Protein 7NFU (pdb70)

Nearest PDB structures (foldseek):
  7nfu-assembly1_A  TM=1.005E+00  e=5.256E-34  Geobacillus thermoleovorans CCB_US3_UF5
  7nfu-assembly2_B  TM=9.819E-01  e=1.564E-31  Geobacillus thermoleovorans CCB_US3_UF5
  7ng0-assembly1_A-2  TM=5.215E-01  e=2.162E-25  Geobacillus thermoleovorans CCB_US3_UF5
  7bnk-assembly1_B  TM=4.871E-01  e=6.271E-17  Myxococcus xanthus DK 1622
  7o0n-assembly1_B  TM=5.011E-01  e=5.113E-16  Myxococcus xanthus DK 1622

Foldseek 3Di:
DLVLLQQEPVNLLVVCVVHPRDDKDWAFLVQEAELPLAPDDDDDVVVLQVVLVCCVPPNDSDFFEWEDDDDRHTYGLYQPSVSSSVVVVVDGITIYDYDDDDSLSSNLSNLSVCVLVVPDQLQSVLVSLVCNCVSVVADCCRVCVSSVHDSVSNVLSVLLVVADPVLVVCPVVVLADSLLSSLLSLLVDNVVSVVLSCVCNVVVDHNVRSNVVSCVNVVPD/DLVLLAQEPVRQVFDKDKAFLVQEDELPLDDQDDDDVVVLQVVLVVCVPPNDPDFFEWEDDDDRHTYGLYQSSVSSSVVVVVDGITIYGYDHDDSLSSNLSVLSVVVVVPPDQLQSLLVSLVSNCVSPVADCCRSCVSSVHDSVSNVLSVLLVVADPVLVVCPVVVLDDSLLSSLLSLQVDNVVSVVLSCVCNVVVDHNVRSNVVSCVVVVPD

B-factor: mean 86.36, std 21.59, range [48.79, 169.64]

Secondary structure (DSSP, 8-state):
-GGGG--SHHHHHHHHTTSPPPPPEEEEGGGEE--TTS------HHHHHHHHHHHHHH--SS-EEEEEETTTEEEEEE-HHHHHHHHHTT-SEEEEEE----HHHHHHHHHHHHHHTT-S-HHHHHHHHHHHHHHHT--HHHHHHHTT--HHHHHHHHHTTTS-HHHHHHHHTTSS-HHHHHHHHTT--HHHHHHHHHHHHHTT--HHHHHHHHHHHHH--/-GGGG--STTT--PPPEEEEGGGEE--TTSPPP---HHHHHHHHHHHHHH--SS-EEEEEETTTEEEEEE-HHHHHHHHHTT-SEEEEEE----HHHHHHHHHHHHHHHT---HHHHHHHHHHHHHHHT--HHHHHHHTT--HHHHHHHHHTTTS-HHHHHHHHTTSS-HHHHHHHHTT--HHHHHHHHHHHHHTT--HHHHHHHHHHHHH--

Radius of gyration: 35.98 Å; Cα contacts (8 Å, |Δi|>4): 565; chains: 2; bounding box: 105×81×43 Å

Solvent-accessible surface area: 24004 Å² total; per-residue (Å²): 66,70,108,8,18,19,9,20,69,145,54,7,33,94,85,30,152,141,111,165,196,77,162,62,42,115,5,49,15,175,3,7,53,45,8,130,94,16,102,214,28,178,34,67,96,125,136,3,63,108,47,5,116,69,7,170,101,142,35,24,85,13,14,0,0,0,17,125,18,71,146,58,104,28,0,6,4,5,9,12,40,15,17,78,0,0,79,101,47,60,83,109,90,0,20,0,4,66,39,140,6,82,83,157,46,0,27,1,4,3,48,2,31,11,12,60,125,124,79,39,62,34,11,77,30,0,117,3,5,34,88,0,35,120,62,59,137,30,81,64,40,28,0,2,133,83,17,66,78,41,95,74,51,0,9,31,27,26,46,0,65,146,10,20,124,73,0,38,79,5,13,97,132,204,49,7,76,29,34,14,0,65,1,0,6,2,8,106,56,129,140,96,10,50,62,1,14,108,68,3,65,94,104,133,12,85,45,60,75,0,46,76,85,0,5,52,68,33,10,45,115,84,81,110,6,28,40,14,27,71,116,69,82,158,48,127,72,139,111,5,54,17,176,4,8,54,5,7,133,93,27,123,131,26,171,34,96,104,96,49,3,64,100,46,6,123,61,5,181,105,135,29,23,132,50,20,0,1,0,16,123,18,72,141,56,104,26,0,6,1,4,9,19,118,15,12,60,0,0,78,99,49,59,82,113,90,0,28,0,14,49,56,142,8,85,86,102,37,0,22,0,1,2,44,2,46,28,16,96,76,118,131,44,59,32,8,73,32,0,114,3,6,20,91,0,34,118,36,42,137,45,80,65,41,46,0,2,78,42,23,66,95,41,91,73,54,0,5,29,23,25,54,0,69,92,10,21,125,73,0,36,75,7,12,100,132,193,54,7,73,17,130,15,0,28,2,0,10,2,14,103,74,127,149,31,11,50,73,10,14,102,37,4,62,106,73,134,13,84,42,62,76,0,42,82,105,0,7,59,95,34,15,46,101

Structure (mmCIF, N/CA/C/O backbone):
data_7NFU
#
_entry.id   7NFU
#
_cell.length_a   146.790
_cell.length_b   146.790
_cell.length_c   146.790
_cell.angle_alpha   90.000
_cell.angle_beta   90.000
_cell.angle_gamma   90.000
#
_symmetry.space_group_name_H-M   'P 21 3'
#
loop_
_entity.id
_entity.type
_entity.pdbx_description
1 polymer 'Nucleoid occlusion protein'
2 non-polymer 'SULFATE ION'
3 non-polymer GLYCEROL
4 water water
#
loop_
_atom_site.group_PDB
_atom_site.id
_atom_site.type_symbol
_atom_site.label_atom_id
_atom_site.label_alt_id
_atom_site.label_comp_id
_atom_site.label_asym_id
_atom_site.label_entity_id
_atom_site.label_seq_id
_atom_site.pdbx_PDB_ins_code
_atom_site.Cartn_x
_atom_site.Cartn_y
_atom_site.Cartn_z
_atom_site.occupancy
_atom_site.B_iso_or_equiv
_atom_site.auth_seq_id
_atom_site.auth_comp_id
_atom_site.auth_asym_id
_atom_site.auth_atom_id
_atom_site.pdbx_PDB_model_num
ATOM 1 N N . PHE A 1 5 ? 104.108 2.310 87.756 1.00 124.34 5 PHE A N 1
ATOM 2 C CA . PHE A 1 5 ? 103.590 3.558 88.415 1.00 123.45 5 PHE A CA 1
ATOM 3 C C . PHE A 1 5 ? 103.567 3.341 89.938 1.00 115.57 5 PHE A C 1
ATOM 4 O O . PHE A 1 5 ? 104.295 4.071 90.633 1.00 111.48 5 PHE A O 1
ATOM 6 N N . SER A 1 6 ? 102.794 2.357 90.421 1.00 109.81 6 SER A N 1
ATOM 7 C CA . SER A 1 6 ? 102.479 2.120 91.860 1.00 105.20 6 SER A CA 1
ATOM 8 C C . SER A 1 6 ? 103.732 2.127 92.741 1.00 97.82 6 SER A C 1
ATOM 9 O O . SER A 1 6 ? 103.596 2.503 93.924 1.00 94.10 6 SER A O 1
ATOM 12 N N . ARG A 1 7 ? 104.872 1.663 92.211 1.00 92.08 7 ARG A N 1
ATOM 13 C CA . ARG A 1 7 ? 106.114 1.500 93.010 1.00 90.71 7 ARG A CA 1
ATOM 14 C C . ARG A 1 7 ? 106.707 2.887 93.292 1.00 84.71 7 ARG A C 1
ATOM 15 O O . ARG A 1 7 ? 107.354 3.040 94.345 1.00 84.53 7 ARG A O 1
ATOM 23 N N . LEU A 1 8 ? 106.449 3.863 92.420 1.00 80.45 8 LEU A N 1
ATOM 24 C CA . LEU A 1 8 ? 106.905 5.269 92.579 1.00 75.76 8 LEU A CA 1
ATOM 25 C C . LEU A 1 8 ? 106.262 5.885 93.827 1.00 75.09 8 LEU A C 1
ATOM 26 O O . LEU A 1 8 ? 106.873 6.814 94.374 1.00 71.14 8 LEU A O 1
ATOM 31 N N . PHE A 1 9 ? 105.151 5.326 94.323 1.00 75.91 9 PHE A N 1
ATOM 32 C CA . PHE A 1 9 ? 104.439 5.831 95.522 1.00 79.73 9 PHE A CA 1
ATOM 33 C C . PHE A 1 9 ? 104.915 5.110 96.785 1.00 80.86 9 PHE A C 1
ATOM 34 O O . PHE A 1 9 ? 104.317 5.326 97.856 1.00 88.52 9 PHE A O 1
ATOM 42 N N . SER A 1 10 ? 105.958 4.284 96.707 1.00 77.91 10 SER A N 1
ATOM 43 C CA . SER A 1 10 ? 106.223 3.237 97.735 1.00 79.79 10 SER A CA 1
ATOM 44 C C . SER A 1 10 ? 107.638 3.349 98.324 1.00 73.73 10 SER A C 1
ATOM 45 O O . SER A 1 10 ? 108.057 2.355 98.897 1.00 74.60 10 SER A O 1
ATOM 48 N N . PHE A 1 11 ? 108.372 4.455 98.127 1.00 67.12 11 PHE A N 1
ATOM 49 C CA . PHE A 1 11 ? 109.811 4.533 98.464 1.00 62.11 11 PHE A CA 1
ATOM 50 C C . PHE A 1 11 ? 110.029 5.210 99.814 1.00 59.66 11 PHE A C 1
ATOM 51 O O . PHE A 1 11 ? 111.135 5.082 100.358 1.00 61.19 11 PHE A O 1
ATOM 59 N N . GLY A 1 12 ? 109.014 5.854 100.365 1.00 60.66 12 GLY A N 1
ATOM 60 C CA . GLY A 1 12 ? 109.099 6.559 101.655 1.00 62.81 12 GLY A CA 1
ATOM 61 C C . GLY A 1 12 ? 109.112 5.594 102.825 1.00 64.68 12 GLY A C 1
ATOM 62 O O . GLY A 1 12 ? 108.701 4.452 102.638 1.00 63.90 12 GLY A O 1
ATOM 63 N N . GLU A 1 13 ? 109.602 6.058 103.973 1.00 68.42 13 GLU A N 1
ATOM 64 C CA . GLU A 1 13 ? 109.978 5.251 105.155 1.00 71.55 13 GLU A CA 1
ATOM 65 C C . GLU A 1 13 ? 108.782 4.392 105.564 1.00 71.49 13 GLU A C 1
ATOM 66 O O . GLU A 1 13 ? 108.970 3.170 105.747 1.00 73.14 13 GLU A O 1
ATOM 72 N N . LYS A 1 14 ? 107.601 4.988 105.658 1.00 73.75 14 LYS A N 1
ATOM 73 C CA . LYS A 1 14 ? 106.381 4.334 106.204 1.00 75.54 14 LYS A CA 1
ATOM 74 C C . LYS A 1 14 ? 106.017 3.155 105.294 1.00 76.49 14 LYS A C 1
ATOM 75 O O . LYS A 1 14 ? 105.606 2.098 105.808 1.00 81.81 14 LYS A O 1
ATOM 81 N N . GLU A 1 15 ? 106.128 3.344 103.985 1.00 73.44 15 GLU A N 1
ATOM 82 C CA . GLU A 1 15 ? 105.624 2.372 102.986 1.00 77.13 15 GLU A CA 1
ATOM 83 C C . GLU A 1 15 ? 106.661 1.256 102.849 1.00 72.85 15 GLU A C 1
ATOM 84 O O . GLU A 1 15 ? 106.259 0.096 102.651 1.00 72.93 15 GLU A O 1
ATOM 90 N N . GLN A 1 16 ? 107.938 1.612 102.936 1.00 67.10 16 GLN A N 1
ATOM 91 C CA . GLN A 1 16 ? 109.065 0.655 102.914 1.00 67.02 16 GLN A CA 1
ATOM 92 C C . GLN A 1 16 ? 108.976 -0.223 104.171 1.00 68.65 16 GLN A C 1
ATOM 93 O O . GLN A 1 16 ? 109.000 -1.434 103.995 1.00 66.78 16 GLN A O 1
ATOM 99 N N . GLU A 1 17 ? 108.798 0.375 105.358 1.00 71.35 17 GLU A N 1
ATOM 100 C CA . GLU A 1 17 ? 108.557 -0.346 106.641 1.00 73.77 17 GLU A CA 1
ATOM 101 C C . GLU A 1 17 ? 107.373 -1.299 106.441 1.00 74.92 17 GLU A C 1
ATOM 102 O O . GLU A 1 17 ? 107.500 -2.464 106.823 1.00 79.95 17 GLU A O 1
ATOM 104 N N . GLU A 1 18 ? 106.273 -0.860 105.837 1.00 78.38 18 GLU A N 1
ATOM 105 C CA . GLU A 1 18 ? 105.053 -1.708 105.712 1.00 79.62 18 GLU A CA 1
ATOM 106 C C . GLU A 1 18 ? 105.346 -2.901 104.793 1.00 77.75 18 GLU A C 1
ATOM 107 O O . GLU A 1 18 ? 104.988 -4.021 105.180 1.00 77.05 18 GLU A O 1
ATOM 113 N N . MET A 1 19 ? 105.968 -2.679 103.632 1.00 77.47 19 MET A N 1
ATOM 114 C CA . MET A 1 19 ? 106.353 -3.779 102.714 1.00 80.49 19 MET A CA 1
ATOM 115 C C . MET A 1 19 ? 107.315 -4.731 103.459 1.00 77.85 19 MET A C 1
ATOM 116 O O . MET A 1 19 ? 107.128 -5.955 103.391 1.00 75.18 19 MET A O 1
ATOM 121 N N . GLU A 1 20 ? 108.281 -4.208 104.207 1.00 73.54 20 GLU A N 1
ATOM 122 C CA . GLU A 1 20 ? 109.311 -5.050 104.857 1.00 76.23 20 GLU A CA 1
ATOM 123 C C . GLU A 1 20 ? 108.682 -5.889 105.975 1.00 77.54 20 GLU A C 1
ATOM 124 O O . GLU A 1 20 ? 109.286 -6.861 106.360 1.00 81.29 20 GLU A O 1
ATOM 130 N N . GLU A 1 21 ? 107.487 -5.563 106.447 1.00 78.48 21 GLU A N 1
ATOM 131 C CA . GLU A 1 21 ? 106.813 -6.342 107.509 1.00 80.06 21 GLU A CA 1
ATOM 132 C C . GLU A 1 21 ? 106.206 -7.602 106.888 1.00 77.03 21 GLU A C 1
ATOM 133 O O . GLU A 1 21 ? 105.810 -8.482 107.641 1.00 83.37 21 GLU A O 1
ATOM 139 N N . LYS A 1 22 ? 106.129 -7.675 105.563 1.00 76.97 22 LYS A N 1
ATOM 140 C CA . LYS A 1 22 ? 105.483 -8.777 104.807 1.00 77.57 22 LYS A CA 1
ATOM 141 C C . LYS A 1 22 ? 106.558 -9.626 104.108 1.00 74.66 22 LYS A C 1
ATOM 142 O O . LYS A 1 22 ? 106.207 -10.561 103.371 1.00 74.39 22 LYS A O 1
ATOM 146 N N . GLN A 1 23 ? 107.838 -9.322 104.309 1.00 76.69 23 GLN A N 1
ATOM 147 C CA . GLN A 1 23 ? 108.935 -9.990 103.560 1.00 79.97 23 GLN A CA 1
ATOM 148 C C . GLN A 1 23 ? 110.354 -9.563 104.089 1.00 76.66 23 GLN A C 1
ATOM 149 O O . GLN A 1 23 ? 110.479 -8.943 105.085 1.00 78.22 23 GLN A O 1
ATOM 155 N N . GLU A 1 24 ? 111.372 -10.190 103.445 1.00 76.56 24 GLU A N 1
ATOM 156 C CA . GLU A 1 24 ? 112.815 -10.109 103.780 1.00 76.02 24 GLU A CA 1
ATOM 157 C C . GLU A 1 24 ? 113.209 -8.661 103.543 1.00 74.87 24 GLU A C 1
ATOM 158 O O . GLU A 1 24 ? 112.794 -8.084 102.533 1.00 77.26 24 GLU A O 1
ATOM 164 N N . ARG A 1 25 ? 113.977 -8.096 104.448 1.00 72.87 25 ARG A N 1
ATOM 165 C CA . ARG A 1 25 ? 114.573 -6.769 104.236 1.00 75.33 25 ARG A CA 1
ATOM 166 C C . ARG A 1 25 ? 115.392 -6.853 102.950 1.00 80.90 25 ARG A C 1
ATOM 167 O O . ARG A 1 25 ? 116.077 -7.900 102.733 1.00 82.99 25 ARG A O 1
ATOM 175 N N . GLU A 1 26 ? 115.294 -5.814 102.116 1.00 80.99 26 GLU A N 1
ATOM 176 C CA . GLU A 1 26 ? 116.145 -5.620 100.925 1.00 85.37 26 GLU A CA 1
ATOM 177 C C . GLU A 1 26 ? 117.624 -5.691 101.400 1.00 81.80 26 GLU A C 1
ATOM 178 O O . GLU A 1 26 ? 117.916 -5.461 102.616 1.00 76.04 26 GLU A O 1
ATOM 184 N N . GLU A 1 27 ? 118.531 -5.968 100.460 1.00 87.60 27 GLU A N 1
ATOM 185 C CA . GLU A 1 27 ? 120.001 -5.767 100.639 1.00 90.50 27 GLU A CA 1
ATOM 186 C C . GLU A 1 27 ? 120.276 -4.283 100.909 1.00 80.10 27 GLU A C 1
ATOM 187 O O . GLU A 1 27 ? 119.755 -3.440 100.188 1.00 80.40 27 GLU A O 1
ATOM 193 N N . VAL A 1 28 ? 121.024 -3.995 101.966 1.00 77.33 28 VAL A N 1
ATOM 194 C CA . VAL A 1 28 ? 121.475 -2.628 102.346 1.00 76.66 28 VAL A CA 1
ATOM 195 C C . VAL A 1 28 ? 122.914 -2.463 101.873 1.00 74.51 28 VAL A C 1
ATOM 196 O O . VAL A 1 28 ? 123.680 -3.357 102.090 1.00 80.93 28 VAL A O 1
ATOM 200 N N . ARG A 1 29 ? 123.258 -1.323 101.280 1.00 75.64 29 ARG A N 1
ATOM 201 C CA . ARG A 1 29 ? 124.667 -0.898 101.119 1.00 72.21 29 ARG A CA 1
ATOM 202 C C . ARG A 1 29 ? 124.894 0.220 102.133 1.00 69.04 29 ARG A C 1
ATOM 203 O O . ARG A 1 29 ? 123.919 0.788 102.588 1.00 68.02 29 ARG A O 1
ATOM 205 N N . HIS A 1 30 ? 126.141 0.454 102.536 1.00 73.68 30 HIS A N 1
ATOM 206 C CA . HIS A 1 30 ? 126.541 1.621 103.364 1.00 70.31 30 HIS A CA 1
ATOM 207 C C . HIS A 1 30 ? 127.249 2.527 102.402 1.00 67.56 30 HIS A C 1
ATOM 208 O O . HIS A 1 30 ? 128.331 2.174 101.982 1.00 74.29 30 HIS A O 1
ATOM 215 N N . ILE A 1 31 ? 126.577 3.602 101.996 1.00 68.32 31 ILE A N 1
ATOM 216 C CA . ILE A 1 31 ? 127.101 4.501 100.953 1.00 62.40 31 ILE A CA 1
ATOM 217 C C . ILE A 1 31 ? 127.725 5.621 101.755 1.00 62.37 31 ILE A C 1
ATOM 218 O O . ILE A 1 31 ? 127.373 5.816 102.952 1.00 66.09 31 ILE A O 1
ATOM 223 N N . PRO A 1 32 ? 128.665 6.354 101.090 1.00 61.90 32 PRO A N 1
ATOM 224 C CA . PRO A 1 32 ? 129.194 7.603 101.621 1.00 58.92 32 PRO A CA 1
ATOM 225 C C . PRO A 1 32 ? 127.937 8.618 101.627 1.00 62.11 32 PRO A C 1
ATOM 226 O O . PRO A 1 32 ? 127.463 8.882 100.609 1.00 70.07 32 PRO A O 1
ATOM 230 N N . VAL A 1 33 ? 127.838 9.252 102.806 1.00 61.48 33 VAL A N 1
ATOM 231 C CA . VAL A 1 33 ? 127.185 10.589 103.067 1.00 56.10 33 VAL A CA 1
ATOM 232 C C . VAL A 1 33 ? 127.706 11.674 102.097 1.00 53.09 33 VAL A C 1
ATOM 233 O O . VAL A 1 33 ? 126.877 12.394 101.572 1.00 56.05 33 VAL A O 1
ATOM 237 N N . LYS A 1 34 ? 128.993 11.781 101.839 1.00 52.48 34 LYS A N 1
ATOM 238 C CA . LYS A 1 34 ? 129.526 12.922 101.045 1.00 58.82 34 LYS A CA 1
ATOM 239 C C . LYS A 1 34 ? 129.070 12.755 99.585 1.00 59.05 34 LYS A C 1
ATOM 240 O O . LYS A 1 34 ? 129.083 13.760 98.874 1.00 58.11 34 LYS A O 1
ATOM 246 N N . SER A 1 35 ? 128.695 11.540 99.186 1.00 57.68 35 SER A N 1
ATOM 247 C CA . SER A 1 35 ? 128.408 11.177 97.780 1.00 59.54 35 SER A CA 1
ATOM 248 C C . SER A 1 35 ? 126.914 11.204 97.510 1.00 59.13 35 SER A C 1
ATOM 249 O O . SER A 1 35 ? 126.505 10.743 96.445 1.00 61.34 35 SER A O 1
ATOM 252 N N . ILE A 1 36 ? 126.125 11.701 98.451 1.00 58.77 36 ILE A N 1
ATOM 253 C CA . ILE A 1 36 ? 124.649 11.740 98.284 1.00 58.08 36 ILE A CA 1
ATOM 254 C C . ILE A 1 36 ? 124.264 13.132 97.798 1.00 55.56 36 ILE A C 1
ATOM 255 O O . ILE A 1 36 ? 124.856 14.092 98.268 1.00 60.05 36 ILE A O 1
ATOM 260 N N . ILE A 1 37 ? 123.330 13.223 96.857 1.00 54.08 37 ILE A N 1
ATOM 261 C CA . ILE A 1 37 ? 122.762 14.533 96.408 1.00 57.38 37 ILE A CA 1
ATOM 262 C C . ILE A 1 37 ? 121.254 14.408 96.472 1.00 51.99 37 ILE A C 1
ATOM 263 O O . ILE A 1 37 ? 120.680 13.355 96.202 1.00 49.75 37 ILE A O 1
ATOM 268 N N . PRO A 1 38 ? 120.569 15.490 96.875 1.00 53.16 38 PRO A N 1
ATOM 269 C CA . PRO A 1 38 ? 119.109 15.526 96.843 1.00 55.64 38 PRO A CA 1
ATOM 270 C C . PRO A 1 38 ? 118.571 15.460 95.392 1.00 54.68 38 PRO A C 1
ATOM 271 O O . PRO A 1 38 ? 119.278 15.778 94.463 1.00 55.56 38 PRO A O 1
ATOM 275 N N . ASN A 1 39 ? 117.343 14.968 95.266 1.00 57.32 39 ASN A N 1
ATOM 276 C CA . ASN A 1 39 ? 116.667 14.792 93.963 1.00 57.23 39 ASN A CA 1
ATOM 277 C C . ASN A 1 39 ? 116.899 16.084 93.169 1.00 55.00 39 ASN A C 1
ATOM 278 O O . ASN A 1 39 ? 116.435 17.153 93.627 1.00 57.11 39 ASN A O 1
ATOM 283 N N . ARG A 1 40 ? 117.553 15.997 92.018 1.00 51.73 40 ARG A N 1
ATOM 284 C CA . ARG A 1 40 ? 117.889 17.159 91.165 1.00 51.01 40 ARG A CA 1
ATOM 285 C C . ARG A 1 40 ? 116.629 17.733 90.479 1.00 54.36 40 ARG A C 1
ATOM 286 O O . ARG A 1 40 ? 116.739 18.803 89.965 1.00 58.69 40 ARG A O 1
ATOM 294 N N . PHE A 1 41 ? 115.472 17.078 90.518 1.00 56.66 41 PHE A N 1
ATOM 295 C CA . PHE A 1 41 ? 114.209 17.554 89.893 1.00 60.66 41 PHE A CA 1
ATOM 296 C C . PHE A 1 41 ? 113.357 18.350 90.880 1.00 64.96 41 PHE A C 1
ATOM 297 O O . PHE A 1 41 ? 112.360 18.948 90.420 1.00 68.85 41 PHE A O 1
ATOM 305 N N . GLN A 1 42 ? 113.659 18.368 92.183 1.00 69.94 42 GLN A N 1
ATOM 306 C CA . GLN A 1 42 ? 112.851 19.196 93.120 1.00 71.80 42 GLN A CA 1
ATOM 307 C C . GLN A 1 42 ? 113.691 20.392 93.536 1.00 68.56 42 GLN A C 1
ATOM 308 O O . GLN A 1 42 ? 114.909 20.356 93.557 1.00 68.14 42 GLN A O 1
ATOM 314 N N . PRO A 1 43 ? 113.039 21.530 93.809 1.00 75.87 43 PRO A N 1
ATOM 315 C CA . PRO A 1 43 ? 113.737 22.698 94.353 1.00 76.70 43 PRO A CA 1
ATOM 316 C C . PRO A 1 43 ? 114.464 22.310 95.654 1.00 81.76 43 PRO A C 1
ATOM 317 O O . PRO A 1 43 ? 114.039 21.312 96.289 1.00 68.92 43 PRO A O 1
ATOM 321 N N . ARG A 1 44 ? 115.512 23.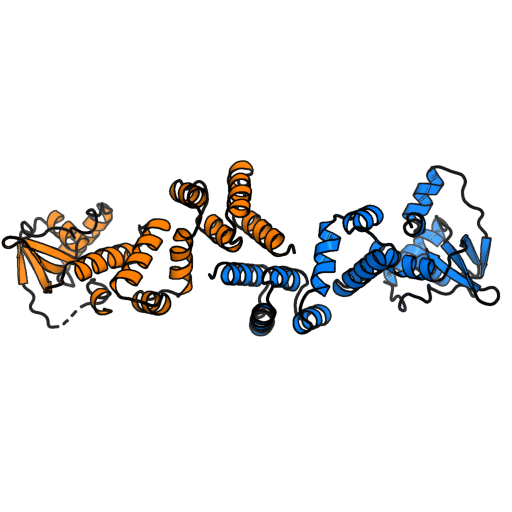070 96.006 1.00 89.58 44 ARG A N 1
ATOM 322 C CA . ARG A 1 44 ? 116.160 23.102 97.356 1.00 93.65 44 ARG A CA 1
ATOM 323 C C . ARG A 1 44 ? 115.067 23.026 98.446 1.00 90.95 44 ARG A C 1
ATOM 324 O O . ARG A 1 44 ? 114.144 23.893 98.452 1.00 94.36 44 ARG A O 1
ATOM 332 N N . THR A 1 45 ? 115.111 22.010 99.304 1.00 85.71 45 THR A N 1
ATOM 333 C CA . THR A 1 45 ? 114.092 21.835 100.366 1.00 92.17 45 THR A CA 1
ATOM 334 C C . THR A 1 45 ? 114.643 22.551 101.591 1.00 91.34 45 THR A C 1
ATOM 335 O O . THR A 1 45 ? 115.815 22.296 101.954 1.00 84.25 45 THR A O 1
ATOM 339 N N . MET A 1 46 ? 113.832 23.458 102.129 1.00 105.21 46 MET A N 1
ATOM 340 C CA . MET A 1 46 ? 114.076 24.199 103.391 1.00 109.68 46 MET A CA 1
ATOM 341 C C . MET A 1 46 ? 113.279 23.486 104.480 1.00 98.70 46 MET A C 1
ATOM 342 O O . MET A 1 46 ? 112.110 23.786 104.606 1.00 104.79 46 MET A O 1
ATOM 347 N N . PHE A 1 47 ? 113.875 22.513 105.154 1.00 87.58 47 PHE A N 1
ATOM 348 C CA . PHE A 1 47 ? 113.238 21.764 106.262 1.00 90.53 47 PHE A CA 1
ATOM 349 C C . PHE A 1 47 ? 113.108 22.619 107.516 1.00 83.68 47 PHE A C 1
ATOM 350 O O . PHE A 1 47 ? 113.784 23.663 107.674 1.00 80.01 47 PHE A O 1
ATOM 358 N N . ASP A 1 48 ? 112.219 22.154 108.384 1.00 83.01 48 ASP A N 1
ATOM 359 C CA . ASP A 1 48 ? 112.184 22.550 109.807 1.00 86.45 48 ASP A CA 1
ATOM 360 C C . ASP A 1 48 ? 113.420 21.901 110.438 1.00 80.59 48 ASP A C 1
ATOM 361 O O . ASP A 1 48 ? 113.428 20.649 110.579 1.00 72.06 48 ASP A O 1
ATOM 366 N N . GLU A 1 49 ? 114.444 22.707 110.741 1.00 79.38 49 GLU A N 1
ATOM 367 C CA . GLU A 1 49 ? 115.659 22.234 111.440 1.00 80.71 49 GLU A CA 1
ATOM 368 C C . GLU A 1 49 ? 115.233 21.534 112.732 1.00 81.21 49 GLU A C 1
ATOM 369 O O . GLU A 1 49 ? 115.826 20.480 113.023 1.00 80.80 49 GLU A O 1
ATOM 375 N N . GLU A 1 50 ? 114.219 22.061 113.427 1.00 83.81 50 GLU A N 1
ATOM 376 C CA . GLU A 1 50 ? 113.682 21.475 114.684 1.00 86.84 50 GLU A CA 1
ATOM 377 C C . GLU A 1 50 ? 113.321 20.013 114.419 1.00 83.84 50 GLU A C 1
ATOM 378 O O . GLU A 1 50 ? 113.769 19.155 115.206 1.00 84.58 50 GLU A O 1
ATOM 384 N N . LYS A 1 51 ? 112.610 19.720 113.329 1.00 79.87 51 LYS A N 1
ATOM 385 C CA . LYS A 1 51 ? 112.155 18.335 113.038 1.00 77.84 51 LYS A CA 1
ATOM 386 C C . LYS A 1 51 ? 113.356 17.487 112.603 1.00 72.70 51 LYS A C 1
ATOM 387 O O . LYS A 1 51 ? 113.370 16.281 112.955 1.00 71.13 51 LYS A O 1
ATOM 393 N N . ILE A 1 52 ? 114.355 18.058 111.911 1.00 69.32 52 ILE A N 1
ATOM 394 C CA . ILE A 1 52 ? 115.571 17.289 111.512 1.00 64.51 52 ILE A CA 1
ATOM 395 C C . ILE A 1 52 ? 116.297 16.874 112.799 1.00 64.35 52 ILE A C 1
ATOM 396 O O . ILE A 1 52 ? 116.765 15.711 112.894 1.00 63.74 52 ILE A O 1
ATOM 401 N N . ASP A 1 53 ? 116.375 17.793 113.765 1.00 64.83 53 ASP A N 1
ATOM 402 C CA . ASP A 1 53 ? 117.033 17.555 115.075 1.00 65.21 53 ASP A CA 1
ATOM 403 C C . ASP A 1 53 ? 116.284 16.466 115.845 1.00 67.06 53 ASP A C 1
ATOM 404 O O . ASP A 1 53 ? 116.979 15.602 116.384 1.00 68.40 53 ASP A O 1
ATOM 409 N N . GLU A 1 54 ? 114.949 16.505 115.894 1.00 70.23 54 GLU A N 1
ATOM 410 C CA . GLU A 1 54 ? 114.123 15.460 116.564 1.00 74.73 54 GLU A CA 1
ATOM 411 C C . GLU A 1 54 ? 114.503 14.123 115.927 1.00 71.14 54 GLU A C 1
ATOM 412 O O . GLU A 1 54 ? 114.743 13.132 116.658 1.00 70.83 54 GLU A O 1
ATOM 418 N N . LEU A 1 55 ? 114.611 14.110 114.604 1.00 70.14 55 LEU A N 1
ATOM 419 C CA . LEU A 1 55 ? 114.873 12.869 113.842 1.00 67.87 55 LEU A CA 1
ATOM 420 C C . LEU A 1 55 ? 116.287 12.403 114.192 1.00 67.61 55 LEU A C 1
ATOM 421 O O . LEU A 1 55 ? 116.466 11.200 114.449 1.00 68.18 55 LEU A O 1
ATOM 426 N N . ALA A 1 56 ? 117.245 13.330 114.279 1.00 63.96 56 ALA A N 1
ATOM 427 C CA . ALA A 1 56 ? 118.640 12.977 114.631 1.00 64.83 56 ALA A CA 1
ATOM 428 C C . ALA A 1 56 ? 118.659 12.326 116.033 1.00 66.78 56 ALA A C 1
ATOM 429 O O . ALA A 1 56 ? 119.388 11.312 116.196 1.00 67.92 56 ALA A O 1
ATOM 431 N N . LEU A 1 57 ? 117.902 12.869 117.004 1.00 65.00 57 LEU A N 1
ATOM 432 C CA . LEU A 1 57 ? 117.814 12.331 118.392 1.00 66.87 57 LEU A CA 1
ATOM 433 C C . LEU A 1 57 ? 117.282 10.902 118.371 1.00 67.81 57 LEU A C 1
ATOM 434 O O . LEU A 1 57 ? 117.878 10.060 119.032 1.00 73.54 57 LEU A O 1
ATOM 439 N N . THR A 1 58 ? 116.192 10.665 117.653 1.00 68.63 58 THR A N 1
ATOM 440 C CA . THR A 1 58 ? 115.599 9.324 117.437 1.00 72.06 58 THR A CA 1
ATOM 441 C C . THR A 1 58 ? 116.659 8.365 116.878 1.00 70.57 58 THR A C 1
ATOM 442 O O . THR A 1 58 ? 116.817 7.278 117.406 1.00 81.56 58 THR A O 1
ATOM 446 N N . ILE A 1 59 ? 117.378 8.756 115.845 1.00 70.30 59 ILE A N 1
ATOM 447 C CA . ILE A 1 59 ? 118.340 7.855 115.149 1.00 70.27 59 ILE A CA 1
ATOM 448 C C . ILE A 1 59 ? 119.513 7.559 116.091 1.00 72.44 59 ILE A C 1
ATOM 449 O O . ILE A 1 59 ? 120.044 6.438 116.059 1.00 70.00 59 ILE A O 1
ATOM 454 N N . ARG A 1 60 ? 119.927 8.544 116.884 1.00 75.17 60 ARG A N 1
ATOM 455 C CA . ARG A 1 60 ? 121.155 8.410 117.702 1.00 80.60 60 ARG A CA 1
ATOM 456 C C . ARG A 1 60 ? 120.878 7.398 118.822 1.00 86.42 60 ARG A C 1
ATOM 457 O O . ARG A 1 60 ? 121.826 6.699 119.185 1.00 86.20 60 ARG A O 1
ATOM 465 N N . THR A 1 61 ? 119.623 7.268 119.262 1.00 89.97 61 THR A N 1
ATOM 466 C CA . THR A 1 61 ? 119.152 6.255 120.245 1.00 99.02 61 THR A CA 1
ATOM 467 C C . THR A 1 61 ? 118.857 4.911 119.549 1.00 109.60 61 THR A C 1
ATOM 468 O O . THR A 1 61 ? 119.528 3.912 119.942 1.00 103.15 61 THR A O 1
ATOM 472 N N . HIS A 1 62 ? 117.965 4.915 118.528 1.00 110.09 62 HIS A N 1
ATOM 473 C CA . HIS A 1 62 ? 117.222 3.747 117.967 1.00 111.47 62 HIS A CA 1
ATOM 474 C C . HIS A 1 62 ? 117.723 3.318 116.568 1.00 106.41 62 HIS A C 1
ATOM 475 O O . HIS A 1 62 ? 117.116 2.381 115.981 1.00 109.75 62 HIS A O 1
ATOM 482 N N . GLY A 1 63 ? 118.773 3.919 116.008 1.00 102.24 63 GLY A N 1
ATOM 483 C CA . GLY A 1 63 ? 119.250 3.518 114.667 1.00 96.93 63 GLY A CA 1
ATOM 484 C C . GLY A 1 63 ? 118.315 4.060 113.591 1.00 91.55 63 GLY A C 1
ATOM 485 O O . GLY A 1 63 ? 117.381 4.792 113.920 1.00 85.98 63 GLY A O 1
ATOM 486 N N . ILE A 1 64 ? 118.534 3.705 112.330 1.00 92.30 64 ILE A N 1
ATOM 487 C CA . ILE A 1 64 ? 117.840 4.350 111.181 1.00 90.42 64 ILE A CA 1
ATOM 488 C C . ILE A 1 64 ? 116.869 3.316 110.619 1.00 94.15 64 ILE A C 1
ATOM 489 O O . ILE A 1 64 ? 117.243 2.547 109.691 1.00 90.64 64 ILE A O 1
ATOM 494 N N . ILE A 1 65 ? 115.652 3.326 111.186 1.00 101.23 65 ILE A N 1
ATOM 495 C CA . ILE A 1 65 ? 114.619 2.241 111.108 1.00 103.66 65 ILE A CA 1
ATOM 496 C C . ILE A 1 65 ? 114.447 1.861 109.630 1.00 104.01 65 ILE A C 1
ATOM 497 O O . ILE A 1 65 ? 114.056 0.704 109.374 1.00 101.70 65 ILE A O 1
ATOM 499 N N . GLN A 1 66 ? 114.749 2.780 108.693 1.00 88.93 66 GLN A N 1
ATOM 500 C CA . GLN A 1 66 ? 114.786 2.410 107.266 1.00 76.66 66 GLN A CA 1
ATOM 501 C C . GLN A 1 66 ? 116.020 2.989 106.600 1.00 64.68 66 GLN A C 1
ATOM 502 O O . GLN A 1 66 ? 116.343 4.149 106.754 1.00 63.18 66 GLN A O 1
ATOM 508 N N . PRO A 1 67 ? 116.700 2.198 105.758 1.00 60.87 67 PRO A N 1
ATOM 509 C CA . PRO A 1 67 ? 117.678 2.748 104.837 1.00 58.58 67 PRO A CA 1
ATOM 510 C C . PRO A 1 67 ? 117.018 3.741 103.883 1.00 58.99 67 PRO A C 1
ATOM 511 O O . PRO A 1 67 ? 115.882 3.577 103.592 1.00 57.53 67 PRO A O 1
ATOM 515 N N . ILE A 1 68 ? 117.780 4.740 103.439 1.00 56.93 68 ILE A N 1
ATOM 516 C CA . ILE A 1 68 ? 117.308 5.687 102.412 1.00 57.42 68 ILE A CA 1
ATOM 517 C C . ILE A 1 68 ? 117.257 4.903 101.105 1.00 58.49 68 ILE A C 1
ATOM 518 O O . ILE A 1 68 ? 117.809 3.809 101.052 1.00 60.54 68 ILE A O 1
ATOM 523 N N . VAL A 1 69 ? 116.538 5.419 100.122 1.00 58.98 69 VAL A N 1
ATOM 524 C CA . VAL A 1 69 ? 116.459 4.861 98.751 1.00 55.14 69 VAL A CA 1
ATOM 525 C C . VAL A 1 69 ? 117.119 5.882 97.822 1.00 54.71 69 VAL A C 1
ATOM 526 O O . VAL A 1 69 ? 116.722 7.043 97.842 1.00 55.33 69 VAL A O 1
ATOM 530 N N . VAL A 1 70 ? 118.076 5.437 97.030 1.00 55.11 70 VAL A N 1
ATOM 531 C CA . VAL A 1 70 ? 118.901 6.275 96.124 1.00 54.07 70 VAL A CA 1
ATOM 532 C C . VAL A 1 70 ? 118.977 5.546 94.796 1.00 55.90 70 VAL A C 1
ATOM 533 O O . VAL A 1 70 ? 118.739 4.318 94.794 1.00 57.19 70 VAL A O 1
ATOM 537 N N . ARG A 1 71 ? 119.291 6.278 93.730 1.00 54.38 71 ARG A N 1
ATOM 538 C CA . ARG A 1 71 ? 119.755 5.692 92.458 1.00 57.33 71 ARG A CA 1
ATOM 539 C C . ARG A 1 71 ? 121.205 6.110 92.242 1.00 57.60 71 ARG A 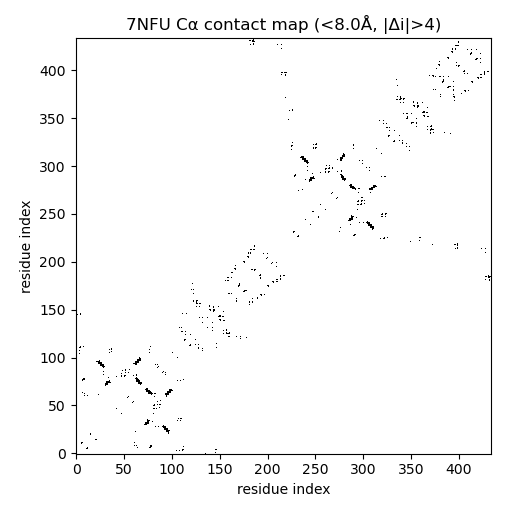C 1
ATOM 540 O O . ARG A 1 71 ? 121.607 7.095 92.825 1.00 60.27 71 ARG A O 1
ATOM 548 N N . GLU A 1 72 ? 121.961 5.329 91.479 1.00 63.14 72 GLU A N 1
ATOM 549 C CA . GLU A 1 72 ? 123.350 5.673 91.094 1.00 65.89 72 GLU A CA 1
ATOM 550 C C . GLU A 1 72 ? 123.277 6.805 90.076 1.00 63.91 72 GLU A C 1
ATOM 551 O O . GLU A 1 72 ? 122.354 6.773 89.257 1.00 67.11 72 GLU A O 1
ATOM 557 N N . CYS A 1 73 ? 124.181 7.773 90.184 1.00 60.40 73 CYS A N 1
ATOM 558 C CA . CYS A 1 73 ? 124.307 8.930 89.268 1.00 62.61 73 CYS A CA 1
ATOM 559 C C . CYS A 1 73 ? 125.777 9.343 89.215 1.00 63.62 73 CYS A C 1
ATOM 560 O O . CYS A 1 73 ? 126.508 9.019 90.156 1.00 66.07 73 CYS A O 1
ATOM 563 N N . GLY A 1 74 ? 126.195 10.012 88.147 1.00 68.95 74 GLY A N 1
ATOM 564 C CA . GLY A 1 74 ? 127.516 10.658 88.083 1.00 73.70 74 GLY A CA 1
ATOM 565 C C . GLY A 1 74 ? 128.627 9.654 88.279 1.00 74.20 74 GLY A C 1
ATOM 566 O O . GLY A 1 74 ? 128.428 8.529 87.841 1.00 76.66 74 GLY A O 1
ATOM 567 N N . ASN A 1 75 ? 129.749 10.062 88.876 1.00 77.85 75 ASN A N 1
ATOM 568 C CA . ASN A 1 75 ? 130.898 9.164 89.182 1.00 84.49 75 ASN A CA 1
ATOM 569 C C . ASN A 1 75 ? 130.787 8.790 90.665 1.00 74.50 75 ASN A C 1
ATOM 570 O O . ASN A 1 75 ? 131.246 9.557 91.531 1.00 74.56 75 ASN A O 1
ATOM 575 N N . GLY A 1 76 ? 130.126 7.674 90.939 1.00 67.27 76 GLY A N 1
ATOM 576 C CA . GLY A 1 76 ? 130.090 7.063 92.276 1.00 65.76 76 GLY A CA 1
ATOM 577 C C . GLY A 1 76 ? 129.245 7.867 93.222 1.00 65.14 76 GLY A C 1
ATOM 578 O O . GLY A 1 76 ? 129.489 7.781 94.430 1.00 63.91 76 GLY A O 1
ATOM 579 N N . ARG A 1 77 ? 128.264 8.608 92.696 1.00 65.06 77 ARG A N 1
ATOM 580 C CA . ARG A 1 77 ? 127.324 9.394 93.535 1.00 63.21 77 ARG A CA 1
ATOM 581 C C . ARG A 1 77 ? 125.966 8.696 93.564 1.00 60.05 77 ARG A C 1
ATOM 582 O O . ARG A 1 77 ? 125.689 7.833 92.700 1.00 61.87 77 ARG A O 1
ATOM 590 N N . PHE A 1 78 ? 125.136 9.115 94.504 1.00 55.15 78 PHE A N 1
ATOM 591 C CA . PHE A 1 78 ? 123.800 8.556 94.791 1.00 54.47 78 PHE A CA 1
ATOM 592 C C . PHE A 1 78 ? 122.808 9.707 94.897 1.00 54.95 78 PHE A C 1
ATOM 593 O O . PHE A 1 78 ? 123.052 10.635 95.677 1.00 58.50 78 PHE A O 1
ATOM 601 N N . GLU A 1 79 ? 121.706 9.639 94.160 1.00 56.32 79 GLU A N 1
ATOM 602 C CA . GLU A 1 79 ? 120.658 10.680 94.162 1.00 53.65 79 GLU A CA 1
ATOM 603 C C . GLU A 1 79 ? 119.501 10.183 95.019 1.00 54.07 79 GLU A C 1
ATOM 604 O O . GLU A 1 79 ? 119.041 9.085 94.791 1.00 58.23 79 GLU A O 1
ATOM 610 N N . ILE A 1 80 ? 119.034 10.984 95.965 1.00 52.81 80 ILE A N 1
ATOM 611 C CA . ILE A 1 80 ? 117.947 10.561 96.897 1.00 53.44 80 ILE A CA 1
ATOM 612 C C . ILE A 1 80 ? 116.653 10.354 96.128 1.00 51.56 80 ILE A C 1
ATOM 613 O O . ILE A 1 80 ? 116.243 11.247 95.412 1.00 53.85 80 ILE A O 1
ATOM 618 N N . ILE A 1 81 ? 116.057 9.177 96.287 1.00 54.07 81 ILE A N 1
ATOM 619 C CA . ILE A 1 81 ? 114.666 8.853 95.860 1.00 54.30 81 ILE A CA 1
ATOM 620 C C . ILE A 1 81 ? 113.769 9.086 97.067 1.00 50.99 81 ILE A C 1
ATOM 621 O O . ILE A 1 81 ? 112.717 9.597 96.902 1.00 55.71 81 ILE A O 1
ATOM 626 N N . ALA A 1 82 ? 114.189 8.635 98.237 1.00 53.98 82 ALA A N 1
ATOM 627 C CA . ALA A 1 82 ? 113.527 8.869 99.536 1.00 52.05 82 ALA A CA 1
ATOM 628 C C . ALA A 1 82 ? 114.614 8.864 100.600 1.00 52.26 82 ALA A C 1
ATOM 629 O O . ALA A 1 82 ? 115.497 8.027 100.516 1.00 54.55 82 ALA A O 1
ATOM 631 N N . GLY A 1 83 ? 114.576 9.820 101.522 1.00 56.92 83 GLY A N 1
ATOM 632 C CA . GLY A 1 83 ? 115.502 9.868 102.664 1.00 56.10 83 GLY A CA 1
ATOM 633 C C . GLY A 1 83 ? 116.218 11.181 102.825 1.00 56.44 83 GLY A C 1
ATOM 634 O O . GLY A 1 83 ? 117.254 11.165 103.509 1.00 59.30 83 GLY A O 1
ATOM 635 N N . GLU A 1 84 ? 115.699 12.291 102.294 1.00 61.57 84 GLU A N 1
ATOM 636 C CA . GLU A 1 84 ? 116.416 13.576 102.435 1.00 59.03 84 GLU A CA 1
ATOM 637 C C . GLU A 1 84 ? 116.450 13.971 103.914 1.00 57.85 84 GLU A C 1
ATOM 638 O O . GLU A 1 84 ? 117.490 14.456 104.351 1.00 56.81 84 GLU A O 1
ATOM 644 N N . ARG A 1 85 ? 115.377 13.757 104.673 1.00 56.79 85 ARG A N 1
ATOM 645 C CA . ARG A 1 85 ? 115.366 14.127 106.113 1.00 60.26 85 ARG A CA 1
ATOM 646 C C . ARG A 1 85 ? 116.404 13.259 106.848 1.00 57.09 85 ARG A C 1
ATOM 647 O O . ARG A 1 85 ? 117.207 13.788 107.629 1.00 54.77 85 ARG A O 1
ATOM 655 N N . ARG A 1 86 ? 116.373 11.952 106.614 1.00 55.23 86 ARG A N 1
ATOM 656 C CA . ARG A 1 86 ? 117.311 11.014 107.259 1.00 56.94 86 ARG A CA 1
ATOM 657 C C . ARG A 1 86 ? 118.736 11.437 106.934 1.00 57.29 86 ARG A C 1
ATOM 658 O O . ARG A 1 86 ? 119.578 11.473 107.868 1.00 57.90 86 ARG A O 1
ATOM 666 N N . TRP A 1 87 ? 119.006 11.735 105.666 1.00 56.91 87 TRP A N 1
ATOM 667 C CA . TRP A 1 87 ? 120.351 12.174 105.218 1.00 53.23 87 TRP A CA 1
ATOM 668 C C . TRP A 1 87 ? 120.740 13.419 106.011 1.00 53.88 87 TRP A C 1
ATOM 669 O O . TRP A 1 87 ? 121.860 13.446 106.571 1.00 58.35 87 TRP A O 1
ATOM 680 N N . ARG A 1 88 ? 119.857 14.411 106.092 1.00 53.35 88 ARG A N 1
ATOM 681 C CA . ARG A 1 88 ? 120.100 15.638 106.890 1.00 56.02 88 ARG A CA 1
ATOM 682 C C . ARG A 1 88 ? 120.317 15.276 108.365 1.00 58.45 88 ARG A C 1
ATOM 683 O O . ARG A 1 88 ? 121.218 15.866 109.005 1.00 59.99 88 ARG A O 1
ATOM 691 N N . ALA A 1 89 ? 119.528 14.353 108.912 1.00 59.14 89 ALA A N 1
ATOM 692 C CA . ALA A 1 89 ? 119.620 13.972 110.338 1.00 59.51 89 ALA A CA 1
ATOM 693 C C . ALA A 1 89 ? 121.019 13.406 110.602 1.00 59.31 89 ALA A C 1
ATOM 694 O O . ALA A 1 89 ? 121.664 13.899 111.534 1.00 59.60 89 ALA A O 1
ATOM 696 N N . VAL A 1 90 ? 121.518 12.474 109.773 1.00 54.18 90 VAL A N 1
ATOM 697 C CA . VAL A 1 90 ? 122.812 11.805 110.074 1.00 57.37 90 VAL A CA 1
ATOM 698 C C . VAL A 1 90 ? 123.984 12.782 109.893 1.00 60.02 90 VAL A C 1
ATOM 699 O O . VAL A 1 90 ? 125.046 12.515 110.494 1.00 63.33 90 VAL A O 1
ATOM 703 N N . GLN A 1 91 ? 123.821 13.893 109.165 1.00 63.41 91 GLN A N 1
ATOM 704 C CA . GLN A 1 91 ? 124.875 14.942 109.101 1.00 64.18 91 GLN A CA 1
ATOM 705 C C . GLN A 1 91 ? 124.995 15.595 110.480 1.00 64.65 91 GLN A C 1
ATOM 706 O O . GLN A 1 91 ? 126.127 15.786 110.955 1.00 66.67 91 GLN A O 1
ATOM 712 N N . LYS A 1 92 ? 123.867 15.878 111.128 1.00 64.77 92 LYS A N 1
ATOM 713 C CA . LYS A 1 92 ? 123.835 16.419 112.515 1.00 66.49 92 LYS A CA 1
ATOM 714 C C . LYS A 1 92 ? 124.530 15.453 113.480 1.00 65.75 92 LYS A C 1
ATOM 715 O O . LYS A 1 92 ? 125.027 15.907 114.527 1.00 72.45 92 LYS A O 1
ATOM 721 N N . LEU A 1 93 ? 124.485 14.156 113.188 1.00 61.33 93 LEU A N 1
ATOM 722 C CA . LEU A 1 93 ? 125.118 13.130 114.048 1.00 60.66 93 LEU A CA 1
ATOM 723 C C . LEU A 1 93 ? 126.579 12.937 113.667 1.00 66.15 93 LEU A C 1
ATOM 724 O O . LEU A 1 93 ? 127.228 12.137 114.364 1.00 71.09 93 LEU A O 1
ATOM 729 N N . GLY A 1 94 ? 127.061 13.550 112.575 1.00 60.21 94 GLY A N 1
ATOM 730 C CA . GLY A 1 94 ? 128.470 13.426 112.168 1.00 59.02 94 GLY A CA 1
ATOM 731 C C . GLY A 1 94 ? 128.789 12.105 111.475 1.00 59.72 94 GLY A C 1
ATOM 732 O O . GLY A 1 94 ? 129.967 11.731 111.485 1.00 65.68 94 GLY A O 1
ATOM 733 N N . TRP A 1 95 ? 127.821 11.440 110.837 1.00 57.33 95 TRP A N 1
ATOM 734 C CA . TRP A 1 95 ? 128.067 10.160 110.129 1.00 58.86 95 TRP A CA 1
ATOM 735 C C . TRP A 1 95 ? 128.790 10.420 108.807 1.00 60.04 95 TRP A C 1
ATOM 736 O O . TRP A 1 95 ? 128.482 11.429 108.126 1.00 65.43 95 TRP A O 1
ATOM 747 N N . THR A 1 96 ? 129.641 9.479 108.408 1.00 59.92 96 THR A N 1
ATOM 748 C CA . THR A 1 96 ? 130.291 9.451 107.085 1.00 62.35 96 THR A CA 1
ATOM 749 C C . THR A 1 96 ? 129.642 8.409 106.176 1.00 60.93 96 THR A C 1
ATOM 750 O O . THR A 1 96 ? 129.997 8.373 104.994 1.00 62.73 96 THR A O 1
ATOM 754 N N . GLU A 1 97 ? 128.759 7.569 106.700 1.00 64.00 97 GLU A N 1
ATOM 755 C CA . GLU A 1 97 ? 128.109 6.489 105.919 1.00 59.23 97 GLU A CA 1
ATOM 756 C C . GLU A 1 97 ? 126.663 6.367 106.366 1.00 57.28 97 GLU A C 1
ATOM 757 O O . GLU A 1 97 ? 126.372 6.761 107.483 1.00 59.72 97 GLU A O 1
ATOM 763 N N . ILE A 1 98 ? 125.779 5.961 105.470 1.00 56.40 98 ILE A N 1
ATOM 764 C CA . ILE A 1 98 ? 124.333 5.798 105.770 1.00 57.01 98 ILE A CA 1
ATOM 765 C C . ILE A 1 98 ? 123.851 4.543 105.059 1.00 55.54 98 ILE A C 1
ATOM 766 O O . ILE A 1 98 ? 124.296 4.226 103.970 1.00 57.74 98 ILE A O 1
ATOM 771 N N . PRO A 1 99 ? 122.993 3.738 105.696 1.00 57.39 99 PRO A N 1
ATOM 772 C CA . PRO A 1 99 ? 122.417 2.583 105.024 1.00 60.63 99 PRO A CA 1
ATOM 773 C C . PRO A 1 99 ? 121.505 3.074 103.903 1.00 58.70 99 PRO A C 1
ATOM 774 O O . PRO A 1 99 ? 120.766 4.012 104.123 1.00 59.93 99 PRO A O 1
ATOM 778 N N . ALA A 1 100 ? 121.585 2.417 102.757 1.00 58.23 100 ALA A N 1
ATOM 779 C CA . ALA A 1 100 ? 120.793 2.742 101.565 1.00 56.37 100 ALA A CA 1
ATOM 780 C C . ALA A 1 100 ? 120.456 1.475 100.791 1.00 59.01 100 ALA A C 1
ATOM 781 O O . ALA A 1 100 ? 121.196 0.475 100.855 1.00 63.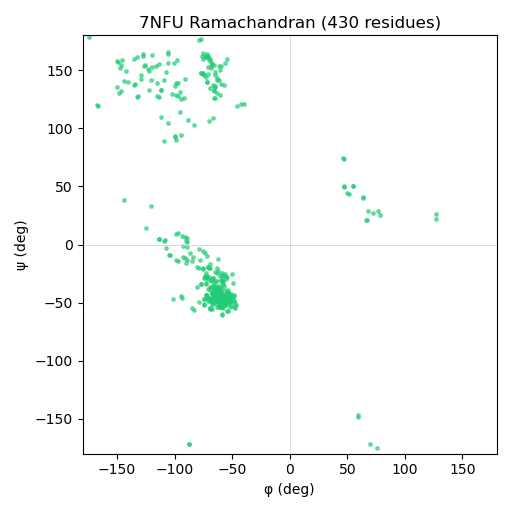08 100 ALA A O 1
ATOM 783 N N . ILE A 1 101 ? 119.365 1.561 100.060 1.00 61.84 101 ILE A N 1
ATOM 784 C CA . ILE A 1 101 ? 118.929 0.607 99.018 1.00 61.77 101 ILE A CA 1
ATOM 785 C C . ILE A 1 101 ? 119.043 1.360 97.697 1.00 59.38 101 ILE A C 1
ATOM 786 O O . ILE A 1 101 ? 118.561 2.515 97.641 1.00 61.30 101 ILE A O 1
ATOM 791 N N . ILE A 1 102 ? 119.638 0.728 96.695 1.00 59.96 102 ILE A N 1
ATOM 792 C CA . ILE A 1 102 ? 119.860 1.288 95.345 1.00 63.74 102 ILE A CA 1
ATOM 793 C C . ILE A 1 102 ? 118.735 0.779 94.443 1.00 64.79 102 ILE A C 1
ATOM 794 O O . ILE A 1 102 ? 118.536 -0.396 94.437 1.00 74.40 102 ILE A O 1
ATOM 799 N N . LYS A 1 103 ? 118.034 1.663 93.735 1.00 64.50 103 LYS A N 1
ATOM 800 C CA . LYS A 1 103 ? 117.041 1.333 92.693 1.00 67.32 103 LYS A CA 1
ATOM 801 C C . LYS A 1 103 ? 117.487 1.970 91.372 1.00 71.04 103 LYS A C 1
ATOM 802 O O . LYS A 1 103 ? 118.037 3.037 91.394 1.00 74.63 103 LYS A O 1
ATOM 808 N N . ASN A 1 104 ? 117.303 1.293 90.254 1.00 81.90 104 ASN A N 1
ATOM 809 C CA . ASN A 1 104 ? 117.478 1.858 88.895 1.00 87.18 104 ASN A CA 1
ATOM 810 C C . ASN A 1 104 ? 116.163 2.573 88.575 1.00 78.16 104 ASN A C 1
ATOM 811 O O . ASN A 1 104 ? 115.165 1.873 88.357 1.00 82.69 104 ASN A O 1
ATOM 816 N N . LEU A 1 105 ? 116.127 3.897 88.672 1.00 70.75 105 LEU A N 1
ATOM 817 C CA . LEU A 1 105 ? 114.982 4.711 88.197 1.00 66.74 105 LEU A CA 1
ATOM 818 C C . LEU A 1 105 ? 115.524 5.554 87.057 1.00 62.82 105 LEU A C 1
ATOM 819 O O . LEU A 1 105 ? 116.650 6.076 87.181 1.00 62.78 105 LEU A O 1
ATOM 824 N N . ASN A 1 106 ? 114.757 5.706 85.999 1.00 64.11 106 ASN A N 1
ATOM 825 C CA . ASN A 1 106 ? 115.116 6.660 84.925 1.00 65.97 106 ASN A CA 1
ATOM 826 C C . ASN A 1 106 ? 114.733 8.069 85.399 1.00 65.55 106 ASN A C 1
ATOM 827 O O . ASN A 1 106 ? 114.127 8.188 86.482 1.00 66.66 106 ASN A O 1
ATOM 832 N N . ASP A 1 107 ? 115.060 9.091 84.601 1.00 66.26 107 ASP A N 1
ATOM 833 C CA . ASP A 1 107 ? 114.808 10.512 84.926 1.00 66.05 107 ASP A CA 1
ATOM 834 C C . ASP A 1 107 ? 113.317 10.731 85.121 1.00 64.68 107 ASP A C 1
ATOM 835 O O . ASP A 1 107 ? 112.952 11.445 86.065 1.00 68.86 107 ASP A O 1
ATOM 840 N N . LYS A 1 108 ? 112.472 10.162 84.273 1.00 72.08 108 LYS A N 1
ATOM 841 C CA . LYS A 1 108 ? 111.024 10.490 84.325 1.00 74.06 108 LYS A CA 1
ATOM 842 C C . LYS A 1 108 ? 110.465 9.972 85.649 1.00 68.24 108 LYS A C 1
ATOM 843 O O . LYS A 1 108 ? 109.631 10.666 86.277 1.00 65.82 108 LYS A O 1
ATOM 849 N N . GLU A 1 109 ? 110.952 8.826 86.096 1.00 65.84 109 GLU A N 1
ATOM 850 C CA . GLU A 1 109 ? 110.482 8.173 87.341 1.00 69.17 109 GLU A CA 1
ATOM 851 C C . GLU A 1 109 ? 110.982 8.990 88.529 1.00 65.36 109 GLU A C 1
ATOM 852 O O . GLU A 1 109 ? 110.209 9.191 89.482 1.00 65.51 109 GLU A O 1
ATOM 858 N N . THR A 1 110 ? 112.243 9.413 88.471 1.00 60.14 110 THR A N 1
ATOM 859 C CA . THR A 1 110 ? 112.895 10.222 89.526 1.00 59.09 110 THR A CA 1
ATOM 860 C C . THR A 1 110 ? 112.161 11.564 89.631 1.00 61.49 110 THR A C 1
ATOM 861 O O . THR A 1 110 ? 111.929 12.005 90.747 1.00 63.24 110 THR A O 1
ATOM 865 N N . ALA A 1 111 ? 111.796 12.178 88.503 1.00 59.60 111 ALA A N 1
ATOM 866 C CA . ALA A 1 111 ? 110.990 13.417 88.469 1.00 61.53 111 ALA A CA 1
ATOM 867 C C . ALA A 1 111 ? 109.600 13.148 89.061 1.00 64.09 111 ALA A C 1
ATOM 868 O O . ALA A 1 111 ? 109.121 13.967 89.881 1.00 67.02 111 ALA A O 1
ATOM 870 N N . SER A 1 112 ? 108.995 12.012 88.723 1.00 61.89 112 SER A N 1
ATOM 871 C CA . SER A 1 112 ? 107.661 11.644 89.240 1.00 62.82 112 SER A CA 1
ATOM 872 C C . SER A 1 112 ? 107.707 11.505 90.756 1.00 64.79 112 SER A C 1
ATOM 873 O O . SER A 1 112 ? 106.820 12.087 91.421 1.00 66.55 112 SER A O 1
ATOM 876 N N . VAL A 1 113 ? 108.743 10.843 91.281 1.00 64.76 113 VAL A N 1
ATOM 877 C CA . VAL A 1 113 ? 108.936 10.613 92.746 1.00 64.73 113 VAL A CA 1
ATOM 878 C C . VAL A 1 113 ? 109.124 11.970 93.444 1.00 62.56 113 VAL A C 1
ATOM 879 O O . VAL A 1 113 ? 108.591 12.136 94.542 1.00 65.69 113 VAL A O 1
ATOM 883 N N . ALA A 1 114 ? 109.862 12.896 92.833 1.00 59.97 114 ALA A N 1
ATOM 884 C CA . ALA A 1 114 ? 110.058 14.272 93.327 1.00 63.88 114 ALA A CA 1
ATOM 885 C C . ALA A 1 114 ? 108.699 14.915 93.619 1.00 62.18 114 ALA A C 1
ATOM 886 O O . ALA A 1 114 ? 108.477 15.349 94.763 1.00 64.74 114 ALA A O 1
ATOM 888 N N . LEU A 1 115 ? 107.800 14.905 92.644 1.00 59.32 115 LEU A N 1
ATOM 889 C CA . LEU A 1 115 ? 106.432 15.451 92.816 1.00 62.19 115 LEU A CA 1
ATOM 890 C C . LEU A 1 115 ? 105.689 14.642 93.880 1.00 64.29 115 LEU A C 1
ATOM 891 O O . LEU A 1 115 ? 105.066 15.267 94.756 1.00 67.56 115 LEU A O 1
ATOM 896 N N . ILE A 1 116 ? 105.749 13.311 93.812 1.00 65.78 116 ILE A N 1
ATOM 897 C CA . ILE A 1 116 ? 104.943 12.432 94.714 1.00 67.57 116 ILE A CA 1
ATOM 898 C C . ILE A 1 116 ? 105.394 12.678 96.150 1.00 69.12 116 ILE A C 1
ATOM 899 O O . ILE A 1 116 ? 104.527 12.890 96.995 1.00 70.58 116 ILE A O 1
ATOM 904 N N . GLU A 1 117 ? 106.710 12.669 96.402 1.00 70.71 117 GLU A N 1
ATOM 905 C CA . GLU A 1 117 ? 107.292 12.829 97.762 1.00 75.22 117 GLU A CA 1
ATOM 906 C C . GLU A 1 117 ? 106.861 14.226 98.260 1.00 75.56 117 GLU A C 1
ATOM 907 O O . GLU A 1 117 ? 106.360 14.341 99.409 1.00 76.61 117 GLU A O 1
ATOM 913 N N . ASN A 1 118 ? 106.942 15.246 97.403 1.00 71.18 118 ASN A N 1
ATOM 914 C CA . ASN A 1 118 ? 106.537 16.626 97.790 1.00 75.40 118 ASN A CA 1
ATOM 915 C C . ASN A 1 118 ? 105.037 16.667 98.147 1.00 74.46 118 ASN A C 1
ATOM 916 O O . ASN A 1 118 ? 104.686 17.363 99.111 1.00 76.12 118 ASN A O 1
ATOM 921 N N . LEU A 1 119 ? 104.185 15.941 97.421 1.00 74.08 119 LEU A N 1
ATOM 922 C CA . LEU A 1 119 ? 102.737 15.841 97.749 1.00 75.83 119 LEU A CA 1
ATOM 923 C C . LEU A 1 119 ? 102.544 15.112 99.079 1.00 79.28 119 LEU A C 1
ATOM 924 O O . LEU A 1 119 ? 101.801 15.647 99.910 1.00 83.96 119 LEU A O 1
ATOM 929 N N . GLN A 1 120 ? 103.186 13.956 99.282 1.00 81.26 120 GLN A N 1
ATOM 930 C CA . GLN A 1 120 ? 102.948 13.099 100.478 1.00 86.56 120 GLN A CA 1
ATOM 931 C C . GLN A 1 120 ? 103.355 13.837 101.761 1.00 87.55 120 GLN A C 1
ATOM 932 O O . GLN A 1 120 ? 102.655 13.673 102.762 1.00 89.31 120 GLN A O 1
ATOM 938 N N . ARG A 1 121 ? 104.416 14.650 101.728 1.00 89.79 121 ARG A N 1
ATOM 939 C CA . ARG A 1 121 ? 104.988 15.302 102.937 1.00 90.91 121 ARG A CA 1
ATOM 940 C C . ARG A 1 121 ? 104.295 16.646 103.177 1.00 91.48 121 ARG A C 1
ATOM 941 O O . ARG A 1 121 ? 104.712 17.354 104.105 1.00 90.45 121 ARG A O 1
ATOM 949 N N . GLU A 1 122 ? 103.303 17.007 102.350 1.00 93.64 122 GLU A N 1
ATOM 950 C CA . GLU A 1 122 ? 102.393 18.163 102.572 1.00 97.17 122 GLU A CA 1
ATOM 951 C C . GLU A 1 122 ? 103.222 19.460 102.547 1.00 96.29 122 GLU A C 1
ATOM 952 O O . GLU A 1 122 ? 102.958 20.371 103.337 1.00 94.26 122 GLU A O 1
ATOM 958 N N . GLU A 1 123 ? 104.191 19.537 101.642 1.00 97.62 123 GLU A N 1
ATOM 959 C CA . GLU A 1 123 ? 105.180 20.643 101.563 1.00 102.53 123 GLU A CA 1
ATOM 960 C C . GLU A 1 123 ? 104.517 21.850 100.877 1.00 99.54 123 GLU A C 1
ATOM 961 O O . GLU A 1 123 ? 104.452 22.958 101.473 1.00 102.01 123 GLU A O 1
ATOM 967 N N . LEU A 1 124 ? 103.887 21.551 99.739 1.00 90.00 124 LEU A N 1
ATOM 968 C CA . LEU A 1 124 ? 103.551 22.445 98.611 1.00 80.79 124 LEU A CA 1
ATOM 969 C C . LEU A 1 124 ? 102.440 23.433 98.984 1.00 78.86 124 LEU A C 1
ATOM 970 O O . LEU A 1 124 ? 101.592 23.092 99.777 1.00 80.96 124 LEU A O 1
ATOM 975 N N . THR A 1 125 ? 102.484 24.643 98.432 1.00 81.70 125 THR A N 1
ATOM 976 C CA . THR A 1 125 ? 101.358 25.621 98.445 1.00 80.64 125 THR A CA 1
ATOM 977 C C . THR A 1 125 ? 100.257 25.082 97.537 1.00 78.35 125 THR A C 1
ATOM 978 O O . THR A 1 125 ? 100.516 24.269 96.656 1.00 75.27 125 THR A O 1
ATOM 982 N N . PRO A 1 126 ? 98.999 25.538 97.698 1.00 80.49 126 PRO A N 1
ATOM 983 C CA . PRO A 1 126 ? 97.882 25.021 96.902 1.00 75.62 126 PRO A CA 1
ATOM 984 C C . PRO A 1 126 ? 98.126 24.947 95.391 1.00 73.54 126 PRO A C 1
ATOM 985 O O . PRO A 1 126 ? 97.845 23.923 94.815 1.00 74.86 126 PRO A O 1
ATOM 989 N N . ILE A 1 127 ? 98.642 26.012 94.786 1.00 74.26 127 ILE A N 1
ATOM 990 C CA . ILE A 1 127 ? 98.904 26.049 93.317 1.00 70.97 127 ILE A CA 1
ATOM 991 C C . ILE A 1 127 ? 100.024 25.056 92.979 1.00 70.96 127 ILE A C 1
ATOM 992 O O . ILE A 1 127 ? 99.948 24.454 91.890 1.00 69.58 127 ILE A O 1
ATOM 997 N N . GLU A 1 128 ? 101.029 24.892 93.853 1.00 69.55 128 GLU A N 1
ATOM 998 C CA . GLU A 1 128 ? 102.125 23.904 93.651 1.00 67.91 128 GLU A CA 1
ATOM 999 C C . GLU A 1 128 ? 101.529 22.485 93.671 1.00 65.97 128 GLU A C 1
ATOM 1000 O O . GLU A 1 128 ? 101.846 21.701 92.766 1.00 64.60 128 GLU A O 1
ATOM 1006 N N . GLU A 1 129 ? 100.689 22.176 94.658 1.00 65.81 129 GLU A N 1
ATOM 1007 C CA . GLU A 1 129 ? 99.925 20.902 94.731 1.00 71.22 129 GLU A CA 1
ATOM 1008 C C . GLU A 1 129 ? 99.179 20.695 93.402 1.00 72.14 129 GLU A C 1
ATOM 1009 O O . GLU A 1 129 ? 99.310 19.623 92.795 1.00 71.54 129 GLU A O 1
ATOM 1015 N N . ALA A 1 130 ? 98.458 21.715 92.938 1.00 72.33 130 ALA A N 1
ATOM 1016 C CA . ALA A 1 130 ? 97.668 21.676 91.692 1.00 71.39 130 ALA A CA 1
ATOM 1017 C C . ALA A 1 130 ? 98.578 21.289 90.524 1.00 68.63 130 ALA A C 1
ATOM 1018 O O . ALA A 1 130 ? 98.238 20.365 89.768 1.00 70.14 130 ALA A O 1
ATOM 1020 N N . MET A 1 131 ? 99.705 21.977 90.377 1.00 67.52 131 MET A N 1
ATOM 1021 C CA . MET A 1 131 ? 100.632 21.762 89.243 1.00 65.49 131 MET A CA 1
ATOM 1022 C C . MET A 1 131 ? 101.230 20.351 89.318 1.00 64.06 131 MET A C 1
ATOM 1023 O O . MET A 1 131 ? 101.346 19.696 88.282 1.00 62.47 131 MET A O 1
ATOM 1028 N N . ALA A 1 132 ? 101.541 19.875 90.516 1.00 61.67 132 ALA A N 1
ATOM 1029 C CA . ALA A 1 132 ? 102.067 18.515 90.730 1.00 68.40 132 ALA A CA 1
ATOM 1030 C C . ALA A 1 132 ? 101.006 17.490 90.300 1.00 68.41 132 ALA A C 1
ATOM 1031 O O . ALA A 1 132 ? 101.335 16.617 89.489 1.00 67.29 132 ALA A O 1
ATOM 1033 N N . TYR A 1 133 ? 99.767 17.605 90.786 1.00 69.81 133 TYR A N 1
ATOM 1034 C CA . TYR A 1 133 ? 98.679 16.673 90.403 1.00 68.83 133 TYR A CA 1
ATOM 1035 C C . TYR A 1 133 ? 98.532 16.697 88.879 1.00 66.63 133 TYR A C 1
ATOM 1036 O O . TYR A 1 133 ? 98.484 15.634 88.254 1.00 65.76 133 TYR A O 1
ATOM 1045 N N . ALA A 1 134 ? 98.481 17.886 88.290 1.00 65.90 134 ALA A N 1
ATOM 1046 C CA . ALA A 1 134 ? 98.249 18.031 86.832 1.00 69.08 134 ALA A CA 1
ATOM 1047 C C . ALA A 1 134 ? 99.329 17.252 86.082 1.00 68.44 134 ALA A C 1
ATOM 1048 O O . ALA A 1 134 ? 98.975 16.542 85.141 1.00 74.83 134 ALA A O 1
ATOM 1050 N N . LYS A 1 135 ? 100.587 17.365 86.504 1.00 65.92 135 LYS A N 1
ATOM 1051 C CA . LYS A 1 135 ? 101.732 16.755 85.782 1.00 66.62 135 LYS A CA 1
ATOM 1052 C C . LYS A 1 135 ? 101.685 15.223 85.938 1.00 66.26 135 LYS A C 1
ATOM 1053 O O . LYS A 1 135 ? 101.879 14.542 84.914 1.00 65.55 135 LYS A O 1
ATOM 1059 N N . LEU A 1 136 ? 101.462 14.706 87.149 1.00 62.33 136 LEU A N 1
ATOM 1060 C CA . LEU A 1 136 ? 101.348 13.240 87.391 1.00 67.96 136 LEU A CA 1
ATOM 1061 C C . LEU A 1 136 ? 100.214 12.662 86.528 1.00 71.08 136 LEU A C 1
ATOM 1062 O O . LEU A 1 136 ? 100.448 11.620 85.863 1.00 74.19 136 LEU A O 1
ATOM 1067 N N . ILE A 1 137 ? 99.064 13.333 86.480 1.00 69.55 137 ILE A N 1
ATOM 1068 C CA . ILE A 1 137 ? 97.926 12.921 85.616 1.00 74.86 137 ILE A CA 1
ATOM 1069 C C . ILE A 1 137 ? 98.384 12.892 84.153 1.00 80.61 137 ILE A C 1
ATOM 1070 O O . ILE A 1 137 ? 98.042 11.913 83.469 1.00 81.10 137 ILE A O 1
ATOM 1075 N N . GLU A 1 138 ? 99.114 13.911 83.677 1.00 83.95 138 GLU A N 1
ATOM 1076 C CA . GLU A 1 138 ? 99.489 14.022 82.238 1.00 85.75 138 GLU A CA 1
ATOM 1077 C C . GLU A 1 138 ? 100.540 12.959 81.934 1.00 83.49 138 GLU A C 1
ATOM 1078 O O . GLU A 1 138 ? 100.404 12.306 80.928 1.00 86.32 138 GLU A O 1
ATOM 1084 N N . LEU A 1 139 ? 101.548 12.814 82.792 1.00 86.85 139 LEU A N 1
ATOM 1085 C CA . LEU A 1 139 ? 102.718 11.912 82.591 1.00 87.80 139 LEU A CA 1
ATOM 1086 C C . LEU A 1 139 ? 102.249 10.462 82.452 1.00 91.68 139 LEU A C 1
ATOM 1087 O O . LEU A 1 139 ? 102.849 9.724 81.662 1.00 93.86 139 LEU A O 1
ATOM 1092 N N . HIS A 1 140 ? 101.253 10.075 83.243 1.00 93.39 140 HIS A N 1
ATOM 1093 C CA . HIS A 1 140 ? 100.884 8.659 83.485 1.00 98.78 140 HIS A CA 1
ATOM 1094 C C . HIS A 1 140 ? 99.501 8.331 82.902 1.00 101.24 140 HIS A C 1
ATOM 1095 O O . HIS A 1 140 ? 99.077 7.188 83.066 1.00 99.11 140 HIS A O 1
ATOM 1102 N N . ASP A 1 141 ? 98.862 9.277 82.199 1.00 106.29 141 ASP A N 1
ATOM 1103 C CA . ASP A 1 141 ? 97.510 9.127 81.597 1.00 111.12 141 ASP A CA 1
ATOM 1104 C C . ASP A 1 141 ? 96.593 8.533 82.673 1.00 109.63 141 ASP A C 1
ATOM 1105 O O . ASP A 1 141 ? 96.256 7.348 82.591 1.00 114.22 141 ASP A O 1
ATOM 1110 N N . LEU A 1 142 ? 96.230 9.350 83.657 1.00 104.81 142 LEU A N 1
ATOM 1111 C CA . LEU A 1 142 ? 95.667 8.914 84.954 1.00 103.73 142 LEU A CA 1
ATOM 1112 C C . LEU A 1 142 ? 94.305 9.572 85.134 1.00 105.74 142 LEU A C 1
ATOM 1113 O O . LEU A 1 142 ? 94.068 10.670 84.592 1.00 99.39 142 LEU A O 1
ATOM 1118 N N . THR A 1 143 ? 93.426 8.871 85.836 1.00 112.15 143 THR A N 1
ATOM 1119 C CA . THR A 1 143 ? 92.178 9.422 86.404 1.00 109.47 143 THR A CA 1
ATOM 1120 C C . THR A 1 143 ? 92.555 10.226 87.652 1.00 99.60 143 THR A C 1
ATOM 1121 O O . THR A 1 143 ? 93.535 9.832 88.330 1.00 95.54 143 THR A O 1
ATOM 1125 N N . GLN A 1 144 ? 91.809 11.297 87.928 1.00 92.79 144 GLN A N 1
ATOM 1126 C CA . GLN A 1 144 ? 91.816 12.002 89.232 1.00 91.60 144 GLN A CA 1
ATOM 1127 C C . GLN A 1 144 ? 91.645 10.959 90.346 1.00 93.63 144 GLN A C 1
ATOM 1128 O O . GLN A 1 144 ? 92.425 11.003 91.308 1.00 93.76 144 GLN A O 1
ATOM 1134 N N . GLU A 1 145 ? 90.664 10.055 90.211 1.00 99.68 145 GLU A N 1
ATOM 1135 C CA . GLU A 1 145 ? 90.387 8.959 91.182 1.00 101.94 145 GLU A CA 1
ATOM 1136 C C . GLU A 1 145 ? 91.633 8.065 91.276 1.00 101.76 145 GLU A C 1
ATOM 1137 O O . GLU A 1 145 ? 92.100 7.822 92.409 1.00 102.77 145 GLU A O 1
ATOM 1139 N N . ALA A 1 146 ? 92.169 7.614 90.141 1.00 96.77 146 ALA A N 1
ATOM 1140 C CA . ALA A 1 146 ? 93.360 6.735 90.096 1.00 94.28 146 ALA A CA 1
ATOM 1141 C C . ALA A 1 146 ? 94.518 7.410 90.863 1.00 95.08 146 ALA A C 1
ATOM 1142 O O . ALA A 1 146 ? 95.159 6.730 91.703 1.00 92.82 146 ALA A O 1
ATOM 1144 N N . LEU A 1 147 ? 94.755 8.711 90.644 1.00 90.94 147 LEU A N 1
ATOM 1145 C CA . LEU A 1 147 ? 95.844 9.451 91.340 1.00 87.61 147 LEU A CA 1
ATOM 1146 C C . LEU A 1 147 ? 95.512 9.572 92.831 1.00 88.43 147 LEU A C 1
ATOM 1147 O O . LEU A 1 147 ? 96.390 9.291 93.655 1.00 90.83 147 LEU A O 1
ATOM 1152 N N . ALA A 1 148 ? 94.293 9.988 93.163 1.00 92.97 148 ALA A N 1
ATOM 1153 C CA . ALA A 1 148 ? 93.834 10.175 94.561 1.00 96.59 148 ALA A CA 1
ATOM 1154 C C . ALA A 1 148 ? 94.006 8.854 95.328 1.00 100.68 148 ALA A C 1
ATOM 1155 O O . ALA A 1 148 ? 94.491 8.893 96.469 1.00 101.25 148 ALA A O 1
ATOM 1157 N N . GLN A 1 149 ? 93.624 7.729 94.722 1.00 104.16 149 GLN A N 1
ATOM 1158 C CA . GLN A 1 149 ? 93.716 6.388 95.355 1.00 110.50 149 GLN A CA 1
ATOM 1159 C C . GLN A 1 149 ? 95.192 6.153 95.694 1.00 104.40 149 GLN A C 1
ATOM 1160 O O . GLN A 1 149 ? 95.497 5.939 96.869 1.00 107.95 149 GLN A O 1
ATOM 1166 N N . ARG A 1 150 ? 96.080 6.281 94.712 1.00 99.59 150 ARG A N 1
ATOM 1167 C CA . ARG A 1 150 ? 97.533 6.013 94.880 1.00 100.06 150 ARG A CA 1
ATOM 1168 C C . ARG A 1 150 ? 98.151 6.943 95.943 1.00 96.34 150 ARG A C 1
ATOM 1169 O O . ARG A 1 150 ? 99.101 6.517 96.584 1.00 96.04 150 ARG A O 1
ATOM 1177 N N . LEU A 1 151 ? 97.607 8.142 96.171 1.00 97.33 151 LEU A N 1
ATOM 1178 C CA . LEU A 1 151 ? 98.112 9.106 97.198 1.00 97.05 151 LEU A CA 1
ATOM 1179 C C . LEU A 1 151 ? 97.389 8.929 98.538 1.00 102.14 151 LEU A C 1
ATOM 1180 O O . LEU A 1 151 ? 97.723 9.670 99.476 1.00 103.41 151 LEU A O 1
ATOM 1185 N N . GLY A 1 152 ? 96.432 8.002 98.628 1.00 109.97 152 GLY A N 1
ATOM 1186 C CA . GLY A 1 152 ? 95.537 7.842 99.793 1.00 114.45 152 GLY A CA 1
ATOM 1187 C C . GLY A 1 152 ? 94.809 9.136 100.130 1.00 114.93 152 GLY A C 1
ATOM 1188 O O . GLY A 1 152 ? 94.854 9.547 101.302 1.00 117.49 152 GLY A O 1
ATOM 1189 N N . LYS A 1 153 ? 94.173 9.762 99.133 1.00 113.56 153 LYS A N 1
ATOM 1190 C CA . LYS A 1 153 ? 93.397 11.027 99.265 1.00 111.97 153 LYS A CA 1
ATOM 1191 C C . LYS A 1 153 ? 91.994 10.829 98.675 1.00 108.30 153 LYS A C 1
ATOM 1192 O O . LYS A 1 153 ? 91.788 9.865 97.916 1.00 105.52 153 LYS A O 1
ATOM 1198 N N . GLY A 1 154 ? 91.059 11.714 99.017 1.00 107.73 154 GLY A N 1
ATOM 1199 C CA . GLY A 1 154 ? 89.741 11.802 98.364 1.00 108.24 154 GLY A CA 1
ATOM 1200 C C . GLY A 1 154 ? 89.858 12.453 96.998 1.00 107.46 154 GLY A C 1
ATOM 1201 O O . GLY A 1 154 ? 90.724 13.347 96.832 1.00 101.38 154 GLY A O 1
ATOM 1202 N N . GLN A 1 155 ? 89.020 12.026 96.049 1.00 109.58 155 GLN A N 1
ATOM 1203 C CA . GLN A 1 155 ? 88.940 12.601 94.680 1.00 111.04 155 GLN A CA 1
ATOM 1204 C C . GLN A 1 155 ? 88.708 14.126 94.758 1.00 106.33 155 GLN A C 1
ATOM 1205 O O . GLN A 1 155 ? 89.135 14.840 93.823 1.00 101.80 155 GLN A O 1
ATOM 1211 N N . SER A 1 156 ? 88.071 14.623 95.822 1.00 102.94 156 SER A N 1
ATOM 1212 C CA . SER A 1 156 ? 87.709 16.061 95.965 1.00 104.09 156 SER A CA 1
ATOM 1213 C C . SER A 1 156 ? 88.945 16.892 96.343 1.00 98.45 156 SER A C 1
ATOM 1214 O O . SER A 1 156 ? 89.039 18.066 95.899 1.00 95.65 156 SER A O 1
ATOM 1217 N N . THR A 1 157 ? 89.864 16.308 97.121 1.00 94.29 157 THR A N 1
ATOM 1218 C CA . THR A 1 157 ? 91.142 16.948 97.522 1.00 91.30 157 THR A CA 1
ATOM 1219 C C . THR A 1 157 ? 91.927 17.291 96.247 1.00 88.27 157 THR A C 1
ATOM 1220 O O . THR A 1 157 ? 92.474 18.415 96.184 1.00 83.37 157 THR A O 1
ATOM 1224 N N . ILE A 1 158 ? 91.939 16.368 95.272 1.00 82.24 158 ILE A N 1
ATOM 1225 C CA . ILE A 1 158 ? 92.619 16.531 93.959 1.00 80.18 158 ILE A CA 1
ATOM 1226 C C . ILE A 1 158 ? 91.893 17.626 93.177 1.00 84.00 158 ILE A C 1
ATOM 1227 O O . ILE A 1 158 ? 92.563 18.596 92.732 1.00 84.97 158 ILE A O 1
ATOM 1232 N N . ALA A 1 159 ? 90.579 17.459 92.985 1.00 86.85 159 ALA A N 1
ATOM 1233 C CA . ALA A 1 159 ? 89.737 18.331 92.134 1.00 82.59 159 ALA A CA 1
ATOM 1234 C C . ALA A 1 159 ? 89.794 19.770 92.648 1.00 77.49 159 ALA A C 1
ATOM 1235 O O . ALA A 1 159 ? 90.013 20.679 91.827 1.00 76.11 159 ALA A O 1
ATOM 1237 N N . ASN A 1 160 ? 89.648 19.960 93.958 1.00 77.37 160 ASN A N 1
ATOM 1238 C CA . ASN A 1 160 ? 89.730 21.299 94.605 1.00 82.88 160 ASN A CA 1
ATOM 1239 C C . ASN A 1 160 ? 91.020 21.992 94.141 1.00 87.42 160 ASN A C 1
ATOM 1240 O O . ASN A 1 160 ? 90.975 23.209 93.821 1.00 93.00 160 ASN A O 1
ATOM 1245 N N . LYS A 1 161 ? 92.127 21.240 94.087 1.00 84.82 161 LYS A N 1
ATOM 1246 C CA . LYS A 1 161 ? 93.453 21.757 93.670 1.00 79.13 161 LYS A CA 1
ATOM 1247 C C . LYS A 1 161 ? 93.460 21.943 92.157 1.00 74.34 161 LYS A C 1
ATOM 1248 O O . LYS A 1 161 ? 93.848 23.024 91.717 1.00 75.83 161 LYS A O 1
ATOM 1254 N N . LEU A 1 162 ? 93.090 20.931 91.381 1.00 73.94 162 LEU A N 1
ATOM 1255 C CA . LEU A 1 162 ? 93.217 21.026 89.898 1.00 74.83 162 LEU A CA 1
ATOM 1256 C C . LEU A 1 162 ? 92.410 22.231 89.399 1.00 75.73 162 LEU A C 1
ATOM 1257 O O . LEU A 1 162 ? 92.851 22.868 88.418 1.00 78.23 162 LEU A O 1
ATOM 1262 N N . ARG A 1 163 ? 91.284 22.552 90.043 1.00 76.92 163 ARG A N 1
ATOM 1263 C CA . ARG A 1 163 ? 90.366 23.636 89.575 1.00 78.35 163 ARG A CA 1
ATOM 1264 C C . ARG A 1 163 ? 91.050 25.001 89.695 1.00 78.40 163 ARG A C 1
ATOM 1265 O O . ARG A 1 163 ? 90.764 25.863 88.867 1.00 77.99 163 ARG A O 1
ATOM 1273 N N . LEU A 1 164 ? 91.981 25.174 90.638 1.00 78.18 164 LEU A N 1
ATOM 1274 C CA . LEU A 1 164 ? 92.711 26.458 90.807 1.00 74.09 164 LEU A CA 1
ATOM 1275 C C . LEU A 1 164 ? 93.442 26.814 89.509 1.00 76.52 164 LEU A C 1
ATOM 1276 O O . LEU A 1 164 ? 93.725 28.004 89.323 1.00 77.87 164 LEU A O 1
ATOM 1281 N N . LEU A 1 165 ? 93.764 25.825 88.659 1.00 76.87 165 LEU A N 1
ATOM 1282 C CA . LEU A 1 165 ? 94.494 26.052 87.384 1.00 76.59 165 LEU A CA 1
ATOM 1283 C C . LEU A 1 165 ? 93.555 26.659 86.339 1.00 79.41 165 LEU A C 1
ATOM 1284 O O . LEU A 1 165 ? 94.070 27.227 85.381 1.00 84.82 165 LEU A O 1
ATOM 1289 N N . LYS A 1 166 ? 92.242 26.491 86.509 1.00 84.10 166 LYS A N 1
ATOM 1290 C CA . LYS A 1 166 ? 91.186 26.952 85.570 1.00 86.93 166 LYS A CA 1
ATOM 1291 C C . LYS A 1 166 ? 90.777 28.386 85.947 1.00 85.40 166 LYS A C 1
ATOM 1292 O O . LYS A 1 166 ? 90.135 29.044 85.126 1.00 87.34 166 LYS A O 1
ATOM 1298 N N . LEU A 1 167 ? 91.175 28.869 87.127 1.00 81.91 167 LEU A N 1
ATOM 1299 C CA . LEU A 1 167 ? 90.938 30.266 87.571 1.00 82.15 167 LEU A CA 1
ATOM 1300 C C . LEU A 1 167 ? 91.769 31.229 86.736 1.00 85.81 167 LEU A C 1
ATOM 1301 O O . LEU A 1 167 ? 92.834 30.883 86.239 1.00 89.73 167 LEU A O 1
ATOM 1306 N N . PRO A 1 168 ? 91.304 32.485 86.570 1.00 90.24 168 PRO A N 1
ATOM 1307 C CA . PRO A 1 168 ? 92.079 33.488 85.848 1.00 91.57 168 PRO A CA 1
ATOM 1308 C C . PRO A 1 168 ? 93.349 33.907 86.608 1.00 93.92 168 PRO A C 1
ATOM 1309 O O . PRO A 1 168 ? 93.409 33.754 87.834 1.00 92.90 168 PRO A O 1
ATOM 1313 N N . GLN A 1 169 ? 94.323 34.425 85.849 1.00 95.16 169 GLN A N 1
ATOM 1314 C CA . GLN A 1 169 ? 95.693 34.797 86.305 1.00 93.96 169 GLN A CA 1
ATOM 1315 C C . GLN A 1 169 ? 95.611 35.639 87.583 1.00 94.91 169 GLN A C 1
ATOM 1316 O O . GLN A 1 169 ? 96.259 35.254 88.579 1.00 94.71 169 GLN A O 1
ATOM 1322 N N . GLU A 1 170 ? 94.832 36.728 87.544 1.00 96.17 170 GLU A N 1
ATOM 1323 C CA . GLU A 1 170 ? 94.715 37.730 88.636 1.00 98.77 170 GLU A CA 1
ATOM 1324 C C . GLU A 1 170 ? 94.350 37.013 89.942 1.00 94.41 170 GLU A C 1
ATOM 1325 O O . GLU A 1 170 ? 94.944 37.371 90.989 1.00 94.43 170 GLU A O 1
ATOM 1331 N N . VAL A 1 171 ? 93.433 36.037 89.883 1.00 88.82 171 VAL A N 1
ATOM 1332 C CA . VAL A 1 171 ? 92.955 35.275 91.078 1.00 88.74 171 VAL A CA 1
ATOM 1333 C C . VAL A 1 171 ? 94.089 34.365 91.540 1.00 83.56 171 VAL A C 1
ATOM 1334 O O . VAL A 1 171 ? 94.357 34.307 92.759 1.00 84.17 171 VAL A O 1
ATOM 1338 N N . GLN A 1 172 ? 94.722 33.667 90.603 1.00 85.97 172 GLN A N 1
ATOM 1339 C CA . GLN A 1 172 ? 95.878 32.774 90.898 1.00 82.12 172 GLN A CA 1
ATOM 1340 C C . GLN A 1 172 ? 96.975 33.609 91.571 1.00 80.53 172 GLN A C 1
ATOM 1341 O O . GLN A 1 172 ? 97.419 33.216 92.646 1.00 76.98 172 GLN A O 1
ATOM 1347 N N . GLU A 1 173 ? 97.334 34.754 90.984 1.00 83.53 173 GLU A N 1
ATOM 1348 C CA . GLU A 1 173 ? 98.349 35.700 91.529 1.00 90.06 173 GLU A CA 1
ATOM 1349 C C . GLU A 1 173 ? 97.964 36.099 92.960 1.00 90.32 173 GLU A C 1
ATOM 1350 O O . GLU A 1 173 ? 98.858 36.076 93.852 1.00 89.24 173 GLU A O 1
ATOM 1356 N N . ALA A 1 174 ? 96.690 36.422 93.194 1.00 86.76 174 ALA A N 1
ATOM 1357 C CA . ALA A 1 174 ? 96.185 36.828 94.526 1.00 86.97 174 ALA A CA 1
ATOM 1358 C C . ALA A 1 174 ? 96.386 35.676 95.519 1.00 82.84 174 ALA A C 1
ATOM 1359 O O . ALA A 1 174 ? 96.806 35.949 96.657 1.00 85.43 174 ALA A O 1
ATOM 1361 N N . LEU A 1 175 ? 96.117 34.438 95.106 1.00 77.75 175 LEU A N 1
ATOM 1362 C CA . LEU A 1 175 ? 96.288 33.243 95.977 1.00 80.06 175 LEU A CA 1
ATOM 1363 C C . LEU A 1 175 ? 97.777 33.002 96.269 1.00 80.91 175 LEU A C 1
ATOM 1364 O O . LEU A 1 175 ? 98.127 32.741 97.434 1.00 82.39 175 LEU A O 1
ATOM 1369 N N . LEU A 1 176 ? 98.630 33.060 95.247 1.00 84.94 176 LEU A N 1
ATOM 1370 C CA . LEU A 1 176 ? 100.092 32.829 95.385 1.00 86.18 176 LEU A CA 1
ATOM 1371 C C . LEU A 1 176 ? 100.669 33.896 96.319 1.00 88.59 176 LEU A C 1
ATOM 1372 O O . LEU A 1 176 ? 101.495 33.520 97.171 1.00 90.80 176 LEU A O 1
ATOM 1377 N N . GLN A 1 177 ? 100.226 35.153 96.163 1.00 89.27 177 GLN A N 1
ATOM 1378 C CA . GLN A 1 177 ? 100.666 36.324 96.971 1.00 94.71 177 GLN A CA 1
ATOM 1379 C C . GLN A 1 177 ? 100.067 36.263 98.385 1.00 95.33 177 GLN A C 1
ATOM 1380 O O . GLN A 1 177 ? 100.505 37.063 99.212 1.00 95.09 177 GLN A O 1
ATOM 1386 N N . ARG A 1 178 ? 99.151 35.322 98.657 1.00 96.38 178 ARG A N 1
ATOM 1387 C CA . ARG A 1 178 ? 98.461 35.137 99.965 1.00 99.90 178 ARG A CA 1
ATOM 1388 C C . ARG A 1 178 ? 97.550 36.341 100.272 1.00 100.93 178 ARG A C 1
ATOM 1389 O O . ARG A 1 178 ? 97.212 36.540 101.453 1.00 104.63 178 ARG A O 1
ATOM 1397 N N . ALA A 1 179 ? 97.150 37.118 99.261 1.00 97.39 179 ALA A N 1
ATOM 1398 C CA . ALA A 1 179 ? 96.171 38.220 99.389 1.00 95.82 179 ALA A CA 1
ATOM 1399 C C . ALA A 1 179 ? 94.770 37.637 99.635 1.00 95.96 179 ALA A C 1
ATOM 1400 O O . ALA A 1 179 ? 93.952 38.329 100.260 1.00 98.01 179 ALA A O 1
ATOM 1402 N N . ILE A 1 180 ? 94.490 36.431 99.128 1.00 91.69 180 ILE A N 1
ATOM 1403 C CA . ILE A 1 180 ? 93.252 35.661 99.437 1.00 91.87 180 ILE A CA 1
ATOM 1404 C C . ILE A 1 180 ? 93.662 34.271 99.936 1.00 91.76 180 ILE A C 1
ATOM 1405 O O . ILE A 1 180 ? 94.768 33.825 99.608 1.00 91.37 180 ILE A O 1
ATOM 1410 N N . THR A 1 181 ? 92.798 33.638 100.723 1.00 93.52 181 THR A N 1
ATOM 1411 C CA . THR A 1 181 ? 92.873 32.213 101.123 1.00 94.47 181 THR A CA 1
ATOM 1412 C C . THR A 1 181 ? 92.485 31.342 99.926 1.00 92.14 181 THR A C 1
ATOM 1413 O O . THR A 1 181 ? 91.847 31.856 98.982 1.00 92.52 181 THR A O 1
ATOM 1417 N N . GLU A 1 182 ? 92.845 30.059 99.982 1.00 89.64 182 GLU A N 1
ATOM 1418 C CA . GLU A 1 182 ? 92.428 29.028 99.002 1.00 85.45 182 GLU A CA 1
ATOM 1419 C C . GLU A 1 182 ? 90.894 28.970 98.954 1.00 82.49 182 GLU A C 1
ATOM 1420 O O . GLU A 1 182 ? 90.348 28.984 97.849 1.00 83.71 182 GLU A O 1
ATOM 1426 N N . ARG A 1 183 ? 90.234 28.884 100.112 1.00 84.76 183 ARG A N 1
ATOM 1427 C CA . ARG A 1 183 ? 88.754 28.735 100.248 1.00 85.23 183 ARG A CA 1
ATOM 1428 C C . ARG A 1 183 ? 88.087 29.951 99.560 1.00 83.57 183 ARG A C 1
ATOM 1429 O O . ARG A 1 183 ? 87.027 29.751 98.935 1.00 84.11 183 ARG A O 1
ATOM 1431 N N . HIS A 1 184 ? 88.723 31.131 99.553 1.00 83.11 184 HIS A N 1
ATOM 1432 C CA . HIS A 1 184 ? 88.291 32.310 98.746 1.00 86.01 184 HIS A CA 1
ATOM 1433 C C . HIS A 1 184 ? 88.300 31.950 97.258 1.00 85.85 184 HIS A C 1
ATOM 1434 O O . HIS A 1 184 ? 87.311 32.231 96.559 1.00 86.89 184 HIS A O 1
ATOM 1441 N N . ALA A 1 185 ? 89.427 31.426 96.778 1.00 87.66 185 ALA A N 1
ATOM 1442 C CA . ALA A 1 185 ? 89.652 31.104 95.352 1.00 85.28 185 ALA A CA 1
ATOM 1443 C C . ALA A 1 185 ? 88.680 29.992 94.953 1.00 83.92 185 ALA A C 1
ATOM 1444 O O . ALA A 1 185 ? 88.110 30.052 93.834 1.00 78.11 185 ALA A O 1
ATOM 1446 N N . ARG A 1 186 ? 88.505 29.016 95.849 1.00 81.59 186 ARG A N 1
ATOM 1447 C CA . ARG A 1 186 ? 87.590 27.872 95.640 1.00 83.92 186 ARG A CA 1
ATOM 1448 C C . ARG A 1 186 ? 86.205 28.439 95.315 1.00 86.00 186 ARG A C 1
ATOM 1449 O O . ARG A 1 186 ? 85.693 28.132 94.222 1.00 88.01 186 ARG A O 1
ATOM 1457 N N . ALA A 1 187 ? 85.648 29.271 96.204 1.00 83.90 187 ALA A N 1
ATOM 1458 C CA . ALA A 1 187 ? 84.309 29.885 96.042 1.00 86.87 187 ALA A CA 1
ATOM 1459 C C . ALA A 1 187 ? 84.232 30.629 94.701 1.00 82.26 187 ALA A C 1
ATOM 1460 O O . ALA A 1 187 ? 83.204 30.475 94.008 1.00 77.52 187 ALA A O 1
ATOM 1462 N N . LEU A 1 188 ? 85.286 31.350 94.305 1.00 76.88 188 LEU A N 1
ATOM 1463 C CA . LEU A 1 188 ? 85.273 32.098 93.020 1.00 79.70 188 LEU A CA 1
ATOM 1464 C C . LEU A 1 188 ? 85.130 31.130 91.831 1.00 82.11 188 LEU A C 1
ATOM 1465 O O . LEU A 1 188 ? 84.705 31.593 90.759 1.00 80.24 188 LEU A O 1
ATOM 1470 N N . ILE A 1 189 ? 85.495 29.845 91.977 1.00 82.60 189 ILE A N 1
ATOM 1471 C CA . ILE A 1 189 ? 85.397 28.850 90.867 1.00 81.57 189 ILE A CA 1
ATOM 1472 C C . ILE A 1 189 ? 83.926 28.757 90.464 1.00 80.97 189 ILE A C 1
ATOM 1473 O O . ILE A 1 189 ? 83.665 28.721 89.251 1.00 82.52 189 ILE A O 1
ATOM 1478 N N . ALA A 1 190 ? 83.010 28.769 91.439 1.00 81.18 190 ALA A N 1
ATOM 1479 C CA . ALA A 1 190 ? 81.547 28.599 91.214 1.00 82.79 190 ALA A CA 1
ATOM 1480 C C . ALA A 1 190 ? 81.014 29.630 90.210 1.00 80.66 190 ALA A C 1
ATOM 1481 O O . ALA A 1 190 ? 80.040 29.315 89.531 1.00 82.27 190 ALA A O 1
ATOM 1483 N N . LEU A 1 191 ? 81.617 30.820 90.127 1.00 81.27 191 LEU A N 1
ATOM 1484 C CA . LEU A 1 191 ? 81.134 31.923 89.260 1.00 82.63 191 LEU A CA 1
ATOM 1485 C C . LEU A 1 191 ? 81.316 31.557 87.783 1.00 85.88 191 LEU A C 1
ATOM 1486 O O . LEU A 1 191 ? 80.517 32.052 86.977 1.00 87.02 191 LEU A O 1
ATOM 1491 N N . LYS A 1 192 ? 82.336 30.765 87.428 1.00 88.55 192 LYS A N 1
ATOM 1492 C CA . LYS A 1 192 ? 82.536 30.266 86.037 1.00 90.57 192 LYS A CA 1
ATOM 1493 C C . LYS A 1 192 ? 82.456 31.441 85.051 1.00 92.05 192 LYS A C 1
ATOM 1494 O O . LYS A 1 192 ? 81.779 31.300 84.026 1.00 95.08 192 LYS A O 1
ATOM 1500 N N . ASP A 1 193 ? 83.103 32.564 85.368 1.00 94.00 193 ASP A N 1
ATOM 1501 C CA . ASP A 1 193 ? 83.084 33.804 84.547 1.00 97.14 193 ASP A CA 1
ATOM 1502 C C . ASP A 1 193 ? 84.180 34.755 85.045 1.00 95.17 193 ASP A C 1
ATOM 1503 O O . ASP A 1 193 ? 84.138 35.156 86.241 1.00 94.87 193 ASP A O 1
ATOM 1508 N N . LYS A 1 194 ? 85.124 35.099 84.163 1.00 92.48 194 LYS A N 1
ATOM 1509 C CA . LYS A 1 194 ? 86.338 3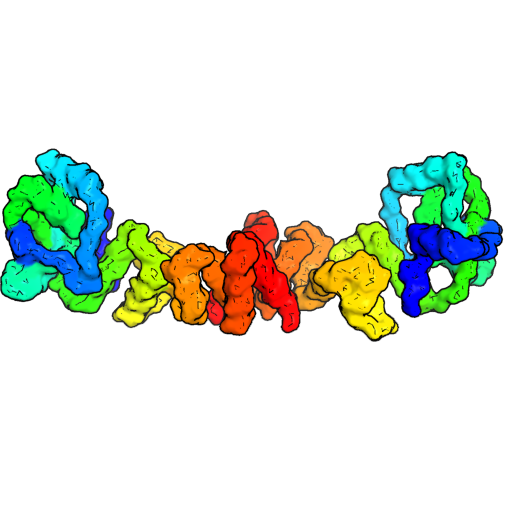5.890 84.490 1.00 91.69 194 LYS A CA 1
ATOM 1510 C C . LYS A 1 194 ? 85.920 37.245 85.073 1.00 95.09 194 LYS A C 1
ATOM 1511 O O . LYS A 1 194 ? 86.384 37.562 86.185 1.00 92.93 194 LYS A O 1
ATOM 1517 N N . GLU A 1 195 ? 85.043 37.989 84.379 1.00 99.35 195 GLU A N 1
ATOM 1518 C CA . GLU A 1 195 ? 84.670 39.378 84.744 1.00 102.00 195 GLU A CA 1
ATOM 1519 C C . GLU A 1 195 ? 84.120 39.405 86.177 1.00 101.29 195 GLU A C 1
ATOM 1520 O O . GLU A 1 195 ? 84.536 40.281 86.959 1.00 103.12 195 GLU A O 1
ATOM 1526 N N . LYS A 1 196 ? 83.217 38.484 86.516 1.00 98.95 196 LYS A N 1
ATOM 1527 C CA . LYS A 1 196 ? 82.570 38.425 87.852 1.00 98.04 196 LYS A CA 1
ATOM 1528 C C . LYS A 1 196 ? 83.637 38.084 88.898 1.00 96.11 196 LYS A C 1
ATOM 1529 O O . LYS A 1 196 ? 83.656 38.733 89.979 1.00 95.89 196 LYS A O 1
ATOM 1535 N N . GLN A 1 197 ? 84.506 37.121 88.574 1.00 92.68 197 GLN A N 1
ATOM 1536 C CA . GLN A 1 197 ? 85.600 36.643 89.459 1.00 89.17 197 GLN A CA 1
ATOM 1537 C C . GLN A 1 197 ? 86.542 37.808 89.789 1.00 89.85 197 GLN A C 1
ATOM 1538 O O . GLN A 1 197 ? 86.897 37.953 90.985 1.00 87.02 197 GLN A O 1
ATOM 1544 N N . LEU A 1 198 ? 86.908 38.612 88.782 1.00 91.18 198 LEU A N 1
ATOM 1545 C CA . LEU A 1 198 ? 87.797 39.801 88.943 1.00 96.04 198 LEU A CA 1
ATOM 1546 C C . LEU A 1 198 ? 87.093 40.880 89.783 1.00 97.18 198 LEU A C 1
ATOM 1547 O O . LEU A 1 198 ? 87.702 41.318 90.777 1.00 101.14 198 LEU A O 1
ATOM 1552 N N . LYS A 1 199 ? 85.857 41.275 89.449 1.00 98.63 199 LYS A N 1
ATOM 1553 C CA . LYS A 1 199 ? 85.113 42.304 90.234 1.00 99.85 199 LYS A CA 1
ATOM 1554 C C . LYS A 1 199 ? 85.079 41.860 91.705 1.00 96.56 199 LYS A C 1
ATOM 1555 O O . LYS A 1 199 ? 85.404 42.694 92.584 1.00 100.33 199 LYS A O 1
ATOM 1557 N N . LEU A 1 200 ? 84.732 40.598 91.976 1.00 90.80 200 LEU A N 1
ATOM 1558 C CA . LEU A 1 200 ? 84.570 40.113 93.372 1.00 91.46 200 LEU A CA 1
ATOM 1559 C C . LEU A 1 200 ? 85.947 39.982 94.031 1.00 94.83 200 LEU A C 1
ATOM 1560 O O . LEU A 1 200 ? 86.003 40.127 95.267 1.00 97.72 200 LEU A O 1
ATOM 1565 N N . LEU A 1 201 ? 87.012 39.716 93.258 1.00 95.40 201 LEU A N 1
ATOM 1566 C CA . LEU A 1 201 ? 88.401 39.649 93.790 1.00 96.32 201 LEU A CA 1
ATOM 1567 C C . LEU A 1 201 ? 88.759 41.009 94.392 1.00 102.85 201 LEU A C 1
ATOM 1568 O O . LEU A 1 201 ? 89.140 41.038 95.579 1.00 101.43 201 LEU A O 1
ATOM 1573 N N . GLN A 1 202 ? 88.596 42.086 93.610 1.00 111.41 202 GLN A N 1
ATOM 1574 C CA . GLN A 1 202 ? 88.862 43.484 94.048 1.00 114.81 202 GLN A CA 1
ATOM 1575 C C . GLN A 1 202 ? 88.077 43.743 95.343 1.00 114.75 202 GLN A C 1
ATOM 1576 O O . GLN A 1 202 ? 88.698 44.240 96.306 1.00 121.12 202 GLN A O 1
ATOM 1582 N N . GLU A 1 203 ? 86.792 43.374 95.393 1.00 111.44 203 GLU A N 1
ATOM 1583 C CA . GLU A 1 203 ? 85.943 43.542 96.609 1.00 115.82 203 GLU A CA 1
ATOM 1584 C C . GLU A 1 203 ? 86.621 42.836 97.790 1.00 112.04 203 GLU A C 1
ATOM 1585 O O . GLU A 1 203 ? 86.717 43.450 98.864 1.00 117.93 203 GLU A O 1
ATOM 1591 N N . ILE A 1 204 ? 87.081 41.596 97.598 1.00 106.67 204 ILE A N 1
ATOM 1592 C CA . ILE A 1 204 ? 87.657 40.766 98.699 1.00 106.01 204 ILE A CA 1
ATOM 1593 C C . ILE A 1 204 ? 88.866 41.503 99.285 1.00 108.47 204 ILE A C 1
ATOM 1594 O O . ILE A 1 204 ? 88.963 41.571 100.525 1.00 109.14 204 ILE A O 1
ATOM 1599 N N . ILE A 1 205 ? 89.733 42.051 98.430 1.00 108.66 205 ILE A N 1
ATOM 1600 C CA . ILE A 1 205 ? 91.001 42.716 98.853 1.00 112.54 205 ILE A CA 1
ATOM 1601 C C . ILE A 1 205 ? 90.660 44.087 99.462 1.00 116.28 205 ILE A C 1
ATOM 1602 O O . ILE A 1 205 ? 91.188 44.387 100.551 1.00 116.48 205 ILE A O 1
ATOM 1607 N N . ASP A 1 206 ? 89.808 44.887 98.809 1.00 116.68 206 ASP A N 1
ATOM 1608 C CA . ASP A 1 206 ? 89.450 46.256 99.277 1.00 122.60 206 ASP A CA 1
ATOM 1609 C C . ASP A 1 206 ? 88.840 46.169 100.686 1.00 121.34 206 ASP A C 1
ATOM 1610 O O . ASP A 1 206 ? 89.445 46.732 101.622 1.00 119.84 206 ASP A O 1
ATOM 1615 N N . LYS A 1 207 ? 87.722 45.445 100.833 1.00 116.30 207 LYS A N 1
ATOM 1616 C CA . LYS A 1 207 ? 86.910 45.363 102.082 1.00 114.79 207 LYS A CA 1
ATOM 1617 C C . LYS A 1 207 ? 87.398 44.216 102.988 1.00 111.64 207 LYS A C 1
ATOM 1618 O O . LYS A 1 207 ? 86.745 43.971 104.013 1.00 109.21 207 LYS A O 1
ATOM 1622 N N . GLN A 1 208 ? 88.500 43.538 102.637 1.00 111.82 208 GLN A N 1
ATOM 1623 C CA . GLN A 1 208 ? 89.113 42.419 103.419 1.00 111.02 208 GLN A CA 1
ATOM 1624 C C . GLN A 1 208 ? 88.025 41.414 103.856 1.00 106.98 208 GLN A C 1
ATOM 1625 O O . GLN A 1 208 ? 88.001 41.037 105.045 1.00 102.25 208 GLN A O 1
ATOM 1631 N N . LEU A 1 209 ? 87.182 40.972 102.911 1.00 104.29 209 LEU A N 1
ATOM 1632 C CA . LEU A 1 209 ? 86.100 39.965 103.110 1.00 102.57 209 LEU A CA 1
ATOM 1633 C C . LEU A 1 209 ? 86.701 38.624 103.546 1.00 101.66 209 LEU A C 1
ATOM 1634 O O . LEU A 1 209 ? 87.763 38.257 102.993 1.00 101.38 209 LEU A O 1
ATOM 1639 N N . ASN A 1 210 ? 86.034 37.914 104.468 1.00 100.14 210 ASN A N 1
ATOM 1640 C CA . ASN A 1 210 ? 86.384 36.521 104.865 1.00 100.77 210 ASN A CA 1
ATOM 1641 C C . ASN A 1 210 ? 85.669 35.531 103.921 1.00 98.58 210 ASN A C 1
ATOM 1642 O O . ASN A 1 210 ? 85.087 35.987 102.907 1.00 93.67 210 ASN A O 1
ATOM 1647 N N . VAL A 1 211 ? 85.732 34.226 104.228 1.00 97.78 211 VAL A N 1
ATOM 1648 C CA . VAL A 1 211 ? 85.216 33.124 103.362 1.00 93.52 211 VAL A CA 1
ATOM 1649 C C . VAL A 1 211 ? 83.686 33.188 103.331 1.00 94.70 211 VAL A C 1
ATOM 1650 O O . VAL A 1 211 ? 83.148 33.281 102.199 1.00 90.62 211 VAL A O 1
ATOM 1654 N N . LYS A 1 212 ? 83.027 33.169 104.504 1.00 97.42 212 LYS A N 1
ATOM 1655 C CA . LYS A 1 212 ? 81.541 33.263 104.651 1.00 99.32 212 LYS A CA 1
ATOM 1656 C C . LYS A 1 212 ? 81.022 34.404 103.764 1.00 98.93 212 LYS A C 1
ATOM 1657 O O . LYS A 1 212 ? 80.109 34.150 102.931 1.00 98.76 212 LYS A O 1
ATOM 1659 N N . GLN A 1 213 ? 81.615 35.596 103.897 1.00 96.24 213 GLN A N 1
ATOM 1660 C CA . GLN A 1 213 ? 81.163 36.820 103.181 1.00 98.00 213 GLN A CA 1
ATOM 1661 C C . GLN A 1 213 ? 81.290 36.628 101.666 1.00 93.85 213 GLN A C 1
ATOM 1662 O O . GLN A 1 213 ? 80.372 37.033 100.957 1.00 94.25 213 GLN A O 1
ATOM 1668 N N . THR A 1 214 ? 82.394 36.031 101.209 1.00 96.15 214 THR A N 1
ATOM 1669 C CA . THR A 1 214 ? 82.726 35.756 99.781 1.00 91.18 214 THR A CA 1
ATOM 1670 C C . THR A 1 214 ? 81.763 34.699 99.237 1.00 87.80 214 THR A C 1
ATOM 1671 O O . THR A 1 214 ? 81.230 34.921 98.160 1.00 87.36 214 THR A O 1
ATOM 1675 N N . GLU A 1 215 ? 81.558 33.599 99.966 1.00 87.93 215 GLU A N 1
ATOM 1676 C CA . GLU A 1 215 ? 80.636 32.489 99.590 1.00 89.57 215 GLU A CA 1
ATOM 1677 C C . GLU A 1 215 ? 79.223 33.055 99.410 1.00 90.93 215 GLU A C 1
ATOM 1678 O O . GLU A 1 215 ? 78.580 32.752 98.383 1.00 87.98 215 GLU A O 1
ATOM 1684 N N . ASP A 1 216 ? 78.769 33.865 100.373 1.00 94.74 216 ASP A N 1
ATOM 1685 C CA . ASP A 1 216 ? 77.465 34.572 100.319 1.00 96.33 216 ASP A CA 1
ATOM 1686 C C . ASP A 1 216 ? 77.420 35.418 99.037 1.00 92.93 216 ASP A C 1
ATOM 1687 O O . ASP A 1 216 ? 76.459 35.281 98.263 1.00 90.81 216 ASP A O 1
ATOM 1692 N N . ARG A 1 217 ? 78.429 36.244 98.786 1.00 88.63 217 ARG A N 1
ATOM 1693 C CA . ARG A 1 217 ? 78.421 37.141 97.602 1.00 91.92 217 ARG A CA 1
ATOM 1694 C C . ARG A 1 217 ? 78.415 36.302 96.311 1.00 88.76 217 ARG A C 1
ATOM 1695 O O . ARG A 1 217 ? 77.801 36.739 95.324 1.00 89.53 217 ARG A O 1
ATOM 1703 N N . VAL A 1 218 ? 79.030 35.121 96.316 1.00 86.04 218 VAL A N 1
ATOM 1704 C CA . VAL A 1 218 ? 79.067 34.192 95.145 1.00 84.65 218 VAL A CA 1
ATOM 1705 C C . VAL A 1 218 ? 77.667 33.625 94.923 1.00 83.31 218 VAL A C 1
ATOM 1706 O O . VAL A 1 218 ? 77.204 33.664 93.773 1.00 84.26 218 VAL A O 1
ATOM 1710 N N . LEU A 1 219 ? 77.016 33.128 95.973 1.00 86.10 219 LEU A N 1
ATOM 1711 C CA . LEU A 1 219 ? 75.613 32.646 95.871 1.00 90.27 219 LEU A CA 1
ATOM 1712 C C . LEU A 1 219 ? 74.718 33.775 95.342 1.00 87.44 219 LEU A C 1
ATOM 1713 O O . LEU A 1 219 ? 74.024 33.520 94.355 1.00 86.00 219 LEU A O 1
ATOM 1718 N N . LYS A 1 220 ? 74.775 34.977 95.926 1.00 89.20 220 LYS A N 1
ATOM 1719 C CA . LYS A 1 220 ? 73.895 36.125 95.541 1.00 91.78 220 LYS A CA 1
ATOM 1720 C C . LYS A 1 220 ? 74.154 36.450 94.060 1.00 90.40 220 LYS A C 1
ATOM 1721 O O . LYS A 1 220 ? 73.170 36.722 93.336 1.00 95.20 220 LYS A O 1
ATOM 1723 N N . LEU A 1 221 ? 75.402 36.362 93.593 1.00 88.87 221 LEU A N 1
ATOM 1724 C CA . LEU A 1 221 ? 75.737 36.678 92.176 1.00 88.31 221 LEU A CA 1
ATOM 1725 C C . LEU A 1 221 ? 75.181 35.581 91.263 1.00 88.78 221 LEU A C 1
ATOM 1726 O O . LEU A 1 221 ? 74.663 35.925 90.177 1.00 89.80 221 LEU A O 1
ATOM 1731 N N . LEU A 1 222 ? 75.239 34.321 91.703 1.00 86.97 222 LEU A N 1
ATOM 1732 C CA . LEU A 1 222 ? 74.736 33.148 90.937 1.00 88.62 222 LEU A CA 1
ATOM 1733 C C . LEU A 1 222 ? 73.214 33.036 91.047 1.00 89.84 222 LEU A C 1
ATOM 1734 O O . LEU A 1 222 ? 72.623 32.365 90.202 1.00 92.87 222 LEU A O 1
ATOM 1739 N N . GLU A 1 223 ? 72.610 33.655 92.063 1.00 90.90 223 GLU A N 1
ATOM 1740 C CA . GLU A 1 223 ? 71.138 33.671 92.260 1.00 92.47 223 GLU A CA 1
ATOM 1741 C C . GLU A 1 223 ? 70.508 34.624 91.229 1.00 92.75 223 GLU A C 1
ATOM 1742 O O . GLU A 1 223 ? 69.339 34.396 90.862 1.00 93.17 223 GLU A O 1
ATOM 1748 N N . ALA A 1 224 ? 71.254 35.646 90.777 1.00 91.79 224 ALA A N 1
ATOM 1749 C CA . ALA A 1 224 ? 70.834 36.646 89.759 1.00 93.08 224 ALA A CA 1
ATOM 1750 C C . ALA A 1 224 ? 70.586 35.949 88.415 1.00 95.48 224 ALA A C 1
ATOM 1751 O O . ALA A 1 224 ? 71.310 35.006 88.123 1.00 100.01 224 ALA A O 1
ATOM 1753 N N . GLY A 1 225 ? 69.578 36.388 87.649 1.00 101.38 225 GLY A N 1
ATOM 1754 C CA . GLY A 1 225 ? 69.004 35.658 86.494 1.00 105.08 225 GLY A CA 1
ATOM 1755 C C . GLY A 1 225 ? 70.063 35.176 85.516 1.00 106.71 225 GLY A C 1
ATOM 1756 O O . GLY A 1 225 ? 70.149 35.722 84.413 1.00 110.47 225 GLY A O 1
ATOM 1757 N N . PHE B 1 5 ? 52.944 57.751 90.940 1.00 148.50 5 PHE B N 1
ATOM 1758 C CA . PHE B 1 5 ? 53.216 56.398 91.511 1.00 145.53 5 PHE B CA 1
ATOM 1759 C C . PHE B 1 5 ? 53.575 56.536 92.998 1.00 143.93 5 PHE B C 1
ATOM 1760 O O . PHE B 1 5 ? 52.814 56.013 93.829 1.00 142.85 5 PHE B O 1
ATOM 1762 N N . SER B 1 6 ? 54.658 57.248 93.333 1.00 144.40 6 SER B N 1
ATOM 1763 C CA . SER B 1 6 ? 55.249 57.303 94.703 1.00 144.12 6 SER B CA 1
ATOM 1764 C C . SER B 1 6 ? 54.272 57.913 95.733 1.00 139.53 6 SER B C 1
ATOM 1765 O O . SER B 1 6 ? 54.527 57.768 96.955 1.00 136.97 6 SER B O 1
ATOM 1768 N N . ARG B 1 7 ? 53.175 58.538 95.297 1.00 135.49 7 ARG B N 1
ATOM 1769 C CA . ARG B 1 7 ? 52.098 59.036 96.195 1.00 130.65 7 ARG B CA 1
ATOM 1770 C C . ARG B 1 7 ? 51.296 57.844 96.748 1.00 122.82 7 ARG B C 1
ATOM 1771 O O . ARG B 1 7 ? 50.689 57.993 97.833 1.00 120.13 7 ARG B O 1
ATOM 1779 N N . LEU B 1 8 ? 51.290 56.703 96.043 1.00 117.75 8 LEU B N 1
ATOM 1780 C CA . LEU B 1 8 ? 50.651 55.445 96.518 1.00 112.86 8 LEU B CA 1
ATOM 1781 C C . LEU B 1 8 ? 51.388 54.932 97.763 1.00 111.63 8 LEU B C 1
ATOM 1782 O O . LEU B 1 8 ? 50.762 54.222 98.561 1.00 107.42 8 LEU B O 1
ATOM 1787 N N . PHE B 1 9 ? 52.654 55.309 97.947 1.00 116.34 9 PHE B N 1
ATOM 1788 C CA . PHE B 1 9 ? 53.562 54.741 98.983 1.00 122.41 9 PHE B CA 1
ATOM 1789 C C . PHE B 1 9 ? 53.477 55.528 100.298 1.00 123.53 9 PHE B C 1
ATOM 1790 O O . PHE B 1 9 ? 54.177 55.104 101.235 1.00 127.03 9 PHE B O 1
ATOM 1798 N N . SER B 1 10 ? 52.604 56.541 100.374 1.00 123.36 10 SER B N 1
ATOM 1799 C CA . SER B 1 10 ? 52.636 57.647 101.366 1.00 129.39 10 SER B CA 1
ATOM 1800 C C . SER B 1 10 ? 51.215 58.061 101.788 1.00 130.82 10 SER B C 1
ATOM 1801 O O . SER B 1 10 ? 50.995 59.274 102.011 1.00 133.77 10 SER B O 1
ATOM 1804 N N . PHE B 1 11 ? 50.278 57.119 101.940 1.00 127.52 11 PHE B N 1
ATOM 1805 C CA . PHE B 1 11 ? 48.914 57.412 102.465 1.00 121.14 11 PHE B CA 1
ATOM 1806 C C . PHE B 1 11 ? 48.809 57.123 103.968 1.00 124.96 11 PHE B C 1
ATOM 1807 O O . PHE B 1 11 ? 47.823 57.579 104.600 1.00 123.94 11 PHE B O 1
ATOM 1815 N N . GLY B 1 12 ? 49.782 56.403 104.526 1.00 129.56 12 GLY B N 1
ATOM 1816 C CA . GLY B 1 12 ? 49.760 55.968 105.933 1.00 132.15 12 GLY B CA 1
ATOM 1817 C C . GLY B 1 12 ? 50.072 57.112 106.884 1.00 136.99 12 GLY B C 1
ATOM 1818 O O . GLY B 1 12 ? 50.614 58.152 106.439 1.00 133.06 12 GLY B O 1
ATOM 1819 N N . GLU B 1 13 ? 49.775 56.896 108.166 1.00 141.02 13 GLU B N 1
ATOM 1820 C CA . GLU B 1 13 ? 50.026 57.840 109.287 1.00 144.98 13 GLU B CA 1
ATOM 1821 C C . GLU B 1 13 ? 51.496 58.298 109.247 1.00 154.37 13 GLU B C 1
ATOM 1822 O O . GLU B 1 13 ? 51.728 59.516 109.357 1.00 154.02 13 GLU B O 1
ATOM 1828 N N . LYS B 1 14 ? 52.434 57.365 109.042 1.00 157.97 14 LYS B N 1
ATOM 1829 C CA . LYS B 1 14 ? 53.904 57.598 109.077 1.00 166.61 14 LYS B CA 1
ATOM 1830 C C . LYS B 1 14 ? 54.317 58.760 108.156 1.00 169.08 14 LYS B C 1
ATOM 1831 O O . LYS B 1 14 ? 55.179 59.549 108.590 1.00 168.90 14 LYS B O 1
ATOM 1833 N N . GLU B 1 15 ? 53.750 58.875 106.946 1.00 167.55 15 GLU B N 1
ATOM 1834 C CA . GLU B 1 15 ? 54.241 59.812 105.887 1.00 168.48 15 GLU B CA 1
ATOM 1835 C C . GLU B 1 15 ? 53.380 61.087 105.797 1.00 164.06 15 GLU B C 1
ATOM 1836 O O . GLU B 1 15 ? 53.988 62.175 105.694 1.00 167.48 15 GLU B O 1
ATOM 1838 N N . GLN B 1 16 ? 52.041 60.973 105.785 1.00 152.57 16 GLN B N 1
ATOM 1839 C CA . GLN B 1 16 ? 51.097 62.128 105.685 1.00 147.21 16 GLN B CA 1
ATOM 1840 C C . GLN B 1 16 ? 51.129 62.916 107.003 1.00 141.06 16 GLN B C 1
ATOM 1841 O O . GLN B 1 16 ? 51.374 64.158 106.925 1.00 132.27 16 GLN B O 1
ATOM 1847 N N . ARG B 1 25 ? 46.767 71.715 102.252 1.00 143.04 25 ARG B N 1
ATOM 1848 C CA . ARG B 1 25 ? 46.391 70.544 103.090 1.00 139.17 25 ARG B CA 1
ATOM 1849 C C . ARG B 1 25 ? 44.957 70.143 102.718 1.00 138.92 25 ARG B C 1
ATOM 1850 O O . ARG B 1 25 ? 44.094 71.054 102.629 1.00 143.51 25 ARG B O 1
ATOM 1852 N N . GLU B 1 26 ? 44.746 68.851 102.453 1.00 131.62 26 GLU B N 1
ATOM 1853 C CA . GLU B 1 26 ? 43.502 68.305 101.859 1.00 122.93 26 GLU B CA 1
ATOM 1854 C C . GLU B 1 26 ? 42.337 68.620 102.837 1.00 120.03 26 GLU B C 1
ATOM 1855 O O . GLU B 1 26 ? 42.599 68.824 104.081 1.00 118.33 26 GLU B O 1
ATOM 1857 N N . GLU B 1 27 ? 41.110 68.715 102.289 1.00 112.96 27 GLU B N 1
ATOM 1858 C CA . GLU B 1 27 ? 39.869 68.885 103.084 1.00 108.33 27 GLU B CA 1
ATOM 1859 C C . GLU B 1 27 ? 39.691 67.643 103.960 1.00 99.80 27 GLU B C 1
ATOM 1860 O O . GLU B 1 27 ? 39.791 66.522 103.417 1.00 105.15 27 GLU B O 1
ATOM 1866 N N . VAL B 1 28 ? 39.456 67.838 105.256 1.00 91.49 28 VAL B N 1
ATOM 1867 C CA . VAL B 1 28 ? 39.120 66.767 106.233 1.00 82.69 28 VAL B CA 1
ATOM 1868 C C . VAL B 1 28 ? 37.602 66.694 106.376 1.00 81.50 28 VAL B C 1
ATOM 1869 O O . VAL B 1 28 ? 37.007 67.718 106.552 1.00 83.84 28 VAL B O 1
ATOM 1873 N N . ARG B 1 29 ? 37.008 65.514 106.284 1.00 78.81 29 ARG B N 1
ATOM 1874 C CA . ARG B 1 29 ? 35.549 65.326 106.353 1.00 79.89 29 ARG B CA 1
ATOM 1875 C C . ARG B 1 29 ? 35.323 64.428 107.553 1.00 75.76 29 ARG B C 1
ATOM 1876 O O . ARG B 1 29 ? 36.294 63.847 108.043 1.00 76.54 29 ARG B O 1
ATOM 1884 N N . HIS B 1 30 ? 34.097 64.363 108.050 1.00 73.66 30 HIS B N 1
ATOM 1885 C CA . HIS B 1 30 ? 33.687 63.408 109.099 1.00 69.06 30 HIS B CA 1
ATOM 1886 C C . HIS B 1 30 ? 32.756 62.479 108.375 1.00 67.98 30 HIS B C 1
ATOM 1887 O O . HIS B 1 30 ? 31.683 62.922 107.997 1.00 73.00 30 HIS B O 1
ATOM 1894 N N . ILE B 1 31 ? 33.193 61.244 108.162 1.00 71.23 31 ILE B N 1
ATOM 1895 C CA . ILE B 1 31 ? 32.384 60.261 107.401 1.00 64.79 31 ILE B CA 1
ATOM 1896 C C . ILE B 1 31 ? 31.766 59.428 108.493 1.00 64.19 31 ILE B C 1
ATOM 1897 O O . ILE B 1 31 ? 32.317 59.247 109.616 1.00 73.91 31 ILE B O 1
ATOM 1902 N N . PRO B 1 32 ? 30.614 58.792 108.161 1.00 63.15 32 PRO B N 1
ATOM 1903 C CA . PRO B 1 32 ? 30.010 57.763 108.996 1.00 61.06 32 PRO B CA 1
ATOM 1904 C C . PRO B 1 32 ? 31.037 56.543 108.995 1.00 65.64 32 PRO B C 1
ATOM 1905 O O . PRO B 1 32 ? 31.306 56.077 107.957 1.00 75.79 32 PRO B O 1
ATOM 1909 N N . VAL B 1 33 ? 31.249 56.070 110.235 1.00 65.99 33 VAL B N 1
ATOM 1910 C CA . VAL B 1 33 ? 31.742 54.686 110.597 1.00 63.49 33 VAL B CA 1
ATOM 1911 C C . VAL B 1 33 ? 30.896 53.608 109.903 1.00 60.42 33 VAL B C 1
ATOM 1912 O O . VAL B 1 33 ? 31.507 52.691 109.394 1.00 67.80 33 VAL B O 1
ATOM 1916 N N . LYS B 1 34 ? 29.579 53.688 109.857 1.00 61.64 34 LYS B N 1
ATOM 1917 C CA . LYS B 1 34 ? 28.770 52.540 109.330 1.00 65.62 34 LYS B CA 1
ATOM 1918 C C . LYS B 1 34 ? 29.014 52.429 107.811 1.00 65.58 34 LYS B C 1
ATOM 1919 O O . LYS B 1 34 ? 28.759 51.345 107.254 1.00 61.64 34 LYS B O 1
ATOM 1925 N N . SER B 1 35 ? 29.490 53.504 107.187 1.00 59.75 35 SER B N 1
ATOM 1926 C CA . SER B 1 35 ? 29.649 53.590 105.724 1.00 60.59 35 SER B CA 1
ATOM 1927 C C . SER B 1 35 ? 31.074 53.275 105.301 1.00 59.97 35 SER B C 1
ATOM 1928 O O . SER B 1 35 ? 31.368 53.503 104.138 1.00 63.15 35 SER B O 1
ATOM 1931 N N . ILE B 1 36 ? 31.918 52.789 106.198 1.00 57.64 36 ILE B N 1
ATOM 1932 C CA . ILE B 1 36 ? 33.337 52.505 105.868 1.00 58.85 36 ILE B CA 1
ATOM 1933 C C . ILE B 1 36 ? 33.468 51.009 105.581 1.00 58.15 36 ILE B C 1
ATOM 1934 O O . ILE B 1 36 ? 32.944 50.233 106.367 1.00 58.40 36 ILE B O 1
ATOM 1939 N N . ILE B 1 37 ? 34.238 50.635 104.559 1.00 60.83 37 ILE B N 1
ATOM 1940 C CA . ILE B 1 37 ? 34.598 49.205 104.287 1.00 60.51 37 ILE B CA 1
ATOM 1941 C C . ILE B 1 37 ? 36.095 49.117 104.119 1.00 55.21 37 ILE B C 1
ATOM 1942 O O . ILE B 1 37 ? 36.740 50.005 103.569 1.00 53.08 37 ILE B O 1
ATOM 1947 N N . PRO B 1 38 ? 36.685 47.992 104.570 1.00 55.98 38 PRO B N 1
ATOM 1948 C CA . PRO B 1 38 ? 38.089 47.718 104.316 1.00 57.49 38 PRO B CA 1
ATOM 1949 C C . PRO B 1 38 ? 38.358 47.379 102.822 1.00 59.58 38 PRO B C 1
ATOM 1950 O O . PRO B 1 38 ? 37.475 47.097 102.107 1.00 63.74 38 PRO B O 1
ATOM 1954 N N . ASN B 1 39 ? 39.597 47.679 102.429 1.00 62.83 39 ASN B N 1
ATOM 1955 C CA . ASN B 1 39 ? 40.077 47.576 101.028 1.00 62.83 39 ASN B CA 1
ATOM 1956 C C . ASN B 1 39 ? 39.524 46.257 100.464 1.00 60.12 39 ASN B C 1
ATOM 1957 O O . ASN B 1 39 ? 39.859 45.161 101.026 1.00 60.64 39 ASN B O 1
ATOM 1962 N N . ARG B 1 40 ? 38.747 46.326 99.378 1.00 57.49 40 ARG B N 1
ATOM 1963 C CA . ARG B 1 40 ? 38.065 45.133 98.821 1.00 57.58 40 ARG B CA 1
ATOM 1964 C C . ARG B 1 40 ? 39.052 44.297 98.014 1.00 61.01 40 ARG B C 1
ATOM 1965 O O . ARG B 1 40 ? 38.676 43.217 97.676 1.00 65.58 40 ARG B O 1
ATOM 1973 N N . PHE B 1 41 ? 40.303 44.716 97.833 1.00 66.36 41 PHE B N 1
ATOM 1974 C CA . PHE B 1 41 ? 41.347 43.935 97.117 1.00 68.92 41 PHE B CA 1
ATOM 1975 C C . PHE B 1 41 ? 42.145 43.023 98.053 1.00 76.03 41 PHE B C 1
ATOM 1976 O O . PHE B 1 41 ? 42.848 42.172 97.523 1.00 78.75 41 PHE B O 1
ATOM 1984 N N . GLN B 1 42 ? 42.098 43.206 99.372 1.00 83.43 42 GLN B N 1
ATOM 1985 C CA . GLN B 1 42 ? 42.787 42.283 100.340 1.00 85.37 42 GLN B CA 1
ATOM 1986 C C . GLN B 1 42 ? 41.672 41.730 101.213 1.00 79.35 42 GLN B C 1
ATOM 1987 O O . GLN B 1 42 ? 40.595 42.305 101.321 1.00 80.41 42 GLN B O 1
ATOM 1993 N N . PRO B 1 43 ? 41.817 40.531 101.775 1.00 69.21 43 PRO B N 1
ATOM 1994 C CA . PRO B 1 43 ? 40.917 40.084 102.844 1.00 70.64 43 PRO B CA 1
ATOM 1995 C C . PRO B 1 43 ? 41.116 40.988 104.062 1.00 68.54 43 PRO B C 1
ATOM 1996 O O . PRO B 1 43 ? 42.208 41.523 104.216 1.00 67.00 43 PRO B O 1
ATOM 2000 N N . ARG B 1 44 ? 40.076 41.224 104.865 1.00 75.90 44 ARG B N 1
ATOM 2001 C CA . ARG B 1 44 ? 40.273 42.165 106.016 1.00 75.62 44 ARG B CA 1
ATOM 2002 C C . ARG B 1 44 ? 41.214 41.461 107.012 1.00 73.02 44 ARG B C 1
ATOM 2003 O O . ARG B 1 44 ? 41.171 40.212 107.196 1.00 71.41 44 ARG B O 1
ATOM 2011 N N . THR B 1 45 ? 42.179 42.236 107.465 1.00 73.67 45 THR B N 1
ATOM 2012 C CA . THR B 1 45 ? 43.194 41.861 108.462 1.00 81.15 45 THR B CA 1
ATOM 2013 C C . THR B 1 45 ? 42.513 41.457 109.768 1.00 80.41 45 THR B C 1
ATOM 2014 O O . THR B 1 45 ? 41.562 42.118 110.136 1.00 82.93 45 THR B O 1
ATOM 2018 N N . MET B 1 46 ? 42.994 40.387 110.396 1.00 90.65 46 MET B N 1
ATOM 2019 C CA . MET B 1 46 ? 42.727 40.019 111.811 1.00 92.98 46 MET B CA 1
ATOM 2020 C C . MET B 1 46 ? 43.880 40.582 112.641 1.00 81.96 46 MET B C 1
ATOM 2021 O O . MET B 1 46 ? 44.908 39.961 112.693 1.00 90.80 46 MET B O 1
ATOM 2026 N N . PHE B 1 47 ? 43.719 41.771 113.202 1.00 78.69 47 PHE B N 1
ATOM 2027 C CA . PHE B 1 47 ? 44.736 42.448 114.055 1.00 75.99 47 PHE B CA 1
ATOM 2028 C C . PHE B 1 47 ? 44.780 41.828 115.448 1.00 74.86 47 PHE B C 1
ATOM 2029 O O . PHE B 1 47 ? 43.838 41.105 115.840 1.00 76.22 47 PHE B O 1
ATOM 2037 N N . ASP B 1 48 ? 45.874 42.091 116.165 1.00 76.71 48 ASP B N 1
ATOM 2038 C CA . ASP B 1 48 ? 46.008 41.836 117.628 1.00 76.78 48 ASP B CA 1
ATOM 2039 C C . ASP B 1 48 ? 45.037 42.804 118.318 1.00 72.63 48 ASP B C 1
ATOM 2040 O O . ASP B 1 48 ? 45.266 44.040 118.225 1.00 64.58 48 ASP B O 1
ATOM 2045 N N . GLU B 1 49 ? 43.942 42.274 118.867 1.00 74.97 49 GLU B N 1
ATOM 2046 C CA . GLU B 1 49 ? 42.934 43.031 119.648 1.00 80.03 49 GLU B CA 1
ATOM 2047 C C . GLU B 1 49 ? 43.663 43.886 120.686 1.00 79.92 49 GLU B C 1
ATOM 2048 O O . GLU B 1 49 ? 43.297 45.052 120.854 1.00 80.95 49 GLU B O 1
ATOM 2054 N N . GLU B 1 50 ? 44.657 43.311 121.358 1.00 82.06 50 GLU B N 1
ATOM 2055 C CA . GLU B 1 50 ? 45.419 43.989 122.435 1.00 82.41 50 GLU B CA 1
ATOM 2056 C C . GLU B 1 50 ? 46.015 45.277 121.857 1.00 76.78 50 GLU B C 1
ATOM 2057 O O . GLU B 1 50 ? 45.884 46.323 122.498 1.00 75.81 50 GLU B O 1
ATOM 2063 N N . LYS B 1 51 ? 46.613 45.227 120.672 1.00 77.08 51 LYS B N 1
ATOM 2064 C CA . LYS B 1 51 ? 47.262 46.422 120.064 1.00 77.83 51 LYS B CA 1
ATOM 2065 C C . LYS B 1 51 ? 46.166 47.400 119.587 1.00 73.79 51 LYS B C 1
ATOM 2066 O O . LYS B 1 51 ? 46.376 48.621 119.687 1.00 72.63 51 LYS B O 1
ATOM 2068 N N . ILE B 1 52 ? 45.014 46.916 119.126 1.00 70.04 52 ILE B N 1
ATOM 2069 C CA . ILE B 1 52 ? 43.889 47.819 118.728 1.00 68.24 52 ILE B CA 1
ATOM 2070 C C . ILE B 1 52 ? 43.379 48.543 119.983 1.00 67.41 52 ILE B C 1
ATOM 2071 O O . ILE B 1 52 ? 43.107 49.739 119.888 1.00 68.87 52 ILE B O 1
ATOM 2076 N N . ASP B 1 53 ? 43.309 47.854 121.125 1.00 68.40 53 ASP B N 1
ATOM 2077 C CA . ASP B 1 53 ? 42.927 48.437 122.438 1.00 68.14 53 ASP B CA 1
ATOM 2078 C C . ASP B 1 53 ? 43.921 49.521 122.846 1.00 67.08 53 ASP B C 1
ATOM 2079 O O . ASP B 1 53 ? 43.462 50.581 123.256 1.00 69.28 53 ASP B O 1
ATOM 2084 N N . GLU B 1 54 ? 45.220 49.280 122.722 1.00 71.70 54 GLU B N 1
ATOM 2085 C CA . GLU B 1 54 ? 46.249 50.298 123.066 1.00 73.87 54 GLU B CA 1
ATOM 2086 C C . GLU B 1 54 ? 45.989 51.523 122.191 1.00 72.36 54 GLU B C 1
ATOM 2087 O O . GLU B 1 54 ? 45.985 52.658 122.714 1.00 74.48 54 GLU B O 1
ATOM 2093 N N . LEU B 1 55 ? 45.707 51.283 120.909 1.00 71.99 55 LEU B N 1
ATOM 2094 C CA . LEU B 1 55 ? 45.490 52.359 119.917 1.00 66.53 55 LEU B CA 1
ATOM 2095 C C . LEU B 1 55 ? 44.210 53.105 120.317 1.00 66.41 55 LEU B C 1
ATOM 2096 O O . LEU B 1 55 ? 44.231 54.330 120.302 1.00 67.63 55 LEU B O 1
ATOM 2101 N N . ALA B 1 56 ? 43.161 52.393 120.726 1.00 62.86 56 ALA B N 1
ATOM 2102 C CA . ALA B 1 56 ? 41.889 53.012 121.166 1.00 65.12 56 ALA B CA 1
ATOM 2103 C C . ALA B 1 56 ? 42.141 53.934 122.373 1.00 66.07 56 ALA B C 1
ATOM 2104 O O . ALA B 1 56 ? 41.568 55.055 122.389 1.00 67.87 56 ALA B O 1
ATOM 2106 N N . LEU B 1 57 ? 42.971 53.508 123.333 1.00 68.41 57 LEU B N 1
ATOM 2107 C CA . LEU B 1 57 ? 43.340 54.312 124.537 1.00 71.78 57 LEU B CA 1
ATOM 2108 C C . LEU B 1 57 ? 44.043 55.597 124.113 1.00 71.28 57 LEU B C 1
ATOM 2109 O O . LEU B 1 57 ? 43.661 56.663 124.614 1.00 78.47 57 LEU B O 1
ATOM 2114 N N . THR B 1 58 ? 45.026 55.489 123.233 1.00 70.06 58 THR B N 1
ATOM 2115 C CA . THR B 1 58 ? 45.750 56.638 122.640 1.00 74.59 58 THR B CA 1
ATOM 2116 C C . THR B 1 58 ? 44.745 57.601 121.993 1.00 75.84 58 THR B C 1
ATOM 2117 O O . THR B 1 58 ? 44.849 58.803 122.211 1.00 80.02 58 THR B O 1
ATOM 2121 N N . ILE B 1 59 ? 43.802 57.100 121.212 1.00 74.30 59 ILE B N 1
ATOM 2122 C CA . ILE B 1 59 ? 42.867 57.969 120.446 1.00 75.83 59 ILE B CA 1
ATOM 2123 C C . ILE B 1 59 ? 41.919 58.684 121.420 1.00 75.27 59 ILE B C 1
ATOM 2124 O O . ILE B 1 59 ? 41.574 59.857 121.181 1.00 73.21 59 ILE B O 1
ATOM 2129 N N . ARG B 1 60 ? 41.514 58.005 122.482 1.00 73.26 60 ARG B N 1
ATOM 2130 C CA . ARG B 1 60 ? 40.539 58.559 123.447 1.00 76.62 60 ARG B CA 1
ATOM 2131 C C . ARG B 1 60 ? 41.163 59.775 124.157 1.00 82.09 60 ARG B C 1
ATOM 2132 O O . ARG B 1 60 ? 40.443 60.723 124.461 1.00 85.12 60 ARG B O 1
ATOM 2140 N N . THR B 1 61 ? 42.480 59.762 124.341 1.00 86.15 61 THR B N 1
ATOM 2141 C CA . THR B 1 61 ? 43.286 60.834 124.975 1.00 94.58 61 THR B CA 1
ATOM 2142 C C . THR B 1 61 ? 43.649 61.910 123.939 1.00 93.02 61 THR B C 1
ATOM 2143 O O . THR B 1 61 ? 43.337 63.068 124.204 1.00 98.87 61 THR B O 1
ATOM 2147 N N . HIS B 1 62 ? 44.263 61.542 122.804 1.00 91.18 62 HIS B N 1
ATOM 2148 C CA . HIS B 1 62 ? 44.921 62.473 121.831 1.00 90.74 62 HIS B CA 1
ATOM 2149 C C . HIS B 1 62 ? 44.130 62.651 120.509 1.00 84.46 62 HIS B C 1
ATOM 2150 O O . HIS B 1 62 ? 44.585 63.411 119.639 1.00 83.89 62 HIS B O 1
ATOM 2157 N N . GLY B 1 63 ? 43.012 61.958 120.301 1.00 76.14 63 GLY B N 1
ATOM 2158 C CA . GLY B 1 63 ? 42.362 61.921 118.977 1.00 75.81 63 GLY B CA 1
ATOM 2159 C C . GLY B 1 63 ? 43.192 61.126 117.979 1.00 76.49 63 GLY B C 1
ATOM 2160 O O . GLY B 1 63 ? 44.123 60.481 118.434 1.00 73.87 63 GLY B O 1
ATOM 2161 N N . ILE B 1 64 ? 42.846 61.134 116.686 1.00 77.20 64 ILE B N 1
ATOM 2162 C CA . ILE B 1 64 ? 43.634 60.467 115.613 1.00 78.70 64 ILE B CA 1
ATOM 2163 C C . ILE B 1 64 ? 44.557 61.518 114.991 1.00 84.42 64 ILE B C 1
ATOM 2164 O O . ILE B 1 64 ? 44.032 62.499 114.392 1.00 84.35 64 ILE B O 1
ATOM 2169 N N . ILE B 1 65 ? 45.873 61.341 115.177 1.00 91.60 65 ILE B N 1
ATOM 2170 C CA . ILE B 1 65 ? 46.911 62.353 114.797 1.00 97.30 65 ILE B CA 1
ATOM 2171 C C . ILE B 1 65 ? 46.781 62.580 113.290 1.00 87.73 65 ILE B C 1
ATOM 2172 O O . ILE B 1 65 ? 47.166 63.641 112.816 1.00 94.51 65 ILE B O 1
ATOM 2177 N N . GLN B 1 66 ? 46.280 61.606 112.544 1.00 87.41 66 GLN B N 1
ATOM 2178 C CA . GLN B 1 66 ? 45.977 61.803 111.104 1.00 91.02 66 GLN B CA 1
ATOM 2179 C C . GLN B 1 66 ? 44.599 61.229 110.789 1.00 81.15 66 GLN B C 1
ATOM 2180 O O . GLN B 1 66 ? 44.193 60.184 111.289 1.00 76.32 66 GLN B O 1
ATOM 2186 N N . PRO B 1 67 ? 43.798 61.938 109.979 1.00 75.92 67 PRO B N 1
ATOM 2187 C CA . PRO B 1 67 ? 42.562 61.369 109.464 1.00 72.55 67 PRO B CA 1
ATOM 2188 C C . PRO B 1 67 ? 42.888 60.121 108.643 1.00 67.90 67 PRO B C 1
ATOM 2189 O O . PRO B 1 67 ? 43.981 60.019 108.143 1.00 68.85 67 PRO B O 1
ATOM 2193 N N . ILE B 1 68 ? 41.952 59.195 108.553 1.00 66.12 68 ILE B N 1
ATOM 2194 C CA . ILE B 1 68 ? 42.115 58.004 107.680 1.00 61.72 68 ILE B CA 1
ATOM 2195 C C . ILE B 1 68 ? 41.974 58.535 106.257 1.00 62.26 68 ILE B C 1
ATOM 2196 O O . ILE B 1 68 ? 41.535 59.691 106.101 1.00 66.64 68 ILE B O 1
ATOM 2201 N N . VAL B 1 69 ? 42.403 57.758 105.275 1.00 60.57 69 VAL B N 1
ATOM 2202 C CA . VAL B 1 69 ? 42.275 58.092 103.840 1.00 60.80 69 VAL B CA 1
ATOM 2203 C C . VAL B 1 69 ? 41.351 57.050 103.233 1.00 59.29 69 VAL B C 1
ATOM 2204 O O . VAL B 1 69 ? 41.616 55.857 103.409 1.00 57.61 69 VAL B O 1
ATOM 2208 N N . VAL B 1 70 ? 40.319 57.521 102.542 1.00 57.93 70 VAL B N 1
ATOM 2209 C CA . VAL B 1 70 ? 39.275 56.678 101.925 1.00 56.45 70 VAL B CA 1
ATOM 2210 C C . VAL B 1 70 ? 39.077 57.178 100.496 1.00 58.80 70 VAL B C 1
ATOM 2211 O O . VAL B 1 70 ? 39.425 58.355 100.226 1.00 57.63 70 VAL B O 1
ATOM 2215 N N . ARG B 1 71 ? 38.473 56.339 99.656 1.00 53.78 71 ARG B N 1
ATOM 2216 C CA . ARG B 1 71 ? 37.880 56.773 98.377 1.00 56.22 71 ARG B CA 1
ATOM 2217 C C . ARG B 1 71 ? 36.382 56.523 98.448 1.00 56.15 71 ARG B C 1
ATOM 2218 O O . ARG B 1 71 ? 35.968 55.715 99.248 1.00 57.63 71 ARG B O 1
ATOM 2226 N N . GLU B 1 72 ? 35.610 57.287 97.685 1.00 64.15 72 GLU B N 1
ATOM 2227 C CA . GLU B 1 72 ? 34.150 57.103 97.556 1.00 64.90 72 GLU B CA 1
ATOM 2228 C C . GLU B 1 72 ? 33.915 55.838 96.748 1.00 62.74 72 GLU B C 1
ATOM 2229 O O . GLU B 1 72 ? 34.685 55.603 95.808 1.00 63.34 72 GLU B O 1
ATOM 2235 N N . CYS B 1 73 ? 32.925 55.042 97.145 1.00 64.09 73 CYS B N 1
ATOM 2236 C CA . CYS B 1 73 ? 32.506 53.790 96.459 1.00 64.43 73 CYS B CA 1
ATOM 2237 C C . CYS B 1 73 ? 31.011 53.599 96.710 1.00 66.47 73 CYS B C 1
ATOM 2238 O O . CYS B 1 73 ? 30.507 54.157 97.693 1.00 70.76 73 CYS B O 1
ATOM 2241 N N . GLY B 1 74 ? 30.329 52.839 95.858 1.00 72.88 74 GLY B N 1
ATOM 2242 C CA . GLY B 1 74 ? 28.950 52.384 96.097 1.00 72.21 74 GLY B CA 1
ATOM 2243 C C . GLY B 1 74 ? 28.014 53.557 96.279 1.00 76.45 74 GLY B C 1
ATOM 2244 O O . GLY B 1 74 ? 28.256 54.580 95.639 1.00 80.35 74 GLY B O 1
ATOM 2245 N N . ASN B 1 75 ? 26.992 53.408 97.124 1.00 77.85 75 ASN B N 1
ATOM 2246 C CA . ASN B 1 75 ? 26.021 54.479 97.453 1.00 82.90 75 ASN B CA 1
ATOM 2247 C C . ASN B 1 75 ? 26.473 55.059 98.797 1.00 75.17 75 ASN B C 1
ATOM 2248 O O . ASN B 1 75 ? 26.108 54.521 99.846 1.00 69.69 75 ASN B O 1
ATOM 2253 N N . GLY B 1 76 ? 27.278 56.117 98.742 1.00 71.79 76 GLY B N 1
ATOM 2254 C CA . GLY B 1 76 ? 27.652 56.923 99.914 1.00 69.77 76 GLY B CA 1
ATOM 2255 C C . GLY B 1 76 ? 28.521 56.140 100.868 1.00 69.44 76 GLY B C 1
ATOM 2256 O O . GLY B 1 76 ? 28.458 56.432 102.070 1.00 69.11 76 GLY B O 1
ATOM 2257 N N . ARG B 1 77 ? 29.290 55.173 100.354 1.00 66.98 77 ARG B N 1
ATOM 2258 C CA . ARG B 1 77 ? 30.238 54.389 101.176 1.00 60.71 77 ARG B CA 1
ATOM 2259 C C . ARG B 1 77 ? 31.659 54.861 100.867 1.00 60.36 77 ARG B C 1
ATOM 2260 O O . ARG B 1 77 ? 31.887 55.535 99.829 1.00 62.04 77 ARG B O 1
ATOM 2268 N N . PHE B 1 78 ? 32.578 54.489 101.745 1.00 56.89 78 PHE B N 1
ATOM 2269 C CA . PHE B 1 78 ? 33.990 54.914 101.734 1.00 56.94 78 PHE B CA 1
ATOM 2270 C C . PHE B 1 78 ? 34.836 53.661 101.920 1.00 57.06 78 PHE B C 1
ATOM 2271 O O . PHE B 1 78 ? 34.643 52.947 102.928 1.00 56.89 78 PHE B O 1
ATOM 2279 N N . GLU B 1 79 ? 35.788 53.445 101.015 1.00 54.35 79 GLU B N 1
ATOM 2280 C CA . GLU B 1 79 ? 36.712 52.305 101.079 1.00 55.11 79 GLU B CA 1
ATOM 2281 C C . GLU B 1 79 ? 38.035 52.793 101.681 1.00 54.64 79 GLU B C 1
ATOM 2282 O O . GLU B 1 79 ? 38.579 53.749 101.200 1.00 57.70 79 GLU B O 1
ATOM 2288 N N . ILE B 1 80 ? 38.550 52.118 102.692 1.00 54.27 80 ILE B N 1
ATOM 2289 C CA . ILE B 1 80 ? 39.832 52.494 103.343 1.00 56.69 80 ILE B CA 1
ATOM 2290 C C . ILE B 1 80 ? 40.989 52.337 102.359 1.00 57.62 80 ILE B C 1
ATOM 2291 O O . ILE B 1 80 ? 41.142 51.257 101.783 1.00 58.08 80 ILE B O 1
ATOM 2296 N N . ILE B 1 81 ? 41.755 53.406 102.185 1.00 58.81 81 ILE B N 1
ATOM 2297 C CA . ILE B 1 81 ? 43.074 53.426 101.505 1.00 61.05 81 ILE B CA 1
ATOM 2298 C C . ILE B 1 81 ? 44.130 53.262 102.596 1.00 61.41 81 ILE B C 1
ATOM 2299 O O . ILE B 1 81 ? 45.061 52.524 102.391 1.00 60.62 81 ILE B O 1
ATOM 2304 N N . ALA B 1 82 ? 43.995 54.009 103.682 1.00 60.17 82 ALA B N 1
ATOM 2305 C CA . ALA B 1 82 ? 44.858 53.927 104.874 1.00 62.66 82 ALA B CA 1
ATOM 2306 C C . ALA B 1 82 ? 43.991 54.228 106.091 1.00 59.73 82 ALA B C 1
ATOM 2307 O O . ALA B 1 82 ? 43.245 55.174 106.010 1.00 62.05 82 ALA B O 1
ATOM 2309 N N . GLY B 1 83 ? 44.076 53.409 107.130 1.00 63.87 83 GLY B N 1
ATOM 2310 C CA . GLY B 1 83 ? 43.432 53.639 108.432 1.00 63.02 83 GLY B CA 1
ATOM 2311 C C . GLY B 1 83 ? 42.580 52.477 108.916 1.00 59.17 83 GLY B C 1
ATOM 2312 O O . GLY B 1 83 ? 41.673 52.736 109.723 1.00 65.67 83 GLY B O 1
ATOM 2313 N N . GLU B 1 84 ? 42.859 51.240 108.507 1.00 57.15 84 GLU B N 1
ATOM 2314 C CA . GLU B 1 84 ? 42.067 50.088 108.985 1.00 58.34 84 GLU B CA 1
ATOM 2315 C C . GLU B 1 84 ? 42.231 49.950 110.504 1.00 59.08 84 GLU B C 1
ATOM 2316 O O . GLU B 1 84 ? 41.233 49.650 111.163 1.00 61.88 84 GLU B O 1
ATOM 2322 N N . ARG B 1 85 ? 43.421 50.158 111.065 1.00 60.79 85 ARG B N 1
ATOM 2323 C CA . ARG B 1 85 ? 43.624 49.997 112.533 1.00 65.24 85 ARG B CA 1
ATOM 2324 C C . ARG B 1 85 ? 42.843 51.114 113.234 1.00 62.15 85 ARG B C 1
ATOM 2325 O O . ARG B 1 85 ? 42.107 50.849 114.210 1.00 57.47 85 ARG B O 1
ATOM 2333 N N . ARG B 1 86 ? 42.996 52.340 112.759 1.00 58.18 86 ARG B N 1
ATOM 2334 C CA . ARG B 1 86 ? 42.291 53.501 113.358 1.00 61.25 86 ARG B CA 1
ATOM 2335 C C . ARG B 1 86 ? 40.786 53.229 113.342 1.00 58.74 86 ARG B C 1
ATOM 2336 O O . ARG B 1 86 ? 40.113 53.447 114.381 1.00 60.78 86 ARG B O 1
ATOM 2344 N N . TRP B 1 87 ? 40.278 52.754 112.208 1.00 56.37 87 TRP B N 1
ATOM 2345 C CA . TRP B 1 87 ? 38.848 52.415 112.045 1.00 56.96 87 TRP B CA 1
ATOM 2346 C C . TRP B 1 87 ? 38.462 51.389 113.116 1.00 55.24 87 TRP B C 1
ATOM 2347 O O . TRP B 1 87 ? 37.480 51.593 113.817 1.00 58.05 87 TRP B O 1
ATOM 2358 N N . ARG B 1 88 ? 39.235 50.324 113.266 1.00 56.10 88 ARG B N 1
ATOM 2359 C CA . ARG B 1 88 ? 38.964 49.285 114.300 1.00 56.61 88 ARG B CA 1
ATOM 2360 C C . ARG B 1 88 ? 39.060 49.908 115.701 1.00 57.06 88 ARG B C 1
ATOM 2361 O O . ARG B 1 88 ? 38.210 49.578 116.552 1.00 60.23 88 ARG B O 1
ATOM 2369 N N . ALA B 1 89 ? 40.031 50.784 115.945 1.00 56.07 89 ALA B N 1
ATOM 2370 C CA . ALA B 1 89 ? 40.206 51.411 117.275 1.00 60.01 89 ALA B CA 1
ATOM 2371 C C . ALA B 1 89 ? 38.951 52.229 117.626 1.00 58.43 89 ALA B C 1
ATOM 2372 O O . ALA B 1 89 ? 38.400 52.019 118.713 1.00 62.00 89 ALA B O 1
ATOM 2374 N N . VAL B 1 90 ? 38.444 53.055 116.716 1.00 56.08 90 VAL B N 1
ATOM 2375 C CA . VAL B 1 90 ? 37.284 53.938 117.052 1.00 59.41 90 VAL B CA 1
ATOM 2376 C C . VAL B 1 90 ? 35.998 53.111 117.204 1.00 59.02 90 VAL B C 1
ATOM 2377 O O . VAL B 1 90 ? 35.087 53.593 117.892 1.00 64.66 90 VAL B O 1
ATOM 2381 N N . GLN B 1 91 ? 35.925 51.890 116.669 1.00 62.23 91 GLN B N 1
ATOM 2382 C CA . GLN B 1 91 ? 34.757 50.996 116.929 1.00 61.35 91 GLN B CA 1
ATOM 2383 C C . GLN B 1 91 ? 34.768 50.586 118.405 1.00 61.68 91 GLN B C 1
ATOM 2384 O O . GLN B 1 91 ? 33.700 50.630 119.030 1.00 68.20 91 GLN B O 1
ATOM 2390 N N . LYS B 1 92 ? 35.947 50.273 118.952 1.00 61.32 92 LYS B N 1
ATOM 2391 C CA . LYS B 1 92 ? 36.122 49.976 120.389 1.00 66.90 92 LYS B CA 1
ATOM 2392 C C . LYS B 1 92 ? 35.677 51.164 121.243 1.00 65.71 92 LYS B C 1
ATOM 2393 O O . LYS B 1 92 ? 35.287 50.944 122.408 1.00 70.03 92 LYS B O 1
ATOM 2399 N N . LEU B 1 93 ? 35.844 52.382 120.736 1.00 63.46 93 LEU B N 1
ATOM 2400 C CA . LEU B 1 93 ? 35.448 53.603 121.472 1.00 61.65 93 LEU B CA 1
ATOM 2401 C C . LEU B 1 93 ? 33.959 53.892 121.265 1.00 61.06 93 LEU B C 1
ATOM 2402 O O . LEU B 1 93 ? 33.486 54.804 121.910 1.00 65.09 93 LEU B O 1
ATOM 2407 N N . GLY B 1 94 ? 33.277 53.219 120.337 1.00 59.78 94 GLY B N 1
ATOM 2408 C CA . GLY B 1 94 ? 31.851 53.470 120.060 1.00 59.69 94 GLY B CA 1
ATOM 2409 C C . GLY B 1 94 ? 31.604 54.726 119.240 1.00 58.50 94 GLY B C 1
ATOM 2410 O O . GLY B 1 94 ? 30.516 55.286 119.337 1.00 67.72 94 GLY B O 1
ATOM 2411 N N . TRP B 1 95 ? 32.538 55.134 118.395 1.00 57.68 95 TRP B N 1
ATOM 2412 C CA . TRP B 1 95 ? 32.366 56.300 117.490 1.00 56.41 95 TRP B CA 1
ATOM 2413 C C . TRP B 1 95 ? 31.399 55.977 116.357 1.00 58.35 95 TRP B C 1
ATOM 2414 O O . TRP B 1 95 ? 31.446 54.840 115.811 1.00 57.17 95 TRP B O 1
ATOM 2425 N N . THR B 1 96 ? 30.601 56.968 115.961 1.00 61.13 96 THR B N 1
ATOM 2426 C CA . THR B 1 96 ? 29.674 56.862 114.811 1.00 58.87 96 THR B CA 1
ATOM 2427 C C . THR B 1 96 ? 30.237 57.627 113.621 1.00 58.63 96 THR B C 1
ATOM 2428 O O . THR B 1 96 ? 29.651 57.507 112.540 1.00 60.64 96 THR B O 1
ATOM 2432 N N . GLU B 1 97 ? 31.311 58.392 113.805 1.00 60.57 97 GLU B N 1
ATOM 2433 C CA . GLU B 1 97 ? 31.947 59.146 112.698 1.00 63.01 97 GLU B CA 1
ATOM 2434 C C . GLU B 1 97 ? 33.449 59.173 112.950 1.00 59.44 97 GLU B C 1
ATOM 2435 O O . GLU B 1 97 ? 33.868 58.880 114.080 1.00 57.84 97 GLU B O 1
ATOM 2441 N N . ILE B 1 98 ? 34.225 59.397 111.894 1.00 59.85 98 ILE B N 1
ATOM 2442 C CA . ILE B 1 98 ? 35.714 59.424 111.972 1.00 59.77 98 ILE B CA 1
ATOM 2443 C C . ILE B 1 98 ? 36.210 60.488 111.007 1.00 59.74 98 ILE B C 1
ATOM 2444 O O . ILE B 1 98 ? 35.640 60.688 109.945 1.00 63.63 98 ILE B O 1
ATOM 2449 N N . PRO B 1 99 ? 37.236 61.265 111.382 1.00 59.99 99 PRO B N 1
ATOM 2450 C CA . PRO B 1 99 ? 37.867 62.187 110.454 1.00 60.10 99 PRO B CA 1
ATOM 2451 C C . PRO B 1 99 ? 38.535 61.397 109.332 1.00 58.51 99 PRO B C 1
ATOM 2452 O O . PRO B 1 99 ? 39.198 60.404 109.607 1.00 58.82 99 PRO B O 1
ATOM 2456 N N . ALA B 1 100 ? 38.334 61.861 108.106 1.00 58.51 100 ALA B N 1
ATOM 2457 C CA . ALA B 1 100 ? 38.823 61.204 106.884 1.00 61.76 100 ALA B CA 1
ATOM 2458 C C . ALA B 1 100 ? 39.150 62.249 105.822 1.00 65.66 100 ALA B C 1
ATOM 2459 O O . ALA B 1 100 ? 38.586 63.328 105.841 1.00 66.06 100 ALA B O 1
ATOM 2461 N N . ILE B 1 101 ? 40.092 61.918 104.955 1.00 65.58 101 ILE B N 1
ATOM 2462 C CA . ILE B 1 101 ? 40.399 62.656 103.713 1.00 65.84 101 ILE B CA 1
ATOM 2463 C C . ILE B 1 101 ? 39.979 61.723 102.584 1.00 64.00 101 ILE B C 1
ATOM 2464 O O . ILE B 1 101 ? 40.295 60.537 102.674 1.00 61.10 101 ILE B O 1
ATOM 2469 N N . ILE B 1 102 ? 39.260 62.256 101.604 1.00 65.71 102 ILE B N 1
ATOM 2470 C CA . ILE B 1 102 ? 38.775 61.544 100.405 1.00 68.12 102 ILE B CA 1
ATOM 2471 C C . ILE B 1 102 ? 39.796 61.779 99.294 1.00 71.63 102 ILE B C 1
ATOM 2472 O O . ILE B 1 102 ? 40.086 62.935 99.051 1.00 76.20 102 ILE B O 1
ATOM 2477 N N . LYS B 1 103 ? 40.323 60.709 98.684 1.00 71.32 103 LYS B N 1
ATOM 2478 C CA . LYS B 1 103 ? 41.136 60.741 97.449 1.00 74.36 103 LYS B CA 1
ATOM 2479 C C . LYS B 1 103 ? 40.417 59.853 96.440 1.00 74.31 103 LYS B C 1
ATOM 2480 O O . LYS B 1 103 ? 40.002 58.800 96.865 1.00 84.30 103 LYS B O 1
ATOM 2486 N N . ASN B 1 104 ? 40.212 60.263 95.192 1.00 78.22 104 ASN B N 1
ATOM 2487 C CA . ASN B 1 104 ? 39.635 59.344 94.173 1.00 85.49 104 ASN B CA 1
ATOM 2488 C C . ASN B 1 104 ? 40.828 58.613 93.546 1.00 80.50 104 ASN B C 1
ATOM 2489 O O . ASN B 1 104 ? 41.674 59.249 92.917 1.00 88.19 104 ASN B O 1
ATOM 2494 N N . LEU B 1 105 ? 40.968 57.341 93.892 1.00 70.70 105 LEU B N 1
ATOM 2495 C CA . LEU B 1 105 ? 41.960 56.407 93.329 1.00 68.41 105 LEU B CA 1
ATOM 2496 C C . LEU B 1 105 ? 41.169 55.424 92.477 1.00 65.09 105 LEU B C 1
ATOM 2497 O O . LEU B 1 105 ? 40.043 55.028 92.855 1.00 65.11 105 LEU B O 1
ATOM 2502 N N . ASN B 1 106 ? 41.706 55.039 91.349 1.00 65.20 106 ASN B N 1
ATOM 2503 C CA . ASN B 1 106 ? 41.059 53.984 90.541 1.00 66.90 106 ASN B CA 1
ATOM 2504 C C . ASN B 1 106 ? 41.368 52.625 91.205 1.00 66.97 106 ASN B C 1
ATOM 2505 O O . ASN B 1 106 ? 42.126 52.591 92.215 1.00 62.62 106 ASN B O 1
ATOM 2510 N N . ASP B 1 107 ? 40.808 51.550 90.652 1.00 65.79 107 ASP B N 1
ATOM 2511 C CA . ASP B 1 107 ? 40.938 50.179 91.191 1.00 67.59 107 ASP B CA 1
ATOM 2512 C C . ASP B 1 107 ? 42.402 49.770 91.202 1.00 65.91 107 ASP B C 1
ATOM 2513 O O . ASP B 1 107 ? 42.832 49.206 92.209 1.00 67.40 107 ASP B O 1
ATOM 2518 N N . LYS B 1 108 ? 43.137 50.073 90.145 1.00 68.55 108 LYS B N 1
ATOM 2519 C CA . LYS B 1 108 ? 44.555 49.645 90.024 1.00 73.48 108 LYS B CA 1
ATOM 2520 C C . LYS B 1 108 ? 45.341 50.229 91.204 1.00 68.85 108 LYS B C 1
ATOM 2521 O O . LYS B 1 108 ? 46.131 49.515 91.833 1.00 68.34 108 LYS B O 1
ATOM 2527 N N . GLU B 1 109 ? 45.082 51.489 91.525 1.00 68.51 109 GLU B N 1
ATOM 2528 C CA . GLU B 1 109 ? 45.836 52.249 92.552 1.00 70.25 109 GLU B CA 1
ATOM 2529 C C . GLU B 1 109 ? 45.431 51.720 93.924 1.00 67.33 109 GLU B C 1
ATOM 2530 O O . GLU B 1 109 ? 46.318 51.551 94.778 1.00 69.31 109 GLU B O 1
ATOM 2536 N N . THR B 1 110 ? 44.135 51.496 94.122 1.00 62.42 110 THR B N 1
ATOM 2537 C CA . THR B 1 110 ? 43.576 50.975 95.389 1.00 64.12 110 THR B CA 1
ATOM 2538 C C . THR B 1 110 ? 44.144 49.569 95.643 1.00 63.03 110 THR B C 1
ATOM 2539 O O . THR B 1 110 ? 44.519 49.275 96.779 1.00 61.74 110 THR B O 1
ATOM 2543 N N . ALA B 1 111 ? 44.235 48.744 94.605 1.00 65.33 111 ALA B N 1
ATOM 2544 C CA . ALA B 1 111 ? 44.819 47.391 94.678 1.00 64.08 111 ALA B CA 1
ATOM 2545 C C . ALA B 1 111 ? 46.305 47.532 94.999 1.00 65.27 111 ALA B C 1
ATOM 2546 O O . ALA B 1 111 ? 46.800 46.796 95.847 1.00 72.20 111 ALA B O 1
ATOM 2548 N N . SER B 1 112 ? 46.985 48.473 94.361 1.00 65.76 112 SER B N 1
ATOM 2549 C CA . SER B 1 112 ? 48.431 48.717 94.581 1.00 68.41 112 SER B CA 1
ATOM 2550 C C . SER B 1 112 ? 48.683 49.084 96.045 1.00 67.05 112 SER B C 1
ATOM 2551 O O . SER B 1 112 ? 49.586 48.477 96.656 1.00 70.76 112 SER B O 1
ATOM 2554 N N . VAL B 1 113 ? 47.852 49.949 96.614 1.00 67.13 113 VAL B N 1
ATOM 2555 C CA . VAL B 1 113 ? 47.978 50.410 98.026 1.00 71.07 113 VAL B CA 1
ATOM 2556 C C . VAL B 1 113 ? 47.761 49.221 98.985 1.00 69.61 113 VAL B C 1
ATOM 2557 O O . VAL B 1 113 ? 48.505 49.109 99.994 1.00 70.28 113 VAL B O 1
ATOM 2561 N N . ALA B 1 114 ? 46.779 48.372 98.689 1.00 67.88 114 ALA B N 1
ATOM 2562 C CA . ALA B 1 114 ? 46.508 47.113 99.417 1.00 68.96 114 ALA B CA 1
ATOM 2563 C C . ALA B 1 114 ? 47.805 46.284 99.519 1.00 68.64 114 ALA B C 1
ATOM 2564 O O . ALA B 1 114 ? 48.200 45.906 100.618 1.00 69.17 114 ALA B O 1
ATOM 2566 N N . LEU B 1 115 ? 48.475 46.042 98.404 1.00 67.07 115 LEU B N 1
ATOM 2567 C CA . LEU B 1 115 ? 49.750 45.292 98.388 1.00 69.48 115 LEU B CA 1
ATOM 2568 C C . LEU B 1 115 ? 50.822 46.073 99.161 1.00 70.07 115 LEU B C 1
ATOM 2569 O O . LEU B 1 115 ? 51.572 45.439 99.920 1.00 72.93 115 LEU B O 1
ATOM 2574 N N . ILE B 1 116 ? 50.923 47.383 98.965 1.00 70.75 116 ILE B N 1
ATOM 2575 C CA . ILE B 1 116 ? 52.012 48.183 99.597 1.00 73.55 116 ILE B CA 1
ATOM 2576 C C . ILE B 1 116 ? 51.823 48.109 101.113 1.00 74.96 116 ILE B C 1
ATOM 2577 O O . ILE B 1 116 ? 52.800 47.820 101.812 1.00 75.15 116 ILE B O 1
ATOM 2582 N N . GLU B 1 117 ? 50.608 48.332 101.607 1.00 77.60 117 GLU B N 1
ATOM 2583 C CA . GLU B 1 117 ? 50.337 48.283 103.067 1.00 78.16 117 GLU B CA 1
ATOM 2584 C C . GLU B 1 117 ? 50.589 46.871 103.589 1.00 76.52 117 GLU B C 1
ATOM 2585 O O . GLU B 1 117 ? 51.174 46.749 104.664 1.00 78.17 117 GLU B O 1
ATOM 2591 N N . ASN B 1 118 ? 50.238 45.834 102.837 1.00 73.99 118 ASN B N 1
ATOM 2592 C CA . ASN B 1 118 ? 50.514 44.430 103.251 1.00 77.43 118 ASN B CA 1
ATOM 2593 C C . ASN B 1 118 ? 52.037 44.228 103.377 1.00 79.13 118 ASN B C 1
ATOM 2594 O O . ASN B 1 118 ? 52.457 43.549 104.338 1.00 82.79 118 ASN B O 1
ATOM 2599 N N . LEU B 1 119 ? 52.842 44.806 102.481 1.00 79.15 119 LEU B N 1
ATOM 2600 C CA . LEU B 1 119 ? 54.326 44.752 102.559 1.00 79.42 119 LEU B CA 1
ATOM 2601 C C . LEU B 1 119 ? 54.793 45.532 103.786 1.00 83.34 119 LEU B C 1
ATOM 2602 O O . LEU B 1 119 ? 55.603 44.982 104.536 1.00 87.30 119 LEU B O 1
ATOM 2607 N N . GLN B 1 120 ? 54.293 46.751 104.001 1.00 85.82 120 GLN B N 1
ATOM 2608 C CA . GLN B 1 120 ? 54.802 47.642 105.074 1.00 90.45 120 GLN B CA 1
ATOM 2609 C C . GLN B 1 120 ? 54.507 47.047 106.457 1.00 93.32 120 GLN B C 1
ATOM 2610 O O . GLN B 1 120 ? 55.335 47.258 107.328 1.00 98.06 120 GLN B O 1
ATOM 2616 N N . ARG B 1 121 ? 53.393 46.332 106.655 1.00 96.21 121 ARG B N 1
ATOM 2617 C CA . ARG B 1 121 ? 52.998 45.771 107.980 1.00 102.60 121 ARG B CA 1
ATOM 2618 C C . ARG B 1 121 ? 53.683 44.418 108.215 1.00 103.54 121 ARG B C 1
ATOM 2619 O O . ARG B 1 121 ? 53.686 43.974 109.365 1.00 104.88 121 ARG B O 1
ATOM 2627 N N . GLU B 1 122 ? 54.262 43.806 107.179 1.00 104.77 122 GLU B N 1
ATOM 2628 C CA . GLU B 1 122 ? 55.278 42.728 107.311 1.00 106.39 122 GLU B CA 1
ATOM 2629 C C . GLU B 1 122 ? 54.667 41.496 107.985 1.00 104.60 122 GLU B C 1
ATOM 2630 O O . GLU B 1 122 ? 55.350 40.881 108.813 1.00 108.98 122 GLU B O 1
ATOM 2636 N N . GLU B 1 123 ? 53.434 41.125 107.649 1.00 106.02 123 GLU B N 1
ATOM 2637 C CA . GLU B 1 123 ? 52.890 39.784 108.021 1.00 112.60 123 GLU B CA 1
ATOM 2638 C C . GLU B 1 123 ? 52.512 39.018 106.743 1.00 107.49 123 GLU B C 1
ATOM 2639 O O . GLU B 1 123 ? 51.509 38.280 106.782 1.00 110.10 123 GLU B O 1
ATOM 2645 N N . LEU B 1 124 ? 53.246 39.224 105.644 1.00 100.18 124 LEU B N 1
ATOM 2646 C CA . LEU B 1 124 ? 53.169 38.360 104.439 1.00 94.58 124 LEU B CA 1
ATOM 2647 C C . LEU B 1 124 ? 54.214 37.250 104.582 1.00 94.41 124 LEU B C 1
ATOM 2648 O O . LEU B 1 124 ? 55.323 37.525 105.104 1.00 97.54 124 LEU B O 1
ATOM 2653 N N . THR B 1 125 ? 53.879 36.035 104.139 1.00 91.05 125 THR B N 1
ATOM 2654 C CA . THR B 1 125 ? 54.850 34.925 103.962 1.00 89.73 125 THR B CA 1
ATOM 2655 C C . THR B 1 125 ? 55.746 35.268 102.773 1.00 89.12 125 THR B C 1
ATOM 2656 O O . THR B 1 125 ? 55.396 36.094 101.928 1.00 86.62 125 THR B O 1
ATOM 2660 N N . PRO B 1 126 ? 56.945 34.661 102.671 1.00 87.21 126 PRO B N 1
ATOM 2661 C CA . PRO B 1 126 ? 57.885 35.010 101.601 1.00 82.80 126 PRO B CA 1
ATOM 2662 C C . PRO B 1 126 ? 57.291 34.992 100.188 1.00 74.48 126 PRO B C 1
ATOM 2663 O O . PRO B 1 126 ? 57.544 35.896 99.434 1.00 70.45 126 PRO B O 1
ATOM 2667 N N . ILE B 1 127 ? 56.534 33.956 99.858 1.00 73.20 127 ILE B N 1
ATOM 2668 C CA . ILE B 1 127 ? 55.875 33.815 98.532 1.00 74.94 127 ILE B CA 1
ATOM 2669 C C . ILE B 1 127 ? 54.823 34.917 98.366 1.00 74.49 127 ILE B C 1
ATOM 2670 O O . ILE B 1 127 ? 54.669 35.390 97.233 1.00 68.67 127 ILE B O 1
ATOM 2675 N N . GLU B 1 128 ? 54.119 35.308 99.431 1.00 74.58 128 GLU B N 1
ATOM 2676 C CA . GLU B 1 128 ? 53.140 36.429 99.377 1.00 73.30 128 GLU B CA 1
ATOM 2677 C C . GLU B 1 128 ? 53.877 37.740 99.088 1.00 72.64 128 GLU B C 1
ATOM 2678 O O . GLU B 1 128 ? 53.400 38.477 98.217 1.00 69.75 128 GLU B O 1
ATOM 2684 N N . GLU B 1 129 ? 54.987 38.013 99.787 1.00 72.71 129 GLU B N 1
ATOM 2685 C CA . GLU B 1 129 ? 55.874 39.163 99.485 1.00 75.20 129 GLU B CA 1
ATOM 2686 C C . GLU B 1 129 ? 56.236 39.131 97.990 1.00 76.80 129 GLU B C 1
ATOM 2687 O O . GLU B 1 129 ? 56.084 40.170 97.297 1.00 77.05 129 GLU B O 1
ATOM 2693 N N . ALA B 1 130 ? 56.658 37.971 97.495 1.00 74.03 130 ALA B N 1
ATOM 2694 C CA . ALA B 1 130 ? 57.075 37.780 96.091 1.00 76.71 130 ALA B CA 1
ATOM 2695 C C . ALA B 1 130 ? 55.925 38.183 95.162 1.00 74.85 130 ALA B C 1
ATOM 2696 O O . ALA B 1 130 ? 56.158 38.972 94.231 1.00 74.85 130 ALA B O 1
ATOM 2698 N N . MET B 1 131 ? 54.733 37.646 95.403 1.00 72.64 131 MET B N 1
ATOM 2699 C CA . MET B 1 131 ? 53.530 37.884 94.561 1.00 72.66 131 MET B CA 1
ATOM 2700 C C . MET B 1 131 ? 53.177 39.379 94.590 1.00 69.59 131 MET B C 1
ATOM 2701 O O . MET B 1 131 ? 52.833 39.927 93.545 1.00 70.26 131 MET B O 1
ATOM 2706 N N . ALA B 1 132 ? 53.295 40.022 95.744 1.00 67.99 132 ALA B N 1
ATOM 2707 C CA . ALA B 1 132 ? 53.028 4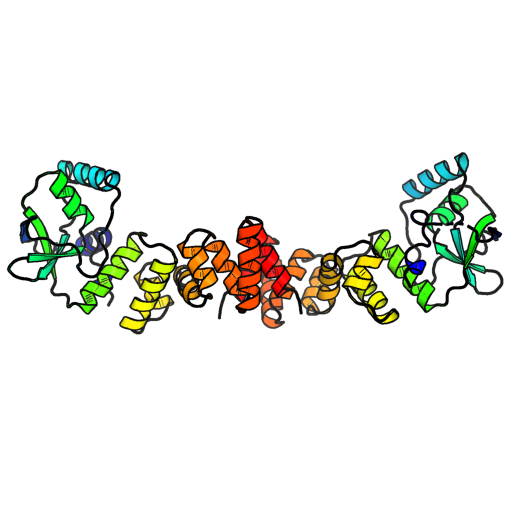1.464 95.912 1.00 71.50 132 ALA B CA 1
ATOM 2708 C C . ALA B 1 132 ? 54.024 42.260 95.055 1.00 71.07 132 ALA B C 1
ATOM 2709 O O . ALA B 1 132 ? 53.580 43.073 94.229 1.00 73.02 132 ALA B O 1
ATOM 2711 N N . TYR B 1 133 ? 55.325 42.024 95.209 1.00 71.97 133 TYR B N 1
ATOM 2712 C CA . TYR B 1 133 ? 56.365 42.751 94.435 1.00 70.42 133 TYR B CA 1
ATOM 2713 C C . TYR B 1 133 ? 56.102 42.524 92.946 1.00 70.82 133 TYR B C 1
ATOM 2714 O O . TYR B 1 133 ? 56.149 43.470 92.167 1.00 75.80 133 TYR B O 1
ATOM 2723 N N . ALA B 1 134 ? 55.813 41.287 92.553 1.00 71.28 134 ALA B N 1
ATOM 2724 C CA . ALA B 1 134 ? 55.619 40.922 91.130 1.00 71.09 134 ALA B CA 1
ATOM 2725 C C . ALA B 1 134 ? 54.512 41.790 90.563 1.00 67.60 134 ALA B C 1
ATOM 2726 O O . ALA B 1 134 ? 54.696 42.318 89.468 1.00 72.54 134 ALA B O 1
ATOM 2728 N N . LYS B 1 135 ? 53.420 41.942 91.302 1.00 70.54 135 LYS B N 1
ATOM 2729 C CA . LYS B 1 135 ? 52.217 42.637 90.780 1.00 73.17 135 LYS B CA 1
ATOM 2730 C C . LYS B 1 135 ? 52.495 44.146 90.708 1.00 74.06 135 LYS B C 1
ATOM 2731 O O . LYS B 1 135 ? 52.123 44.728 89.698 1.00 74.45 135 LYS B O 1
ATOM 2737 N N . LEU B 1 136 ? 53.123 44.743 91.729 1.00 73.04 136 LEU B N 1
ATOM 2738 C CA . LEU B 1 136 ? 53.491 46.185 91.729 1.00 75.49 136 LEU B CA 1
ATOM 2739 C C . LEU B 1 136 ? 54.390 46.476 90.515 1.00 78.04 136 LEU B C 1
ATOM 2740 O O . LEU B 1 136 ? 54.104 47.459 89.787 1.00 76.29 136 LEU B O 1
ATOM 2745 N N . ILE B 1 137 ? 55.385 45.628 90.261 1.00 77.66 137 ILE B N 1
ATOM 2746 C CA . ILE B 1 137 ? 56.270 45.745 89.068 1.00 82.26 137 ILE B CA 1
ATOM 2747 C C . ILE B 1 137 ? 55.430 45.676 87.787 1.00 85.54 137 ILE B C 1
ATOM 2748 O O . ILE B 1 137 ? 55.694 46.507 86.902 1.00 97.67 137 ILE B O 1
ATOM 2753 N N . GLU B 1 138 ? 54.476 44.747 87.683 1.00 86.67 138 GLU B N 1
ATOM 2754 C CA . GLU B 1 138 ? 53.666 44.524 86.453 1.00 91.92 138 GLU B CA 1
ATOM 2755 C C . GLU B 1 138 ? 52.747 45.729 86.256 1.00 91.91 138 GLU B C 1
ATOM 2756 O O . GLU B 1 138 ? 52.670 46.235 85.150 1.00 97.73 138 GLU B O 1
ATOM 2762 N N . LEU B 1 139 ? 52.069 46.155 87.317 1.00 93.65 139 LEU B N 1
ATOM 2763 C CA . LEU B 1 139 ? 51.013 47.196 87.291 1.00 90.35 139 LEU B CA 1
ATOM 2764 C C . LEU B 1 139 ? 51.604 48.528 86.841 1.00 92.81 139 LEU B C 1
ATOM 2765 O O . LEU B 1 139 ? 50.899 49.264 86.151 1.00 94.99 139 LEU B O 1
ATOM 2770 N N . HIS B 1 140 ? 52.835 48.820 87.248 1.00 92.12 140 HIS B N 1
ATOM 2771 C CA . HIS B 1 140 ? 53.457 50.162 87.140 1.00 94.05 140 HIS B CA 1
ATOM 2772 C C . HIS B 1 140 ? 54.636 50.180 86.157 1.00 97.51 140 HIS B C 1
ATOM 2773 O O . HIS B 1 140 ? 55.247 51.250 86.040 1.00 96.90 140 HIS B O 1
ATOM 2780 N N . ASP B 1 141 ? 54.913 49.070 85.457 1.00 98.57 141 ASP B N 1
ATOM 2781 C CA . ASP B 1 141 ? 56.061 48.931 84.519 1.00 102.47 141 ASP B CA 1
ATOM 2782 C C . ASP B 1 141 ? 57.318 49.484 85.210 1.00 103.82 141 ASP B C 1
ATOM 2783 O O . ASP B 1 141 ? 57.762 50.591 84.858 1.00 105.34 141 ASP B O 1
ATOM 2788 N N . LEU B 1 142 ? 57.856 48.732 86.168 1.00 102.75 142 LEU B N 1
ATOM 2789 C CA . LEU B 1 142 ? 58.817 49.228 87.183 1.00 101.07 142 LEU B CA 1
ATOM 2790 C C . LEU B 1 142 ? 60.107 48.404 87.116 1.00 101.84 142 LEU B C 1
ATOM 2791 O O . LEU B 1 142 ? 60.064 47.222 86.731 1.00 97.11 142 LEU B O 1
ATOM 2796 N N . THR B 1 143 ? 61.217 49.037 87.471 1.00 104.24 143 THR B N 1
ATOM 2797 C CA . THR B 1 143 ? 62.491 48.372 87.814 1.00 103.60 143 THR B CA 1
ATOM 2798 C C . THR B 1 143 ? 62.361 47.815 89.232 1.00 102.31 143 THR B C 1
ATOM 2799 O O . THR B 1 143 ? 61.647 48.438 90.039 1.00 105.45 143 THR B O 1
ATOM 2803 N N . GLN B 1 144 ? 63.016 46.689 89.508 1.00 98.04 144 GLN B N 1
ATOM 2804 C CA . GLN B 1 144 ? 63.214 46.170 90.883 1.00 99.02 144 GLN B CA 1
ATOM 2805 C C . GLN B 1 144 ? 63.833 47.285 91.733 1.00 101.76 144 GLN B C 1
ATOM 2806 O O . GLN B 1 144 ? 63.367 47.478 92.858 1.00 106.72 144 GLN B O 1
ATOM 2812 N N . GLU B 1 145 ? 64.840 47.993 91.215 1.00 108.20 145 GLU B N 1
ATOM 2813 C CA . GLU B 1 145 ? 65.509 49.143 91.898 1.00 110.36 145 GLU B CA 1
ATOM 2814 C C . GLU B 1 145 ? 64.461 50.232 92.131 1.00 108.32 145 GLU B C 1
ATOM 2815 O O . GLU B 1 145 ? 64.336 50.684 93.294 1.00 111.92 145 GLU B O 1
ATOM 2817 N N . ALA B 1 146 ? 63.713 50.614 91.091 1.00 105.52 146 ALA B N 1
ATOM 2818 C CA . ALA B 1 146 ? 62.653 51.651 91.188 1.00 106.94 146 ALA B CA 1
ATOM 2819 C C . ALA B 1 146 ? 61.669 51.264 92.309 1.00 102.47 146 ALA B C 1
ATOM 2820 O O . ALA B 1 146 ? 61.369 52.136 93.141 1.00 104.44 146 ALA B O 1
ATOM 2822 N N . LEU B 1 147 ? 61.225 50.001 92.366 1.00 96.54 147 LEU B N 1
ATOM 2823 C CA . LEU B 1 147 ? 60.278 49.513 93.409 1.00 96.79 147 LEU B CA 1
ATOM 2824 C C . LEU B 1 147 ? 60.961 49.564 94.782 1.00 97.87 147 LEU B C 1
ATOM 2825 O O . LEU B 1 147 ? 60.357 50.088 95.731 1.00 98.48 147 LEU B O 1
ATOM 2830 N N . ALA B 1 148 ? 62.168 49.019 94.895 1.00 100.52 148 ALA B N 1
ATOM 2831 C CA . ALA B 1 148 ? 62.922 48.960 96.167 1.00 102.80 148 ALA B CA 1
ATOM 2832 C C . ALA B 1 148 ? 63.118 50.373 96.711 1.00 106.76 148 ALA B C 1
ATOM 2833 O O . ALA B 1 148 ? 62.923 50.551 97.931 1.00 106.65 148 ALA B O 1
ATOM 2835 N N . GLN B 1 149 ? 63.487 51.328 95.843 1.00 110.77 149 GLN B N 1
ATOM 2836 C CA . GLN B 1 149 ? 63.718 52.747 96.238 1.00 117.85 149 GLN B CA 1
ATOM 2837 C C . GLN B 1 149 ? 62.416 53.254 96.867 1.00 113.69 149 GLN B C 1
ATOM 2838 O O . GLN B 1 149 ? 62.457 53.658 98.039 1.00 113.67 149 GLN B O 1
ATOM 2840 N N . ARG B 1 150 ? 61.296 53.129 96.151 1.00 111.14 150 ARG B N 1
ATOM 2841 C CA . ARG B 1 150 ? 59.966 53.642 96.583 1.00 111.09 150 ARG B CA 1
ATOM 2842 C C . ARG B 1 150 ? 59.550 52.995 97.919 1.00 108.60 150 ARG B C 1
ATOM 2843 O O . ARG B 1 150 ? 58.897 53.700 98.702 1.00 110.95 150 ARG B O 1
ATOM 2845 N N . LEU B 1 151 ? 59.954 51.750 98.208 1.00 106.36 151 LEU B N 1
ATOM 2846 C CA . LEU B 1 151 ? 59.611 51.023 99.466 1.00 107.49 151 LEU B CA 1
ATOM 2847 C C . LEU B 1 151 ? 60.648 51.280 100.568 1.00 113.13 151 LEU B C 1
ATOM 2848 O O . LEU B 1 151 ? 60.452 50.733 101.674 1.00 114.34 151 LEU B O 1
ATOM 2853 N N . GLY B 1 152 ? 61.713 52.044 100.283 1.00 117.54 152 GLY B N 1
ATOM 2854 C CA . GLY B 1 152 ? 62.868 52.220 101.186 1.00 118.38 152 GLY B CA 1
ATOM 2855 C C . GLY B 1 152 ? 63.475 50.880 101.579 1.00 118.18 152 GLY B C 1
ATOM 2856 O O . GLY B 1 152 ? 63.651 50.648 102.793 1.00 119.51 152 GLY B O 1
ATOM 2857 N N . LYS B 1 153 ? 63.765 50.024 100.589 1.00 114.88 153 LYS B N 1
ATOM 2858 C CA . LYS B 1 153 ? 64.403 48.691 100.765 1.00 115.40 153 LYS B CA 1
ATOM 2859 C C . LYS B 1 153 ? 65.625 48.590 99.839 1.00 116.59 153 LYS B C 1
ATOM 2860 O O . LYS B 1 153 ? 65.740 49.408 98.901 1.00 116.35 153 LYS B O 1
ATOM 2866 N N . GLY B 1 154 ? 66.503 47.614 100.086 1.00 117.12 154 GLY B N 1
ATOM 2867 C CA . GLY B 1 154 ? 67.591 47.240 99.162 1.00 117.30 154 GLY B CA 1
ATOM 2868 C C . GLY B 1 154 ? 67.051 46.473 97.967 1.00 115.32 154 GLY B C 1
ATOM 2869 O O . GLY B 1 154 ? 66.064 45.718 98.153 1.00 115.51 154 GLY B O 1
ATOM 2870 N N . GLN B 1 155 ? 67.656 46.646 96.785 1.00 113.82 155 GLN B N 1
ATOM 2871 C CA . GLN B 1 155 ? 67.253 45.938 95.536 1.00 114.02 155 GLN B CA 1
ATOM 2872 C C . GLN B 1 155 ? 67.303 44.420 95.774 1.00 110.41 155 GLN B C 1
ATOM 2873 O O . GLN B 1 155 ? 66.537 43.694 95.100 1.00 112.92 155 GLN B O 1
ATOM 2879 N N . SER B 1 156 ? 68.149 43.945 96.698 1.00 105.40 156 SER B N 1
ATOM 2880 C CA . SER B 1 156 ? 68.362 42.496 96.939 1.00 103.28 156 SER B CA 1
ATOM 2881 C C . SER B 1 156 ? 67.187 41.928 97.749 1.00 100.10 156 SER B C 1
ATOM 2882 O O . SER B 1 156 ? 66.832 40.752 97.497 1.00 95.57 156 SER B O 1
ATOM 2885 N N . THR B 1 157 ? 66.592 42.718 98.657 1.00 98.02 157 THR B N 1
ATOM 2886 C CA . THR B 1 157 ? 65.376 42.339 99.429 1.00 93.80 157 THR B CA 1
ATOM 2887 C C . THR B 1 157 ? 64.258 41.959 98.447 1.00 91.04 157 THR B C 1
ATOM 2888 O O . THR B 1 157 ? 63.579 40.927 98.688 1.00 90.06 157 THR B O 1
ATOM 2892 N N . ILE B 1 158 ? 64.103 42.739 97.374 1.00 87.11 158 ILE B N 1
ATOM 2893 C CA . ILE B 1 158 ? 63.055 42.540 96.333 1.00 85.45 158 ILE B CA 1
ATOM 2894 C C . ILE B 1 158 ? 63.398 41.274 95.559 1.00 83.44 158 ILE B C 1
ATOM 2895 O O . ILE B 1 158 ? 62.540 40.363 95.438 1.00 79.72 158 ILE B O 1
ATOM 2900 N N . ALA B 1 159 ? 64.613 41.248 95.017 1.00 88.19 159 ALA B N 1
ATOM 2901 C CA . ALA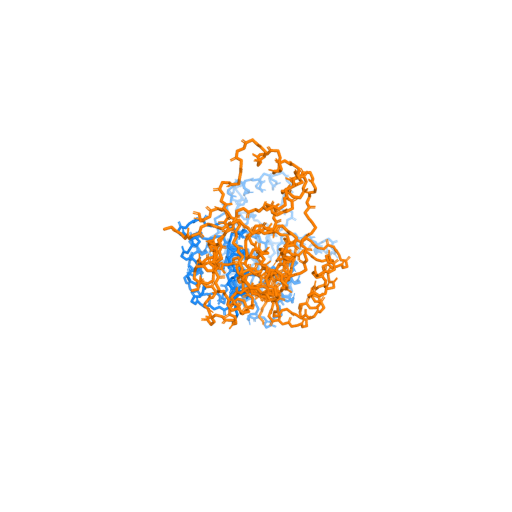 B 1 159 ? 65.105 40.197 94.096 1.00 87.84 159 ALA B CA 1
ATOM 2902 C C . ALA B 1 159 ? 65.044 38.837 94.802 1.00 83.22 159 ALA B C 1
ATOM 2903 O O . ALA B 1 159 ? 64.523 37.876 94.192 1.00 80.18 159 ALA B O 1
ATOM 2905 N N . ASN B 1 160 ? 65.529 38.771 96.046 1.00 81.17 160 ASN B N 1
ATOM 2906 C CA . ASN B 1 160 ? 65.488 37.546 96.888 1.00 85.02 160 ASN B CA 1
ATOM 2907 C C . ASN B 1 160 ? 64.071 36.961 96.849 1.00 86.97 160 ASN B C 1
ATOM 2908 O O . ASN B 1 160 ? 63.932 35.719 96.657 1.00 93.82 160 ASN B O 1
ATOM 2913 N N . LYS B 1 161 ? 63.059 37.825 96.982 1.00 82.03 161 LYS B N 1
ATOM 2914 C CA . LYS B 1 161 ? 61.631 37.420 96.974 1.00 76.97 161 LYS B CA 1
ATOM 2915 C C . LYS B 1 161 ? 61.193 37.084 95.555 1.00 74.84 161 LYS B C 1
ATOM 2916 O O . LYS B 1 161 ? 60.614 35.993 95.366 1.00 75.43 161 LYS B O 1
ATOM 2922 N N . LEU B 1 162 ? 61.432 37.968 94.585 1.00 74.05 162 LEU B N 1
ATOM 2923 C CA . LEU B 1 162 ? 60.903 37.731 93.218 1.00 75.39 162 LEU B CA 1
ATOM 2924 C C . LEU B 1 162 ? 61.417 36.378 92.704 1.00 76.04 162 LEU B C 1
ATOM 2925 O O . LEU B 1 162 ? 60.669 35.708 91.966 1.00 73.97 162 LEU B O 1
ATOM 2930 N N . ARG B 1 163 ? 62.657 36.001 93.050 1.00 78.79 163 ARG B N 1
ATOM 2931 C CA . ARG B 1 163 ? 63.320 34.801 92.462 1.00 82.11 163 ARG B CA 1
ATOM 2932 C C . ARG B 1 163 ? 62.599 33.525 92.910 1.00 80.68 163 ARG B C 1
ATOM 2933 O O . ARG B 1 163 ? 62.566 32.569 92.110 1.00 83.74 163 ARG B O 1
ATOM 2941 N N . LEU B 1 164 ? 61.972 33.532 94.092 1.00 79.88 164 LEU B N 1
ATOM 2942 C CA . LEU B 1 164 ? 61.201 32.366 94.600 1.00 76.08 164 LEU B CA 1
ATOM 2943 C C . LEU B 1 164 ? 60.116 31.949 93.592 1.00 76.32 164 LEU B C 1
ATOM 2944 O O . LEU B 1 164 ? 59.726 30.760 93.608 1.00 73.69 164 LEU B O 1
ATOM 2949 N N . LEU B 1 165 ? 59.641 32.870 92.743 1.00 75.60 165 LEU B N 1
ATOM 2950 C CA . LEU B 1 165 ? 58.583 32.584 91.732 1.00 75.16 165 LEU B CA 1
ATOM 2951 C C . LEU B 1 165 ? 59.148 31.782 90.556 1.00 79.28 165 LEU B C 1
ATOM 2952 O O . LEU B 1 165 ? 58.336 31.157 89.844 1.00 80.57 165 LEU B O 1
ATOM 2957 N N . LYS B 1 166 ? 60.469 31.814 90.356 1.00 79.32 166 LYS B N 1
ATOM 2958 C CA . LYS B 1 166 ? 61.160 31.159 89.212 1.00 83.96 166 LYS B CA 1
ATOM 2959 C C . LYS B 1 166 ? 61.567 29.736 89.637 1.00 83.56 166 LYS B C 1
ATOM 2960 O O . LYS B 1 166 ? 61.937 28.943 88.746 1.00 84.67 166 LYS B O 1
ATOM 2962 N N . LEU B 1 167 ? 61.480 29.409 90.936 1.00 81.47 167 LEU B N 1
ATOM 2963 C CA . LEU B 1 167 ? 61.798 28.057 91.477 1.00 78.59 167 LEU B CA 1
ATOM 2964 C C . LEU B 1 167 ? 60.755 27.056 91.007 1.00 79.30 167 LEU B C 1
ATOM 2965 O O . LEU B 1 167 ? 59.617 27.416 90.740 1.00 82.71 167 LEU B O 1
ATOM 2970 N N . PRO B 1 168 ? 61.107 25.759 90.905 1.00 83.12 168 PRO B N 1
ATOM 2971 C CA . PRO B 1 168 ? 60.130 24.735 90.550 1.00 85.09 168 PRO B CA 1
ATOM 2972 C C . PRO B 1 168 ? 59.076 24.517 91.644 1.00 85.96 168 PRO B C 1
ATOM 2973 O O . PRO B 1 168 ? 59.344 24.814 92.802 1.00 82.82 168 PRO B O 1
ATOM 2977 N N . GLN B 1 169 ? 57.907 24.009 91.225 1.00 89.83 169 GLN B N 1
ATOM 2978 C CA . GLN B 1 169 ? 56.685 23.797 92.054 1.00 92.76 169 GLN B CA 1
ATOM 2979 C C . GLN B 1 169 ? 57.055 23.096 93.367 1.00 90.67 169 GLN B C 1
ATOM 2980 O O . GLN B 1 169 ? 56.719 23.654 94.433 1.00 87.35 169 GLN B O 1
ATOM 2986 N N . GLU B 1 170 ? 57.731 21.945 93.281 1.00 89.61 170 GLU B N 1
ATOM 2987 C CA . GLU B 1 170 ? 58.076 21.078 94.438 1.00 92.72 170 GLU B CA 1
ATOM 2988 C C . GLU B 1 170 ? 58.820 21.905 95.495 1.00 88.35 170 GLU B C 1
ATOM 2989 O O . GLU B 1 170 ? 58.499 21.733 96.702 1.00 88.42 170 GLU B O 1
ATOM 2995 N N . VAL B 1 171 ? 59.756 22.771 95.073 1.00 83.25 171 VAL B N 1
ATOM 2996 C CA . VAL B 1 171 ? 60.569 23.630 95.990 1.00 81.21 171 VAL B CA 1
ATOM 2997 C C . VAL B 1 171 ? 59.637 24.684 96.591 1.00 82.80 171 VAL B C 1
ATOM 2998 O O . VAL B 1 171 ? 59.701 24.915 97.811 1.00 83.11 171 VAL B O 1
ATOM 3002 N N . GLN B 1 172 ? 58.812 25.313 95.755 1.00 84.31 172 GLN B N 1
ATOM 3003 C CA . GLN B 1 172 ? 57.826 26.324 96.215 1.00 83.75 172 GLN B CA 1
ATOM 3004 C C . GLN B 1 172 ? 56.900 25.671 97.243 1.00 82.27 172 GLN B C 1
ATOM 3005 O O . GLN B 1 172 ? 56.763 26.239 98.324 1.00 78.19 172 GLN B O 1
ATOM 3011 N N . GLU B 1 173 ? 56.334 24.502 96.926 1.00 87.58 173 GLU B N 1
ATOM 3012 C CA . GLU B 1 173 ? 55.441 23.722 97.839 1.00 93.83 173 GLU B CA 1
ATOM 3013 C C . GLU B 1 173 ? 56.162 23.483 99.176 1.00 92.52 173 GLU B C 1
ATOM 3014 O O . GLU B 1 173 ? 55.540 23.717 100.248 1.00 85.68 173 GLU B O 1
ATOM 3020 N N . ALA B 1 174 ? 57.436 23.074 99.123 1.00 89.46 174 ALA B N 1
ATOM 3021 C CA . ALA B 1 174 ? 58.253 22.803 100.326 1.00 91.16 174 ALA B CA 1
ATOM 3022 C C . ALA B 1 174 ? 58.379 24.080 101.163 1.00 89.65 174 ALA B C 1
ATOM 3023 O O . ALA B 1 174 ? 58.243 23.990 102.400 1.00 92.86 174 ALA B O 1
ATOM 3025 N N . LEU B 1 175 ? 58.597 25.228 100.520 1.00 85.62 175 LEU B N 1
ATOM 3026 C CA . LEU B 1 175 ? 58.733 26.538 101.212 1.00 85.41 175 LEU B CA 1
ATOM 3027 C C . LEU B 1 175 ? 57.391 26.950 101.836 1.00 86.33 175 LEU B C 1
ATOM 3028 O O . LEU B 1 175 ? 57.382 27.390 102.995 1.00 88.97 175 LEU B O 1
ATOM 3033 N N . LEU B 1 176 ? 56.300 26.840 101.082 1.00 86.47 176 LEU B N 1
ATOM 3034 C CA . LEU B 1 176 ? 54.946 27.243 101.546 1.00 89.74 176 LEU B CA 1
ATOM 3035 C C . LEU B 1 176 ? 54.546 26.379 102.740 1.00 88.48 176 LEU B C 1
ATOM 3036 O O . LEU B 1 176 ? 54.006 26.947 103.698 1.00 81.30 176 LEU B O 1
ATOM 3041 N N . GLN B 1 177 ? 54.847 25.076 102.665 1.00 88.82 177 GLN B N 1
ATOM 3042 C CA . GLN B 1 177 ? 54.547 24.065 103.713 1.00 90.90 177 GLN B CA 1
ATOM 3043 C C . GLN B 1 177 ? 55.525 24.204 104.888 1.00 90.83 177 GLN B C 1
ATOM 3044 O O . GLN B 1 177 ? 55.298 23.529 105.889 1.00 92.70 177 GLN B O 1
ATOM 3050 N N . ARG B 1 178 ? 56.538 25.072 104.786 1.00 92.20 178 ARG B N 1
ATOM 3051 C CA . ARG B 1 178 ? 57.552 25.365 105.844 1.00 94.89 178 ARG B CA 1
ATOM 3052 C C . ARG B 1 178 ? 58.450 24.132 106.089 1.00 95.32 178 ARG B C 1
ATOM 3053 O O . ARG B 1 178 ? 59.076 24.056 107.158 1.00 94.37 178 ARG B O 1
ATOM 3061 N N . ALA B 1 179 ? 58.528 23.202 105.134 1.00 94.15 179 ALA B N 1
ATOM 3062 C CA . ALA B 1 179 ? 59.435 22.031 105.175 1.00 94.00 179 ALA B CA 1
ATOM 3063 C C . ALA B 1 179 ? 60.889 22.485 104.945 1.00 94.90 179 ALA B C 1
ATOM 3064 O O . ALA B 1 179 ? 61.795 21.798 105.408 1.00 96.52 179 ALA B O 1
ATOM 3066 N N . ILE B 1 180 ? 61.104 23.594 104.233 1.00 94.82 180 ILE B N 1
ATOM 3067 C CA . ILE B 1 180 ? 62.429 24.274 104.118 1.00 91.70 180 ILE B CA 1
ATOM 3068 C C . ILE B 1 180 ? 62.242 25.738 104.512 1.00 89.85 180 ILE B C 1
ATOM 3069 O O . ILE B 1 180 ? 61.123 26.233 104.397 1.00 90.43 180 ILE B O 1
ATOM 3074 N N . THR B 1 181 ? 63.309 26.375 104.993 1.00 96.27 181 THR B N 1
ATOM 3075 C CA . THR B 1 181 ? 63.412 27.841 105.212 1.00 97.57 181 THR B CA 1
ATOM 3076 C C . THR B 1 181 ? 63.531 28.545 103.856 1.00 96.05 181 THR B C 1
ATOM 3077 O O . THR B 1 181 ? 63.888 27.876 102.858 1.00 96.91 181 THR B O 1
ATOM 3081 N N . GLU B 1 182 ? 63.260 29.847 103.831 1.00 92.79 182 GLU B N 1
ATOM 3082 C CA . GLU B 1 182 ? 63.479 30.716 102.650 1.00 93.44 182 GLU B CA 1
ATOM 3083 C C . GLU B 1 182 ? 64.947 30.641 102.201 1.00 92.35 182 GLU B C 1
ATOM 3084 O O . GLU B 1 182 ? 65.173 30.446 100.996 1.00 93.01 182 GLU B O 1
ATOM 3090 N N . ARG B 1 183 ? 65.895 30.808 103.130 1.00 94.46 183 ARG B N 1
ATOM 3091 C CA . ARG B 1 183 ? 67.362 30.829 102.853 1.00 94.80 183 ARG B CA 1
ATOM 3092 C C . ARG B 1 183 ? 67.742 29.487 102.180 1.00 90.16 183 ARG B C 1
ATOM 3093 O O . ARG B 1 183 ? 68.609 29.505 101.281 1.00 87.46 183 ARG B O 1
ATOM 3101 N N . HIS B 1 184 ? 67.064 28.378 102.502 1.00 86.95 184 HIS B N 1
ATOM 3102 C CA . HIS B 1 184 ? 67.203 27.076 101.786 1.00 86.11 184 HIS B CA 1
ATOM 3103 C C . HIS B 1 184 ? 66.813 27.242 100.314 1.00 83.15 184 HIS B C 1
ATOM 3104 O O . HIS B 1 184 ? 67.560 26.788 99.432 1.00 83.29 184 HIS B O 1
ATOM 3111 N N . ALA B 1 185 ? 65.627 27.795 100.069 1.00 80.24 185 ALA B N 1
ATOM 3112 C CA . ALA B 1 185 ? 65.044 27.960 98.721 1.00 75.54 185 ALA B CA 1
ATOM 3113 C C . ALA B 1 185 ? 65.924 28.932 97.933 1.00 76.11 185 ALA B C 1
ATOM 3114 O O . ALA B 1 185 ? 66.178 28.689 96.731 1.00 72.89 185 ALA B O 1
ATOM 3116 N N . ARG B 1 186 ? 66.377 29.993 98.602 1.00 76.44 186 ARG B N 1
ATOM 3117 C CA . ARG B 1 186 ? 67.284 31.004 98.013 1.00 78.42 1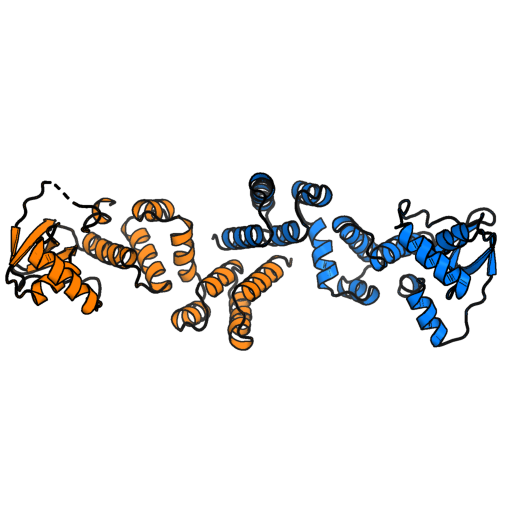86 ARG B CA 1
ATOM 3118 C C . ARG B 1 186 ? 68.509 30.282 97.432 1.00 79.69 186 ARG B C 1
ATOM 3119 O O . ARG B 1 186 ? 68.725 30.395 96.220 1.00 82.74 186 ARG B O 1
ATOM 3127 N N . ALA B 1 187 ? 69.233 29.517 98.252 1.00 82.52 187 ALA B N 1
ATOM 3128 C CA . ALA B 1 187 ? 70.454 28.775 97.854 1.00 83.70 187 ALA B CA 1
ATOM 3129 C C . ALA B 1 187 ? 70.127 27.851 96.676 1.00 81.52 187 ALA B C 1
ATOM 3130 O O . ALA B 1 187 ? 70.945 27.811 95.737 1.00 82.79 187 ALA B O 1
ATOM 3132 N N . LEU B 1 188 ? 68.953 27.208 96.659 1.00 78.36 188 LEU B N 1
ATOM 3133 C CA . LEU B 1 188 ? 68.583 26.307 95.527 1.00 80.14 188 LEU B CA 1
ATOM 3134 C C . LEU B 1 188 ? 68.480 27.093 94.215 1.00 78.27 188 LEU B C 1
ATOM 3135 O O . LEU B 1 188 ? 68.628 26.463 93.158 1.00 80.56 188 LEU B O 1
ATOM 3140 N N . ILE B 1 189 ? 68.226 28.405 94.265 1.00 81.94 189 ILE B N 1
ATOM 3141 C CA . ILE B 1 189 ? 68.075 29.243 93.036 1.00 83.30 189 ILE B CA 1
ATOM 3142 C C . ILE B 1 189 ? 69.400 29.175 92.281 1.00 84.86 189 ILE B C 1
ATOM 3143 O O . ILE B 1 189 ? 69.354 29.063 91.042 1.00 87.62 189 ILE B O 1
ATOM 3148 N N . ALA B 1 190 ? 70.528 29.207 93.000 1.00 85.29 190 ALA B N 1
ATOM 3149 C CA . ALA B 1 190 ? 71.889 29.275 92.410 1.00 85.78 190 ALA B CA 1
ATOM 3150 C C . ALA B 1 190 ? 72.138 28.090 91.471 1.00 85.40 190 ALA B C 1
ATOM 3151 O O . ALA B 1 190 ? 72.930 28.258 90.534 1.00 90.67 190 ALA B O 1
ATOM 3153 N N . LEU B 1 191 ? 71.485 26.948 91.686 1.00 84.34 191 LEU B N 1
ATOM 3154 C CA . LEU B 1 191 ? 71.695 25.729 90.857 1.00 87.72 191 LEU B CA 1
ATOM 3155 C C . LEU B 1 191 ? 71.166 25.932 89.435 1.00 90.25 191 LEU B C 1
ATOM 3156 O O . LEU B 1 191 ? 71.728 25.305 88.526 1.00 96.54 191 LEU B O 1
ATOM 3161 N N . LYS B 1 192 ? 70.124 26.746 89.242 1.00 90.78 192 LYS B N 1
ATOM 3162 C CA . LYS B 1 192 ? 69.609 27.102 87.895 1.00 94.36 192 LYS B CA 1
ATOM 3163 C C . LYS B 1 192 ? 69.360 25.824 87.093 1.00 98.90 192 LYS B C 1
ATOM 3164 O O . LYS B 1 192 ? 69.742 25.797 85.914 1.00 105.52 192 LYS B O 1
ATOM 3170 N N . ASP B 1 193 ? 68.769 24.803 87.716 1.00 100.58 193 ASP B N 1
ATOM 3171 C CA . ASP B 1 193 ? 68.541 23.473 87.088 1.00 104.73 193 ASP B CA 1
ATOM 3172 C C . ASP B 1 193 ? 67.563 22.667 87.949 1.00 101.77 193 ASP B C 1
ATOM 3173 O O . ASP B 1 193 ? 67.889 22.398 89.120 1.00 98.62 193 ASP B O 1
ATOM 3178 N N . LYS B 1 194 ? 66.419 22.294 87.369 1.00 102.34 194 LYS B N 1
ATOM 3179 C CA . LYS B 1 194 ? 65.289 21.630 88.069 1.00 100.33 194 LYS B CA 1
ATOM 3180 C C . LYS B 1 194 ? 65.782 20.318 88.701 1.00 102.56 194 LYS B C 1
ATOM 3181 O O . LYS B 1 194 ? 65.612 20.163 89.935 1.00 98.01 194 LYS B O 1
ATOM 3187 N N . GLU B 1 195 ? 66.405 19.434 87.907 1.00 108.37 195 GLU B N 1
ATOM 3188 C CA . GLU B 1 195 ? 66.847 18.074 88.349 1.00 112.00 195 GLU B CA 1
ATOM 3189 C C . GLU B 1 195 ? 67.718 18.188 89.617 1.00 106.45 195 GLU B C 1
ATOM 3190 O O . GLU B 1 195 ? 67.455 17.459 90.601 1.00 102.48 195 GLU B O 1
ATOM 3196 N N . LYS B 1 196 ? 68.727 19.062 89.593 1.00 103.07 196 LYS B N 1
ATOM 3197 C CA . LYS B 1 196 ? 69.700 19.233 90.702 1.00 101.28 196 LYS B CA 1
ATOM 3198 C C . LYS B 1 196 ? 68.952 19.798 91.916 1.00 101.40 196 LYS B C 1
ATOM 3199 O O . LYS B 1 196 ? 69.181 19.302 93.046 1.00 101.59 196 LYS B O 1
ATOM 3201 N N . GLN B 1 197 ? 68.072 20.781 91.686 1.00 97.90 197 GLN B N 1
ATOM 3202 C CA . GLN B 1 197 ? 67.269 21.451 92.743 1.00 92.34 197 GLN B CA 1
ATOM 3203 C C . GLN B 1 197 ? 66.393 20.427 93.459 1.00 92.88 197 GLN B C 1
ATOM 3204 O O . GLN B 1 197 ? 66.358 20.490 94.717 1.00 89.25 197 GLN B O 1
ATOM 3210 N N . LEU B 1 198 ? 65.736 19.526 92.702 1.00 94.38 198 LEU B N 1
ATOM 3211 C CA . LEU B 1 198 ? 64.864 18.457 93.268 1.00 96.19 198 LEU B CA 1
ATOM 3212 C C . LEU B 1 198 ? 65.718 17.445 94.046 1.00 99.22 198 LEU B C 1
ATOM 3213 O O . LEU B 1 198 ? 65.380 17.198 95.213 1.00 103.16 198 LEU B O 1
ATOM 3218 N N . LYS B 1 199 ? 66.797 16.906 93.467 1.00 99.84 199 LYS B N 1
ATOM 3219 C CA . LYS B 1 199 ? 67.686 15.942 94.184 1.00 103.34 199 LYS B CA 1
ATOM 3220 C C . LYS B 1 199 ? 68.134 16.579 95.508 1.00 100.91 199 LYS B C 1
ATOM 3221 O O . LYS B 1 199 ? 68.027 15.899 96.543 1.00 103.94 199 LYS B O 1
ATOM 3223 N N . LEU B 1 200 ? 68.588 17.839 95.496 1.00 93.96 200 LEU B N 1
ATOM 3224 C CA . LEU B 1 200 ? 69.129 18.486 96.722 1.00 90.29 200 LEU B CA 1
ATOM 3225 C C . LEU B 1 200 ? 67.984 18.817 97.687 1.00 92.52 200 LEU B C 1
ATOM 3226 O O . LEU B 1 200 ? 68.246 18.830 98.901 1.00 94.13 200 LEU B O 1
ATOM 3231 N N . LEU B 1 201 ? 66.762 19.057 97.180 1.00 94.28 201 LEU B N 1
ATOM 3232 C CA . LEU B 1 201 ? 65.554 19.291 98.024 1.00 91.88 201 LEU B CA 1
ATOM 3233 C C . LEU B 1 201 ? 65.315 18.037 98.872 1.00 94.36 201 LEU B C 1
ATOM 3234 O O . LEU B 1 201 ? 65.242 18.169 100.108 1.00 93.31 201 LEU B O 1
ATOM 3239 N N . GLN B 1 202 ? 65.228 16.870 98.226 1.00 99.91 202 GLN B N 1
ATOM 3240 C CA . GLN B 1 202 ? 65.031 15.554 98.903 1.00 107.83 202 GLN B CA 1
ATOM 3241 C C . GLN B 1 202 ? 66.112 15.395 99.980 1.00 107.21 202 GLN B C 1
ATOM 3242 O O . GLN B 1 202 ? 65.736 15.057 101.122 1.00 106.09 202 GLN B O 1
ATOM 3248 N N . GLU B 1 203 ? 67.384 15.670 99.652 1.00 106.15 203 GLU B N 1
ATOM 3249 C CA . GLU B 1 203 ? 68.509 15.587 100.627 1.00 107.95 203 GLU B CA 1
ATOM 3250 C C . GLU B 1 203 ? 68.190 16.479 101.830 1.00 106.86 203 GLU B C 1
ATOM 3251 O O . GLU B 1 203 ? 68.345 15.992 102.957 1.00 107.16 203 GLU B O 1
ATOM 3253 N N . ILE B 1 204 ? 67.740 17.720 101.602 1.00 104.46 204 ILE B N 1
ATOM 3254 C CA . ILE B 1 204 ? 67.489 18.711 102.691 1.00 102.61 204 ILE B CA 1
ATOM 3255 C C . ILE B 1 204 ? 66.456 18.127 103.657 1.00 105.82 204 ILE B C 1
ATOM 3256 O O . ILE B 1 204 ? 66.697 18.200 104.876 1.00 108.67 204 ILE B O 1
ATOM 3261 N N . ILE B 1 205 ? 65.375 17.544 103.133 1.00 106.07 205 ILE B N 1
ATOM 3262 C CA . ILE B 1 205 ? 64.246 17.015 103.955 1.00 112.33 205 ILE B CA 1
ATOM 3263 C C . ILE B 1 205 ? 64.682 15.697 104.624 1.00 114.70 205 ILE B C 1
ATOM 3264 O O . ILE B 1 205 ? 64.464 15.559 105.840 1.00 115.33 205 ILE B O 1
ATOM 3269 N N . ASP B 1 206 ? 65.292 14.770 103.879 1.00 117.67 206 ASP B N 1
ATOM 3270 C CA . ASP B 1 206 ? 65.708 13.435 104.404 1.00 122.23 206 ASP B CA 1
ATOM 3271 C C . ASP B 1 206 ? 66.683 13.631 105.573 1.00 120.92 206 ASP B C 1
ATOM 3272 O O . ASP B 1 206 ? 66.339 13.215 106.691 1.00 124.55 206 ASP B O 1
ATOM 3277 N N . LYS B 1 207 ? 67.825 14.286 105.328 1.00 118.96 207 LYS B N 1
ATOM 3278 C CA . LYS B 1 207 ? 68.952 14.438 106.297 1.00 118.34 207 LYS B CA 1
ATOM 3279 C C . LYS B 1 207 ? 68.780 15.722 107.133 1.00 114.44 207 LYS B C 1
ATOM 3280 O O . LYS B 1 207 ? 69.705 16.033 107.905 1.00 114.19 207 LYS B O 1
ATOM 3282 N N . GLN B 1 208 ? 67.651 16.433 107.003 1.00 110.92 208 GLN B N 1
ATOM 3283 C CA . GLN B 1 208 ? 67.318 17.666 107.781 1.00 108.79 208 GLN B CA 1
ATOM 3284 C C . GLN B 1 208 ? 68.515 18.637 107.789 1.00 105.96 208 GLN B C 1
ATOM 3285 O O . GLN B 1 208 ? 68.873 19.140 108.875 1.00 103.94 208 GLN B O 1
ATOM 3291 N N . LEU B 1 209 ? 69.075 18.919 106.604 1.00 102.24 209 LEU B N 1
ATOM 3292 C CA . LEU B 1 209 ? 70.214 19.855 106.385 1.00 98.70 209 LEU B CA 1
ATOM 3293 C C . LEU B 1 209 ? 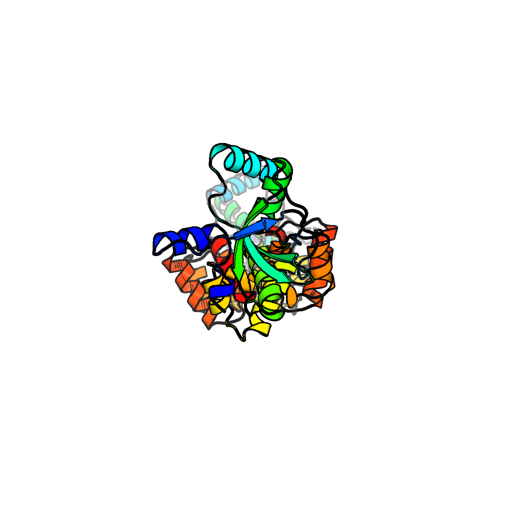69.801 21.275 106.781 1.00 96.66 209 LEU B C 1
ATOM 3294 O O . LEU B 1 209 ? 68.643 21.659 106.470 1.00 92.67 209 LEU B O 1
ATOM 3299 N N . ASN B 1 210 ? 70.716 22.028 107.406 1.00 96.86 210 ASN B N 1
ATOM 3300 C CA . ASN B 1 210 ? 70.542 23.478 107.704 1.00 100.44 210 ASN B CA 1
ATOM 3301 C C . ASN B 1 210 ? 71.021 24.291 106.485 1.00 99.63 210 ASN B C 1
ATOM 3302 O O . ASN B 1 210 ? 71.295 23.690 105.409 1.00 94.76 210 ASN B O 1
ATOM 3307 N N . VAL B 1 211 ? 71.103 25.615 106.634 1.00 101.86 211 VAL B N 1
ATOM 3308 C CA . VAL B 1 211 ? 71.420 26.570 105.532 1.00 102.32 211 VAL B CA 1
ATOM 3309 C C . VAL B 1 211 ? 72.883 26.380 105.117 1.00 101.99 211 VAL B C 1
ATOM 3310 O O . VAL B 1 211 ? 73.100 26.121 103.913 1.00 98.12 211 VAL B O 1
ATOM 3314 N N . LYS B 1 212 ? 73.827 26.469 106.073 1.00 104.68 212 LYS B N 1
ATOM 3315 C CA . LYS B 1 212 ? 75.293 26.285 105.838 1.00 104.95 212 LYS B CA 1
ATOM 3316 C C . LYS B 1 212 ? 75.514 25.010 105.010 1.00 103.30 212 LYS B C 1
ATOM 3317 O O . LYS B 1 212 ? 76.196 25.086 103.975 1.00 104.41 212 LYS B O 1
ATOM 3319 N N . GLN B 1 213 ? 74.921 23.889 105.419 1.00 102.02 213 GLN B N 1
ATOM 3320 C CA . GLN B 1 213 ? 75.106 22.565 104.761 1.00 102.15 213 GLN B CA 1
ATOM 3321 C C . GLN B 1 213 ? 74.605 22.618 103.315 1.00 98.73 213 GLN B C 1
ATOM 3322 O O . GLN B 1 213 ? 75.293 22.068 102.435 1.00 101.55 213 GLN B O 1
ATOM 3328 N N . THR B 1 214 ? 73.455 23.259 103.089 1.00 98.42 214 THR B N 1
ATOM 3329 C CA . THR B 1 214 ? 72.783 23.392 101.767 1.00 95.60 214 THR B CA 1
ATOM 3330 C C . THR B 1 214 ? 73.622 24.308 100.865 1.00 94.64 214 THR B C 1
ATOM 3331 O O . THR B 1 214 ? 73.872 23.927 99.704 1.00 90.34 214 THR B O 1
ATOM 3335 N N . GLU B 1 215 ? 74.038 25.463 101.398 1.00 95.60 215 GLU B N 1
ATOM 3336 C CA . GLU B 1 215 ? 74.905 26.458 100.711 1.00 96.05 215 GLU B CA 1
ATOM 3337 C C . GLU B 1 215 ? 76.203 25.779 100.260 1.00 97.54 215 GLU B C 1
ATOM 3338 O O . GLU B 1 215 ? 76.568 25.937 99.080 1.00 98.02 215 GLU B O 1
ATOM 3344 N N . ASP B 1 216 ? 76.851 25.037 101.159 1.00 101.76 216 ASP B N 1
ATOM 3345 C CA . ASP B 1 216 ? 78.071 24.244 100.870 1.00 102.45 216 ASP B CA 1
ATOM 3346 C C . ASP B 1 216 ? 77.782 23.294 99.711 1.00 98.97 216 ASP B C 1
ATOM 3347 O O . ASP B 1 216 ? 78.563 23.327 98.726 1.00 98.26 216 ASP B O 1
ATOM 3352 N N . ARG B 1 217 ? 76.704 22.510 99.794 1.00 95.27 217 ARG B N 1
ATOM 3353 C CA . ARG B 1 217 ? 76.405 21.505 98.741 1.00 98.04 217 ARG B CA 1
ATOM 3354 C C . ARG B 1 217 ? 76.217 22.227 97.395 1.00 95.63 217 ARG B C 1
ATOM 3355 O O . ARG B 1 217 ? 76.659 21.680 96.354 1.00 101.87 217 ARG B O 1
ATOM 3363 N N . VAL B 1 218 ? 75.634 23.428 97.416 1.00 89.14 218 VAL B N 1
ATOM 3364 C CA . VAL B 1 218 ? 75.341 24.216 96.185 1.00 89.00 218 VAL B CA 1
ATOM 3365 C C . VAL B 1 218 ? 76.666 24.720 95.603 1.00 89.70 218 VAL B C 1
ATOM 3366 O O . VAL B 1 218 ? 76.870 24.549 94.393 1.00 90.92 218 VAL B O 1
ATOM 3370 N N . LEU B 1 219 ? 77.531 25.312 96.424 1.00 87.80 219 LEU B N 1
ATOM 3371 C CA . LEU B 1 219 ? 78.863 25.775 95.963 1.00 90.09 219 LEU B CA 1
ATOM 3372 C C . LEU B 1 219 ? 79.642 24.598 95.364 1.00 88.67 219 LEU B C 1
ATOM 3373 O O . LEU B 1 219 ? 80.090 24.744 94.216 1.00 87.98 219 LEU B O 1
ATOM 3378 N N . LYS B 1 220 ? 79.739 23.463 96.071 1.00 90.49 220 LYS B N 1
ATOM 3379 C CA . LYS B 1 220 ? 80.541 22.288 95.615 1.00 90.63 220 LYS B CA 1
ATOM 3380 C C . LYS B 1 220 ? 79.946 21.800 94.286 1.00 89.61 220 LYS B C 1
ATOM 3381 O O . LYS B 1 220 ? 80.745 21.450 93.389 1.00 93.24 220 LYS B O 1
ATOM 3383 N N . LEU B 1 221 ? 78.617 21.838 94.117 1.00 89.55 221 LEU B N 1
ATOM 3384 C CA . LEU B 1 221 ? 77.960 21.372 92.858 1.00 89.14 221 LEU B CA 1
ATOM 3385 C C . LEU B 1 221 ? 78.296 22.337 91.717 1.00 86.25 221 LEU B C 1
ATOM 3386 O O . LEU B 1 221 ? 78.575 21.862 90.602 1.00 84.11 221 LEU B O 1
ATOM 3391 N N . LEU B 1 222 ? 78.317 23.636 92.013 1.00 84.51 222 LEU B N 1
ATOM 3392 C CA . LEU B 1 222 ? 78.597 24.704 91.021 1.00 85.07 222 LEU B CA 1
ATOM 3393 C C . LEU B 1 222 ? 80.100 24.841 90.778 1.00 86.48 222 LEU B C 1
ATOM 3394 O O . LEU B 1 222 ? 80.471 25.412 89.755 1.00 88.52 222 LEU B O 1
ATOM 3399 N N . GLU B 1 223 ? 80.935 24.346 91.685 1.00 90.17 223 GLU B N 1
ATOM 3400 C CA . GLU B 1 223 ? 82.416 24.360 91.543 1.00 93.00 223 GLU B CA 1
ATOM 3401 C C . GLU B 1 223 ? 82.827 23.299 90.511 1.00 94.76 223 GLU B C 1
ATOM 3402 O O . GLU B 1 223 ? 83.854 23.512 89.831 1.00 96.50 223 GLU B O 1
ATOM 3408 N N . ALA B 1 224 ? 82.042 22.219 90.381 1.00 96.17 224 ALA B N 1
ATOM 3409 C CA . ALA B 1 224 ? 82.261 21.107 89.420 1.00 98.21 224 ALA B CA 1
ATOM 3410 C C . ALA B 1 224 ? 82.125 21.627 87.983 1.00 101.82 224 ALA B C 1
ATOM 3411 O O . ALA B 1 224 ? 81.313 22.528 87.761 1.00 102.39 224 ALA B O 1
ATOM 3413 N N . GLY B 1 225 ? 82.893 21.077 87.040 1.00 107.66 225 GLY B N 1
ATOM 3414 C CA . GLY B 1 225 ? 82.805 21.403 85.599 1.00 113.11 225 GLY B CA 1
ATOM 3415 C C . GLY B 1 225 ? 81.956 20.387 84.850 1.00 113.27 225 GLY B C 1
ATOM 3416 O O . GLY B 1 225 ? 80.952 20.738 84.253 1.00 112.74 225 GLY B O 1
#

Sequence (434 aa):
FSRLFSFGEKEQEEMEEKQEREEVRHIPVKSIIPNRFQPRTMFDEEKIDELALTIRTHGIIQPIVVRECGNGRFEIIAGERRWRAVQKLGWTEIPAIIKNLNDKETASVALIENLQREELTPIEEAMAYAKLIELHDLTQEALAQRLGKGQSTIANKLRLLKLPQEVQEALLQRAITERHARALIALKDKEKQLKLLQEIIDKQLNVKQTEDRVLKLLEAGFSRLFSFGEKEQREEVRHIPVKSIIPNRFQPRTMFDEEKIDELALTIRTHGIIQPIVVRECGNGRFEIIAGERRWRAVQKLGWTEIPAIIKNLNDKETASVALIENLQREELTPIEEAMAYAKLIELHDLTQEALAQRLGKGQSTIANKLRLLKLPQEVQEALLQRAITERHARALIALKDKEKQLKLLQEIIDKQLNVKQTEDRVLKLLEAG

CATH classification: 1.10.10.2830